Protein AF-0000000078790099 (afdb_homodimer)

pLDDT: mean 72.7, std 25.79, range [24.27, 98.69]

Organism: Lacticaseibacillus rhamnosus (strain LMS2-1) (NCBI:txid525361)

Nearest PDB structures (foldseek):
  7z6h-assembly1_E  TM=4.319E-01  e=1.375E+00  Homo sapiens
  7tku-assembly1_E  TM=4.438E-01  e=2.758E+00  Saccharomyces cerevisiae
  6kns-assembly1_A  TM=4.243E-01  e=3.906E+00  Bacillus subtilis
  7z6h-assembly1_E  TM=4.317E-01  e=1.453E+00  Homo sapiens
  7tku-assembly1_E  TM=4.436E-01  e=2.732E+00  Saccharomyces cerevisiae

Secondary structure (DSSP, 8-state):
-------------GGGGPPPHHHHHHHHHHHHHHHHHHHHHHHHHHHH-S--GGGGGGHHHHHHHHHHHHHTT-TTEEEEEEEETTTEEEEEEEEEETTEEEEEEEEEEEEEE-----------TTSHHHHHHGGGHHHHHTTTT-----SEEEEEE--S---SSSTHHHHHHHHHS--S-SEEEEEEEEE-TTT--EEEEEEEEEETTTTEEEEEEE-GGGGGG-S----HHHHGGGTT----GGGGSTTTEEEEEE---GGGGSTTS--/-------------GGGGPPPHHHHHHHHHHHHHHHHHHHHHHHHHHHH-S--GGGGGGHHHHHHHHHHHHHTT-TTEEEEEEEETTTEEEEEEEEEETTEEEEEEEEEEEEEE-----------TTSHHHHHHGGGHHHHHTTSS-----SEEEEEE--S---SSSTHHHHHHHHHS--S-SEEEEEEEEE-TTT--EEEEEEEEEETTTTEEEEEEE-GGGGGG-S----HHHHGGGTT----SGGGSTTTEEEEE----GGGGSSSS--

Foldseek 3Di:
DPPPPDPPPPPPPLLVPDDDPVLLLLLLLLQLQLQLVLLVVLVVCVVVDPDDLVSVVCSQVSSQVSSQVRCVVPPQKHKDWDDFADPDIFIWIWGDDPQAIETEGEWEKDKDQPPVPVPPLPQQCLGPVLLLLLLCVVVVVVVNQDDDQARIWIWTLFPDQRPGDDVSVVSVVQRVDNHSHNFYWYWYWYADLQQRHTQFTFIWHAHNVQLATGTSDTSRVSNVVHPRDDDSVSCVSCNPPDPPPCSCDSRRTSTRGYRRDPPPPPPPVPD/DPPPPPPPPPPPPLLVPDDDPVLLLLLLLLQLQLQLVLLVVLVVCVVVDPDDLVSVVCSQVSSQVSSQVRCVVPPQKHKDWDDFADPDIFIWIWGDDPQAIETEGEWEKDWDQPPPPVPPLPQQCQGPVLLLLLLCVVVVVVVSQDDDQASIWIWTQFDDQRPDDDVSVVSVVQRVPNHSHNFYWYWYWYADLQQRHTQFTFIWRAHNVQLATGTSDTSRVSNVVHPRDDDSVSCVSCNPPDPPPCSCDSRRTSTSGYRRDPPPPPPPVPD

Radius of gyration: 26.98 Å; Cα contacts (8 Å, |Δi|>4): 969; chains: 2; bounding box: 70×116×79 Å

Structure (mmCIF, N/CA/C/O backbone):
data_AF-0000000078790099-model_v1
#
loop_
_entity.id
_entity.type
_entity.pdbx_description
1 polymer 'Uncharacterized protein'
#
loop_
_atom_site.group_PDB
_atom_site.id
_atom_site.type_symbol
_atom_site.label_atom_id
_atom_site.label_alt_id
_atom_site.label_comp_id
_atom_site.label_asym_id
_atom_site.label_entity_id
_atom_site.label_seq_id
_atom_site.pdbx_PDB_ins_code
_atom_site.Cartn_x
_atom_site.Cartn_y
_atom_site.Cartn_z
_atom_site.occupancy
_atom_site.B_iso_or_equiv
_atom_site.auth_seq_id
_atom_site.auth_comp_id
_atom_site.auth_asym_id
_atom_site.auth_atom_id
_atom_site.pdbx_PDB_model_num
ATOM 1 N N . MET A 1 1 ? -0.018 47.25 54.438 1 28.95 1 MET A N 1
ATOM 2 C CA . MET A 1 1 ? -0.844 46.156 53.875 1 28.95 1 MET A CA 1
ATOM 3 C C . MET A 1 1 ? -0.744 46.125 52.375 1 28.95 1 MET A C 1
ATOM 5 O O . MET A 1 1 ? -1.209 47.062 51.688 1 28.95 1 MET A O 1
ATOM 9 N N . ILE A 1 2 ? 0.319 45.562 51.844 1 32.44 2 ILE A N 1
ATOM 10 C CA . ILE A 1 2 ? 0.834 45.625 50.469 1 32.44 2 ILE A CA 1
ATOM 11 C C . ILE A 1 2 ? -0.104 44.844 49.531 1 32.44 2 ILE A C 1
ATOM 13 O O . ILE A 1 2 ? -0.324 43.625 49.719 1 32.44 2 ILE A O 1
ATOM 17 N N . LYS A 1 3 ? -1.179 45.531 49.062 1 34.31 3 LYS A N 1
ATOM 18 C CA . LYS A 1 3 ? -2.184 45.031 48.125 1 34.31 3 LYS A CA 1
ATOM 19 C C . LYS A 1 3 ? -1.53 44.281 46.969 1 34.31 3 LYS A C 1
ATOM 21 O O . LYS A 1 3 ? -0.801 44.875 46.188 1 34.31 3 LYS A O 1
ATOM 26 N N . LEU A 1 4 ? -1.183 43.031 47.188 1 30.73 4 LEU A N 1
ATOM 27 C CA . LEU A 1 4 ? -0.675 42.156 46.156 1 30.73 4 LEU A CA 1
ATOM 28 C C . LEU A 1 4 ? -1.586 42.188 44.938 1 30.73 4 LEU A C 1
ATOM 30 O O . LEU A 1 4 ? -2.791 41.969 45.031 1 30.73 4 LEU A O 1
ATOM 34 N N . SER A 1 5 ? -1.294 43 43.969 1 26.09 5 SER A N 1
ATOM 35 C CA . SER A 1 5 ? -1.959 43.156 42.656 1 26.09 5 SER A CA 1
ATOM 36 C C . SER A 1 5 ? -2.318 41.812 42.062 1 26.09 5 SER A C 1
ATOM 38 O O . SER A 1 5 ? -1.569 40.844 42.188 1 26.09 5 SER A O 1
ATOM 40 N N . LYS A 1 6 ? -3.594 41.531 41.812 1 33.62 6 LYS A N 1
ATOM 41 C CA . LYS A 1 6 ? -4.223 40.375 41.125 1 33.62 6 LYS A CA 1
ATOM 42 C C . LYS A 1 6 ? -3.422 39.969 39.906 1 33.62 6 LYS A C 1
ATOM 44 O O . LYS A 1 6 ? -3.145 40.781 39.031 1 33.62 6 LYS A O 1
ATOM 49 N N . ASN A 1 7 ? -2.422 39.125 40 1 30.03 7 ASN A N 1
ATOM 50 C CA . ASN A 1 7 ? -1.711 38.375 38.969 1 30.03 7 ASN A CA 1
ATOM 51 C C . ASN A 1 7 ? -2.621 38.062 37.781 1 30.03 7 ASN A C 1
ATOM 53 O O . ASN A 1 7 ? -3.582 37.312 37.906 1 30.03 7 ASN A O 1
ATOM 57 N N . HIS A 1 8 ? -2.918 39 36.844 1 31.89 8 HIS A N 1
ATOM 58 C CA . HIS A 1 8 ? -3.543 38.75 35.531 1 31.89 8 HIS A CA 1
ATOM 59 C C . HIS A 1 8 ? -3.066 37.438 34.938 1 31.89 8 HIS A C 1
ATOM 61 O O . HIS A 1 8 ? -1.885 37.281 34.625 1 31.89 8 HIS A O 1
ATOM 67 N N . ARG A 1 9 ? -3.457 36.312 35.344 1 35.56 9 ARG A N 1
ATOM 68 C CA . ARG A 1 9 ? -3.393 35.062 34.594 1 35.56 9 ARG A CA 1
ATOM 69 C C . ARG A 1 9 ? -3.627 35.312 33.125 1 35.56 9 ARG A C 1
ATOM 71 O O . ARG A 1 9 ? -4.727 35.688 32.688 1 35.56 9 ARG A O 1
ATOM 78 N N . GLY A 1 10 ? -2.777 36.062 32.375 1 34.06 10 GLY A N 1
ATOM 79 C CA . GLY A 1 10 ? -2.803 36.25 30.953 1 34.06 10 GLY A CA 1
ATOM 80 C C . GLY A 1 10 ? -3.301 35.031 30.188 1 34.06 10 GLY A C 1
ATOM 81 O O . GLY A 1 10 ? -2.738 33.938 30.297 1 34.06 10 GLY A O 1
ATOM 82 N N . GLY A 1 11 ? -4.582 34.75 30.031 1 36.12 11 GLY A N 1
ATOM 83 C CA . GLY A 1 11 ? -5.195 33.875 29.062 1 36.12 11 GLY A CA 1
ATOM 84 C C . GLY A 1 11 ? -4.41 33.75 27.766 1 36.12 11 GLY A C 1
ATOM 85 O O . GLY A 1 11 ? -4.312 34.719 27 1 36.12 11 GLY A O 1
ATOM 86 N N . VAL A 1 12 ? -3.211 33.281 27.594 1 40.97 12 VAL A N 1
ATOM 87 C CA . VAL A 1 12 ? -2.547 32.969 26.328 1 40.97 12 VAL A CA 1
ATOM 88 C C . VAL A 1 12 ? -3.588 32.656 25.266 1 40.97 12 VAL A C 1
ATOM 90 O O . VAL A 1 12 ? -4.387 31.719 25.422 1 40.97 12 VAL A O 1
ATOM 93 N N . CYS A 1 13 ? -4.27 33.562 24.562 1 45.06 13 CYS A N 1
ATOM 94 C CA . CYS A 1 13 ? -5.297 33.562 23.531 1 45.06 13 CYS A CA 1
ATOM 95 C C . CYS A 1 13 ? -5.062 32.469 22.516 1 45.06 13 CYS A C 1
ATOM 97 O O . CYS A 1 13 ? -3.977 32.375 21.938 1 45.06 13 CYS A O 1
ATOM 99 N N . MET A 1 14 ? -5.781 31.328 22.578 1 50.09 14 MET A N 1
ATOM 100 C CA . MET A 1 14 ? -5.926 30.234 21.625 1 50.09 14 MET A CA 1
ATOM 101 C C . MET A 1 14 ? -5.785 30.719 20.203 1 50.09 14 MET A C 1
ATOM 103 O O . MET A 1 14 ? -5.32 29.984 19.328 1 50.09 14 MET A O 1
ATOM 107 N N . HIS A 1 15 ? -6.125 32 19.875 1 58.03 15 HIS A N 1
ATOM 108 C CA . HIS A 1 15 ? -6.027 32.562 18.547 1 58.03 15 HIS A CA 1
ATOM 109 C C . HIS A 1 15 ? -4.582 32.594 18.062 1 58.03 15 HIS A C 1
ATOM 111 O O . HIS A 1 15 ? -4.324 32.625 16.859 1 58.03 15 HIS A O 1
ATOM 117 N N . HIS A 1 16 ? -3.621 32.281 18.969 1 78.88 16 HIS A N 1
ATOM 118 C CA . HIS A 1 16 ? -2.205 32.375 18.641 1 78.88 16 HIS A CA 1
ATOM 119 C C . HIS A 1 16 ? -1.682 31.078 18.031 1 78.88 16 HIS A C 1
ATOM 121 O O . HIS A 1 16 ? -0.579 31.047 17.484 1 78.88 16 HIS A O 1
ATOM 127 N N . LEU A 1 17 ? -2.551 30.078 17.859 1 90.5 17 LEU A N 1
ATOM 128 C CA . LEU A 1 17 ? -2.064 28.781 17.359 1 90.5 17 LEU A CA 1
ATOM 129 C C . LEU A 1 17 ? -2.592 28.516 15.961 1 90.5 17 LEU A C 1
ATOM 131 O O . LEU A 1 17 ? -2.135 27.578 15.297 1 90.5 17 LEU A O 1
ATOM 135 N N . GLU A 1 18 ? -3.506 29.406 15.547 1 93.88 18 GLU A N 1
ATOM 136 C CA . GLU A 1 18 ? -4.043 29.219 14.211 1 93.88 18 GLU A CA 1
ATOM 137 C C . GLU A 1 18 ? -3.021 29.609 13.141 1 93.88 18 GLU A C 1
ATOM 139 O O . GLU A 1 18 ? -2.061 30.328 13.43 1 93.88 18 GLU A O 1
ATOM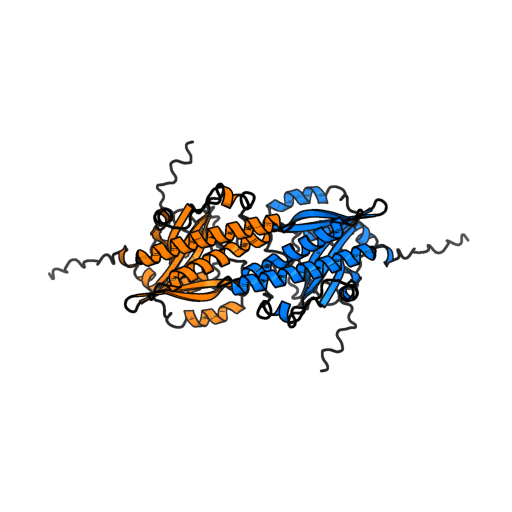 144 N N . ILE A 1 19 ? -3.215 29.031 11.977 1 94.19 19 ILE A N 1
ATOM 145 C CA . ILE A 1 19 ? -2.363 29.422 10.859 1 94.19 19 ILE A CA 1
ATOM 146 C C . ILE A 1 19 ? -3.07 30.484 10.016 1 94.19 19 ILE A C 1
ATOM 148 O O . ILE A 1 19 ? -4.293 30.625 10.086 1 94.19 19 ILE A O 1
ATOM 152 N N . PRO A 1 20 ? -2.283 31.266 9.266 1 92.81 20 PRO A N 1
ATOM 153 C CA . PRO A 1 20 ? -2.893 32.312 8.43 1 92.81 20 PRO A CA 1
ATOM 154 C C . PRO A 1 20 ? -3.891 31.734 7.422 1 92.81 20 PRO A C 1
ATOM 156 O O . PRO A 1 20 ? -3.699 30.625 6.914 1 92.81 20 PRO A O 1
ATOM 159 N N . ALA A 1 21 ? -4.887 32.562 7.117 1 93.44 21 ALA A N 1
ATOM 160 C CA . ALA A 1 21 ? -5.984 32.156 6.25 1 93.44 21 ALA A CA 1
ATOM 161 C C . ALA A 1 21 ? -5.469 31.734 4.875 1 93.44 21 ALA A C 1
ATOM 163 O O . ALA A 1 21 ? -5.992 30.797 4.273 1 93.44 21 ALA A O 1
ATOM 164 N N . SER A 1 22 ? -4.492 32.438 4.387 1 93.12 22 SER A N 1
ATOM 165 C CA . SER A 1 22 ? -3.949 32.125 3.07 1 93.12 22 SER A CA 1
ATOM 166 C C . SER A 1 22 ? -3.318 30.734 3.045 1 93.12 22 SER A C 1
ATOM 168 O O . SER A 1 22 ? -3.531 29.969 2.104 1 93.12 22 SER A O 1
ATOM 170 N N . ILE A 1 23 ? -2.617 30.391 4.074 1 94.62 23 ILE A N 1
ATOM 171 C CA . ILE A 1 23 ? -1.969 29.094 4.176 1 94.62 23 ILE A CA 1
ATOM 172 C C . ILE A 1 23 ? -3.023 28 4.375 1 94.62 23 ILE A C 1
ATOM 174 O O . ILE A 1 23 ? -2.969 26.953 3.734 1 94.62 23 ILE A O 1
ATOM 178 N N . ALA A 1 24 ? -3.971 28.312 5.223 1 96.88 24 ALA A N 1
ATOM 179 C CA . ALA A 1 24 ? -5.059 27.375 5.477 1 96.88 24 ALA A CA 1
ATOM 180 C C . ALA A 1 24 ? -5.789 27.016 4.184 1 96.88 24 ALA A C 1
ATOM 182 O O . ALA A 1 24 ? -6.047 25.844 3.914 1 96.88 24 ALA A O 1
ATOM 183 N N . GLN A 1 25 ? -6.047 28.031 3.389 1 97.5 25 GLN A N 1
ATOM 184 C CA . GLN A 1 25 ? -6.758 27.797 2.139 1 97.5 25 GLN A CA 1
ATOM 185 C C . GLN A 1 25 ? -5.914 26.969 1.175 1 97.5 25 GLN A C 1
ATOM 187 O O . GLN A 1 25 ? -6.434 26.094 0.475 1 97.5 25 GLN A O 1
ATOM 192 N N . GLN A 1 26 ? -4.648 27.219 1.119 1 97.44 26 GLN A N 1
ATOM 193 C CA . GLN A 1 26 ? -3.773 26.453 0.236 1 97.44 26 GLN A CA 1
ATOM 194 C C . GLN A 1 26 ? -3.699 24.984 0.664 1 97.44 26 GLN A C 1
ATOM 196 O O . GLN A 1 26 ? -3.67 24.094 -0.179 1 97.44 26 GLN A O 1
ATOM 201 N N . LEU A 1 27 ? -3.631 24.719 1.963 1 98 27 LEU A N 1
ATOM 202 C CA . LEU A 1 27 ? -3.65 23.344 2.477 1 98 27 LEU A CA 1
ATOM 203 C C . LEU A 1 27 ? -4.93 22.625 2.061 1 98 27 LEU A C 1
ATOM 205 O O . LEU A 1 27 ? -4.883 21.5 1.583 1 98 27 LEU A O 1
ATOM 209 N N . VAL A 1 28 ? -6.043 23.344 2.188 1 98.56 28 VAL A N 1
ATOM 210 C CA . VAL A 1 28 ? -7.332 22.75 1.838 1 98.56 28 VAL A CA 1
ATOM 211 C C . VAL A 1 28 ? -7.41 22.531 0.329 1 98.56 28 VAL A C 1
ATOM 213 O O . VAL A 1 28 ? -7.844 21.469 -0.128 1 98.56 28 VAL A O 1
ATOM 216 N N . ASP A 1 29 ? -6.961 23.531 -0.459 1 98.56 29 ASP A N 1
ATOM 217 C CA . ASP A 1 29 ? -6.941 23.391 -1.911 1 98.56 29 ASP A CA 1
ATOM 218 C C . ASP A 1 29 ? -6.102 22.188 -2.326 1 98.56 29 ASP A C 1
ATOM 220 O O . ASP A 1 29 ? -6.527 21.391 -3.168 1 98.56 29 ASP A O 1
ATOM 224 N N . GLY A 1 30 ? -4.934 22.062 -1.719 1 98.56 30 GLY A N 1
ATOM 225 C CA . GLY A 1 30 ? -4.07 20.938 -2.033 1 98.56 30 GLY A CA 1
ATOM 226 C C . GLY A 1 30 ? -4.676 19.594 -1.654 1 98.56 30 GLY A C 1
ATOM 227 O O . GLY A 1 30 ? -4.566 18.625 -2.406 1 98.56 30 GLY A O 1
ATOM 228 N N . LEU A 1 31 ? -5.262 19.531 -0.525 1 98.5 31 LEU A N 1
ATOM 229 C CA . LEU A 1 31 ? -5.926 18.312 -0.073 1 98.5 31 LEU A CA 1
ATOM 230 C C . LEU A 1 31 ? -7.043 17.906 -1.031 1 98.5 31 LEU A C 1
ATOM 232 O O . LEU A 1 31 ? -7.098 16.766 -1.49 1 98.5 31 LEU A O 1
ATOM 236 N N . MET A 1 32 ? -7.859 18.891 -1.417 1 98.62 32 MET A N 1
ATOM 237 C CA . MET A 1 32 ? -8.977 18.641 -2.324 1 98.62 32 MET A CA 1
ATOM 238 C C . MET A 1 32 ? -8.469 18.25 -3.713 1 98.62 32 MET A C 1
ATOM 240 O O . MET A 1 32 ? -8.945 17.297 -4.312 1 98.62 32 MET A O 1
ATOM 244 N N . GLY A 1 33 ? -7.531 18.984 -4.207 1 98.69 33 GLY A N 1
ATOM 245 C CA . GLY A 1 33 ? -6.969 18.688 -5.512 1 98.69 33 GLY A CA 1
ATOM 246 C C . GLY A 1 33 ? -6.254 17.359 -5.566 1 98.69 33 GLY A C 1
ATOM 247 O O . GLY A 1 33 ? -6.379 16.609 -6.547 1 98.69 33 GLY A O 1
ATOM 248 N N . GLY A 1 34 ? -5.461 17.078 -4.512 1 98.69 34 GLY A N 1
ATOM 249 C CA . GLY A 1 34 ? -4.789 15.789 -4.434 1 98.69 34 GLY A CA 1
ATOM 250 C C . GLY A 1 34 ? -5.75 14.617 -4.367 1 98.69 34 GLY A C 1
ATOM 251 O O . GLY A 1 34 ? -5.527 13.586 -5.008 1 98.69 34 GLY A O 1
ATOM 252 N N . TYR A 1 35 ? -6.793 14.805 -3.609 1 97.81 35 TYR A N 1
ATOM 253 C CA . TYR A 1 35 ? -7.816 13.766 -3.543 1 97.81 35 TYR A CA 1
ATOM 254 C C . TYR A 1 35 ? -8.484 13.562 -4.898 1 97.81 35 TYR A C 1
ATOM 256 O O . TYR A 1 35 ? -8.742 12.43 -5.312 1 97.81 35 TYR A O 1
ATOM 264 N N . LYS A 1 36 ? -8.75 14.602 -5.578 1 98.5 36 LYS A N 1
ATOM 265 C CA . LYS A 1 36 ? -9.328 14.531 -6.918 1 98.5 36 LYS A CA 1
ATOM 266 C C . LYS A 1 36 ? -8.406 13.781 -7.875 1 98.5 36 LYS A C 1
ATOM 268 O O . LYS A 1 36 ? -8.859 12.922 -8.633 1 98.5 36 LYS A O 1
ATOM 273 N N . ASP A 1 37 ? -7.145 14.07 -7.832 1 98.44 37 ASP A N 1
ATOM 274 C CA . ASP A 1 37 ? -6.164 13.367 -8.656 1 98.44 37 ASP A CA 1
ATOM 275 C C . ASP A 1 37 ? -6.125 11.883 -8.312 1 98.44 37 ASP A C 1
ATOM 277 O O . ASP A 1 37 ? -6.02 11.039 -9.203 1 98.44 37 ASP A O 1
ATOM 281 N N . TYR A 1 38 ? -6.164 11.609 -7.016 1 97.44 38 TYR A N 1
ATOM 282 C CA . TYR A 1 38 ? -6.211 10.234 -6.531 1 97.44 38 TYR A CA 1
ATOM 283 C C . TYR A 1 38 ? -7.41 9.492 -7.109 1 97.44 38 TYR A C 1
ATOM 285 O O . TYR A 1 38 ? -7.273 8.375 -7.605 1 97.44 38 TYR A O 1
ATOM 293 N N . LEU A 1 39 ? -8.523 10.148 -7.109 1 97.88 39 LEU A N 1
ATOM 294 C CA . LEU A 1 39 ? -9.742 9.539 -7.641 1 97.88 39 LEU A CA 1
ATOM 295 C C . LEU A 1 39 ? -9.602 9.266 -9.133 1 97.88 39 LEU A C 1
ATOM 297 O O . LEU A 1 39 ? -10.023 8.211 -9.617 1 97.88 39 LEU A O 1
ATOM 301 N N . ALA A 1 40 ? -9.039 10.148 -9.812 1 98.12 40 ALA A N 1
ATOM 302 C CA . ALA A 1 40 ? -8.812 9.961 -11.25 1 98.12 40 ALA A CA 1
ATOM 303 C C . ALA A 1 40 ? -7.883 8.773 -11.508 1 98.12 40 ALA A C 1
ATOM 305 O O . ALA A 1 40 ? -8.109 7.992 -12.43 1 98.12 40 ALA A O 1
ATOM 306 N N . GLU A 1 41 ? -6.836 8.664 -10.695 1 98 41 GLU A N 1
ATOM 307 C CA . GLU A 1 41 ? -5.918 7.535 -10.797 1 98 41 GLU A CA 1
ATOM 308 C C . GLU A 1 41 ? -6.645 6.215 -10.555 1 98 41 GLU A C 1
ATOM 310 O O . GLU A 1 41 ? -6.461 5.254 -11.305 1 98 41 GLU A O 1
ATOM 315 N N . ARG A 1 42 ? -7.438 6.191 -9.516 1 96.69 42 ARG A N 1
ATOM 316 C CA . ARG A 1 42 ? -8.195 4.984 -9.188 1 96.69 42 ARG A CA 1
ATOM 317 C C . ARG A 1 42 ? -9.094 4.574 -10.344 1 96.69 42 ARG A C 1
ATOM 319 O O . ARG A 1 42 ? -9.172 3.393 -10.688 1 96.69 42 ARG A O 1
ATOM 326 N N . LYS A 1 43 ? -9.758 5.504 -10.945 1 97 43 LYS A N 1
ATOM 327 C CA . LYS A 1 43 ? -10.633 5.238 -12.086 1 97 43 LYS A CA 1
ATOM 328 C C . LYS A 1 43 ? -9.852 4.66 -13.258 1 97 43 LYS A C 1
ATOM 330 O O . LYS A 1 43 ? -10.25 3.648 -13.836 1 97 43 LYS A O 1
ATOM 335 N N . GLN A 1 44 ? -8.781 5.277 -13.57 1 97.69 44 GLN A N 1
ATOM 336 C CA . GLN A 1 44 ? -7.945 4.832 -14.68 1 97.69 44 GLN A CA 1
ATOM 337 C C . GLN A 1 44 ? -7.441 3.41 -14.445 1 97.69 44 GLN A C 1
ATOM 339 O O . GLN A 1 44 ? -7.453 2.586 -15.367 1 97.69 44 GLN A O 1
ATOM 344 N N . LYS A 1 45 ? -6.992 3.105 -13.258 1 97 45 LYS A N 1
ATOM 345 C CA . LYS A 1 45 ? -6.418 1.795 -12.977 1 97 45 LYS A CA 1
ATOM 346 C C . LYS A 1 45 ? -7.5 0.721 -12.914 1 97 45 LYS A C 1
ATOM 348 O O . LYS A 1 45 ? -7.266 -0.425 -13.305 1 97 45 LYS A O 1
ATOM 353 N N . GLN A 1 46 ? -8.664 1.063 -12.477 1 94.19 46 GLN A N 1
ATOM 354 C CA . GLN A 1 46 ? -9.781 0.13 -12.508 1 94.19 46 GLN A CA 1
ATOM 355 C C . GLN A 1 46 ? -10.125 -0.267 -13.945 1 94.19 46 GLN A C 1
ATOM 357 O O . GLN A 1 46 ? -10.531 -1.401 -14.195 1 94.19 46 GLN A O 1
ATOM 362 N N . GLN A 1 47 ? -9.914 0.632 -14.844 1 95.5 47 GLN A N 1
ATOM 363 C CA . GLN A 1 47 ? -10.227 0.389 -16.25 1 95.5 47 GLN A CA 1
ATOM 364 C C . GLN A 1 47 ? -9.117 -0.402 -16.938 1 95.5 47 GLN A C 1
ATOM 366 O O . GLN A 1 47 ? -9.375 -1.213 -17.828 1 95.5 47 GLN A O 1
ATOM 371 N N . SER A 1 48 ? -7.91 -0.245 -16.469 1 96.62 48 SER A N 1
ATOM 372 C CA . SER A 1 48 ? -6.781 -0.772 -17.219 1 96.62 48 SER A CA 1
ATOM 373 C C . SER A 1 48 ? -6.27 -2.074 -16.609 1 96.62 48 SER A C 1
ATOM 375 O O . SER A 1 48 ? -5.574 -2.846 -17.281 1 96.62 48 SER A O 1
ATOM 377 N N . LEU A 1 49 ? -6.57 -2.338 -15.344 1 97.25 49 LEU A N 1
ATOM 378 C CA . LEU A 1 49 ? -6.062 -3.521 -14.656 1 97.25 49 LEU A CA 1
ATOM 379 C C . LEU A 1 49 ? -7.207 -4.426 -14.219 1 97.25 49 LEU A C 1
ATOM 381 O O . LEU A 1 49 ? -8.305 -3.945 -13.93 1 97.25 49 LEU A O 1
ATOM 385 N N . THR A 1 50 ? -6.91 -5.723 -14.148 1 95.69 50 THR A N 1
ATOM 386 C CA . THR A 1 50 ? -7.902 -6.676 -13.664 1 95.69 50 THR A CA 1
ATOM 387 C C . THR A 1 50 ? -8.164 -6.477 -12.172 1 95.69 50 THR A C 1
ATOM 389 O O . THR A 1 50 ? -9.297 -6.613 -11.711 1 95.69 50 THR A O 1
ATOM 392 N N . ILE A 1 51 ? -7.16 -6.172 -11.391 1 92.94 51 ILE A N 1
ATOM 393 C CA . ILE A 1 51 ? -7.258 -5.77 -9.992 1 92.94 51 ILE A CA 1
ATOM 394 C C . ILE A 1 51 ? -6.449 -4.496 -9.758 1 92.94 51 ILE A C 1
ATOM 396 O O . ILE A 1 51 ? -5.402 -4.301 -10.375 1 92.94 51 ILE A O 1
ATOM 400 N N . SER A 1 52 ? -6.961 -3.66 -8.953 1 92.81 52 SER A N 1
ATOM 401 C CA . SER A 1 52 ? -6.289 -2.383 -8.727 1 92.81 52 SER A CA 1
ATOM 402 C C . SER A 1 52 ? -6.41 -1.942 -7.273 1 92.81 52 SER A C 1
ATOM 404 O O . SER A 1 52 ? -6.234 -0.763 -6.957 1 92.81 52 SER A O 1
ATOM 406 N N . GLY A 1 53 ? -6.707 -2.844 -6.324 1 87.25 53 GLY A N 1
ATOM 407 C CA . GLY A 1 53 ? -6.965 -2.523 -4.93 1 87.25 53 GLY A CA 1
ATOM 408 C C . GLY A 1 53 ? -5.785 -1.866 -4.242 1 87.25 53 GLY A C 1
ATOM 409 O O . GLY A 1 53 ? -5.961 -1.045 -3.338 1 87.25 53 GLY A O 1
ATOM 410 N N . ALA A 1 54 ? -4.543 -2.182 -4.645 1 85.19 54 ALA A N 1
ATOM 411 C CA . ALA A 1 54 ? -3.338 -1.657 -4.008 1 85.19 54 ALA A CA 1
ATOM 412 C C . ALA A 1 54 ? -3.238 -0.146 -4.188 1 85.19 54 ALA A C 1
ATOM 414 O O . ALA A 1 54 ? -2.543 0.531 -3.428 1 85.19 54 ALA A O 1
ATOM 415 N N . PHE A 1 55 ? -3.912 0.385 -5.195 1 91.06 55 PHE A N 1
ATOM 416 C CA . PHE A 1 55 ? -3.809 1.812 -5.48 1 91.06 55 PHE A CA 1
ATOM 417 C C . PHE A 1 55 ? -4.551 2.629 -4.43 1 91.06 55 PHE A C 1
ATOM 419 O O . PHE A 1 55 ? -4.379 3.848 -4.348 1 91.06 55 PHE A O 1
ATOM 426 N N . ALA A 1 56 ? -5.336 2.014 -3.568 1 86.75 56 ALA A N 1
ATOM 427 C CA . ALA A 1 56 ? -5.965 2.699 -2.443 1 86.75 56 ALA A CA 1
ATOM 428 C C . ALA A 1 56 ? -4.918 3.305 -1.515 1 86.75 56 ALA A C 1
ATOM 430 O O . ALA A 1 56 ? -5.16 4.336 -0.882 1 86.75 56 ALA A O 1
ATOM 431 N N . TRP A 1 57 ? -3.707 2.77 -1.598 1 81.75 57 TRP A N 1
ATOM 432 C CA . TRP A 1 57 ? -2.656 3.176 -0.669 1 81.75 57 TRP A CA 1
ATOM 433 C C . TRP A 1 57 ? -1.877 4.367 -1.219 1 81.75 57 TRP A C 1
ATOM 435 O O . TRP A 1 57 ? -0.994 4.902 -0.544 1 81.75 57 TRP A O 1
ATOM 445 N N . THR A 1 58 ? -2.184 4.816 -2.373 1 90.38 58 THR A N 1
ATOM 446 C CA . THR A 1 58 ? -1.411 5.879 -3.006 1 90.38 58 THR A CA 1
ATOM 447 C C . THR A 1 58 ? -2.016 7.246 -2.695 1 90.38 58 THR A C 1
ATOM 449 O O . THR A 1 58 ? -1.475 8.273 -3.102 1 90.38 58 THR A O 1
ATOM 452 N N . ARG A 1 59 ? -3.1 7.305 -1.923 1 92.25 59 ARG A N 1
ATOM 453 C CA . ARG A 1 59 ? -3.885 8.508 -1.688 1 92.25 59 ARG A CA 1
ATOM 454 C C . ARG A 1 59 ? -3.016 9.633 -1.123 1 92.25 59 ARG A C 1
ATOM 456 O O . ARG A 1 59 ? -3.016 10.75 -1.643 1 92.25 59 ARG A O 1
ATOM 463 N N . SER A 1 60 ? -2.275 9.32 -0.135 1 90.81 60 SER A N 1
ATOM 464 C CA . SER A 1 60 ? -1.497 10.352 0.549 1 90.81 60 SER A CA 1
ATOM 465 C C . SER A 1 60 ? -0.415 10.922 -0.361 1 90.81 60 SER A C 1
ATOM 467 O O . SER A 1 60 ? -0.058 12.094 -0.248 1 90.81 60 SER A O 1
ATOM 469 N N . ASN A 1 61 ? 0.129 10.102 -1.276 1 93.81 61 ASN A N 1
ATOM 470 C CA . ASN A 1 61 ? 1.125 10.602 -2.217 1 93.81 61 ASN A CA 1
ATOM 471 C C . ASN A 1 61 ? 0.55 11.695 -3.111 1 93.81 61 ASN A C 1
ATOM 473 O O . ASN A 1 61 ? 1.211 12.703 -3.369 1 93.81 61 ASN A O 1
ATOM 477 N N . PHE A 1 62 ? -0.704 11.516 -3.529 1 97.69 62 PHE A N 1
ATOM 478 C CA . PHE A 1 62 ? -1.358 12.523 -4.355 1 97.69 62 PHE A CA 1
ATOM 479 C C . PHE A 1 62 ? -1.648 13.781 -3.545 1 97.69 62 PHE A C 1
ATOM 481 O O . PHE A 1 62 ? -1.357 14.891 -3.99 1 97.69 62 PHE A O 1
ATOM 488 N N . ILE A 1 63 ? -2.176 13.539 -2.381 1 97 63 ILE A N 1
ATOM 489 C CA . ILE A 1 63 ? -2.588 14.664 -1.542 1 97 63 ILE A CA 1
ATOM 490 C C . ILE A 1 63 ? -1.363 15.477 -1.132 1 97 63 ILE A C 1
ATOM 492 O O . ILE A 1 63 ? -1.307 16.688 -1.367 1 97 63 ILE A O 1
ATOM 496 N N . ASP A 1 64 ? -0.349 14.828 -0.596 1 97 64 ASP A N 1
ATOM 497 C CA . ASP A 1 64 ? 0.854 15.523 -0.153 1 97 64 ASP A CA 1
ATOM 498 C C . ASP A 1 64 ? 1.528 16.25 -1.315 1 97 64 ASP A C 1
ATOM 500 O O . ASP A 1 64 ? 1.973 17.391 -1.169 1 97 64 ASP A O 1
ATOM 504 N N . SER A 1 65 ? 1.595 15.625 -2.453 1 98.12 65 SER A N 1
ATOM 505 C CA . SER A 1 65 ? 2.262 16.21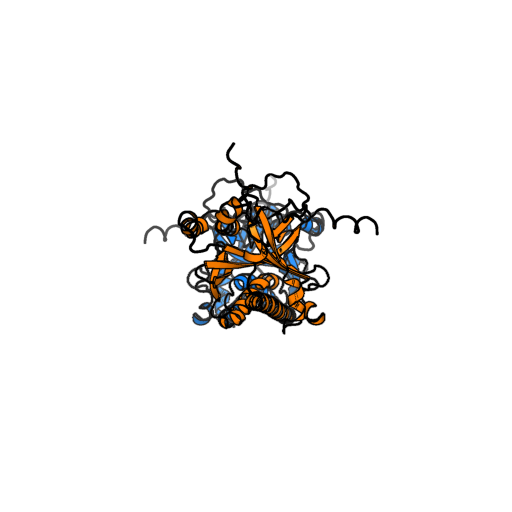9 -3.609 1 98.12 65 SER A CA 1
ATOM 506 C C . SER A 1 65 ? 1.51 17.453 -4.109 1 98.12 65 SER A C 1
ATOM 508 O O . SER A 1 65 ? 2.125 18.453 -4.488 1 98.12 65 SER A O 1
ATOM 510 N N . LYS A 1 66 ? 0.178 17.359 -4.117 1 98.56 66 LYS A N 1
ATOM 511 C CA . LYS A 1 66 ? -0.609 18.5 -4.586 1 98.56 66 LYS A CA 1
ATOM 512 C C . LYS A 1 66 ? -0.475 19.688 -3.639 1 98.56 66 LYS A C 1
ATOM 514 O O . LYS A 1 66 ? -0.366 20.828 -4.082 1 98.56 66 LYS A O 1
ATOM 519 N N . ILE A 1 67 ? -0.501 19.406 -2.322 1 98.5 67 ILE A N 1
ATOM 520 C CA . ILE A 1 67 ? -0.281 20.484 -1.35 1 98.5 67 ILE A CA 1
ATOM 521 C C . ILE A 1 67 ? 1.092 21.109 -1.576 1 98.5 67 ILE A C 1
ATOM 523 O O . ILE A 1 67 ? 1.221 22.328 -1.619 1 98.5 67 ILE A O 1
ATOM 527 N N . SER A 1 68 ? 2.062 20.25 -1.72 1 98.06 68 SER A N 1
ATOM 528 C CA . SER A 1 68 ? 3.416 20.75 -1.956 1 98.06 68 SER A CA 1
ATOM 529 C C . SER A 1 68 ? 3.467 21.656 -3.178 1 98.06 68 SER A C 1
ATOM 531 O O . SER A 1 68 ? 4.094 22.719 -3.143 1 98.06 68 SER A O 1
ATOM 533 N N . GLU A 1 69 ? 2.871 21.297 -4.223 1 97.38 69 GLU A N 1
ATOM 534 C CA . GLU A 1 69 ? 2.816 22.078 -5.457 1 97.38 69 GLU A CA 1
ATOM 535 C C . GLU A 1 69 ? 2.188 23.438 -5.215 1 97.38 69 GLU A C 1
ATOM 537 O O . GLU A 1 69 ? 2.734 24.469 -5.633 1 97.38 69 GLU A O 1
ATOM 542 N N . LEU A 1 70 ? 1.112 23.484 -4.504 1 97.06 70 LEU A N 1
ATOM 543 C CA . LEU A 1 70 ? 0.351 24.719 -4.359 1 97.06 70 LEU A CA 1
ATOM 544 C C . LEU A 1 70 ? 1.013 25.656 -3.35 1 97.06 70 LEU A C 1
ATOM 546 O O . LEU A 1 70 ? 1.037 26.875 -3.545 1 97.06 70 LEU A O 1
ATOM 550 N N . VAL A 1 71 ? 1.555 25.062 -2.305 1 95.5 71 VAL A N 1
ATOM 551 C CA . VAL A 1 71 ? 2.129 25.906 -1.268 1 95.5 71 VAL A CA 1
ATOM 552 C C . VAL A 1 71 ? 3.48 26.453 -1.731 1 95.5 71 VAL A C 1
ATOM 554 O O . VAL A 1 71 ? 4.023 27.375 -1.13 1 95.5 71 VAL A O 1
ATOM 557 N N . SER A 1 72 ? 4.035 25.859 -2.764 1 91.81 72 SER A N 1
ATOM 558 C CA . SER A 1 72 ? 5.336 26.297 -3.268 1 91.81 72 SER A CA 1
ATOM 559 C C . SER A 1 72 ? 5.301 27.75 -3.713 1 91.81 72 SER A C 1
ATOM 561 O O . SER A 1 72 ? 6.348 28.391 -3.82 1 91.81 72 SER A O 1
ATOM 563 N N . LYS A 1 73 ? 4.152 28.25 -3.854 1 88.88 73 LYS A N 1
ATOM 564 C CA . LYS A 1 73 ? 3.994 29.641 -4.285 1 88.88 73 LYS A CA 1
ATOM 565 C C . LYS A 1 73 ? 4.023 30.594 -3.096 1 88.88 73 LYS A C 1
ATOM 567 O O . LYS A 1 73 ? 4.117 31.812 -3.271 1 88.88 73 LYS A O 1
ATOM 572 N N . GLU A 1 74 ? 3.891 30.078 -1.925 1 90.38 74 GLU A N 1
ATOM 573 C CA . GLU A 1 74 ? 3.914 30.859 -0.692 1 90.38 74 GLU A CA 1
ATOM 574 C C . GLU A 1 74 ? 5.32 30.906 -0.103 1 90.38 74 GLU A C 1
ATOM 576 O O . GLU A 1 74 ? 5.867 29.891 0.316 1 90.38 74 GLU A O 1
ATOM 581 N N . PRO A 1 75 ? 5.934 32.031 0.041 1 91.06 75 PRO A N 1
ATOM 582 C CA . PRO A 1 75 ? 7.316 32.125 0.514 1 91.06 75 PRO A CA 1
ATOM 583 C C . PRO A 1 75 ? 7.48 31.656 1.957 1 91.06 75 PRO A C 1
ATOM 585 O O . PRO A 1 75 ? 8.57 31.25 2.354 1 91.06 75 PRO A O 1
ATOM 588 N N . SER A 1 76 ? 6.441 31.734 2.654 1 93.44 76 SER A N 1
ATOM 589 C CA . SER A 1 76 ? 6.551 31.438 4.078 1 93.44 76 SER A CA 1
ATOM 590 C C . SER A 1 76 ? 6.445 29.938 4.344 1 93.44 76 SER A C 1
ATOM 592 O O . SER A 1 76 ? 6.547 29.484 5.488 1 93.44 76 SER A O 1
ATOM 594 N N . ILE A 1 77 ? 6.195 29.141 3.273 1 95.12 77 ILE A N 1
ATOM 595 C CA . ILE A 1 77 ? 6.031 27.703 3.494 1 95.12 77 ILE A CA 1
ATOM 596 C C . ILE A 1 77 ? 6.914 26.922 2.516 1 95.12 77 ILE A C 1
ATOM 598 O O . ILE A 1 77 ? 7.012 27.281 1.341 1 95.12 77 ILE A O 1
ATOM 602 N N . SER A 1 78 ? 7.641 26.016 3.066 1 94.94 78 SER A N 1
ATOM 603 C CA . SER A 1 78 ? 8.422 25.078 2.268 1 94.94 78 SER A CA 1
ATOM 604 C C . SER A 1 78 ? 8.016 23.641 2.561 1 94.94 78 SER A C 1
ATOM 606 O O . SER A 1 78 ? 7.285 23.375 3.518 1 94.94 78 SER A O 1
ATOM 608 N N . SER A 1 79 ? 8.352 22.766 1.613 1 95.38 79 SER A N 1
ATOM 609 C CA . SER A 1 79 ? 8.016 21.344 1.788 1 95.38 79 SER A CA 1
ATOM 610 C C . SER A 1 79 ? 9.234 20.453 1.576 1 95.38 79 SER A C 1
ATOM 612 O O . SER A 1 79 ? 10.102 20.766 0.754 1 95.38 79 SER A O 1
ATOM 614 N N . GLN A 1 80 ? 9.32 19.391 2.352 1 93.19 80 GLN A N 1
ATOM 615 C CA . GLN A 1 80 ? 10.383 18.406 2.193 1 93.19 80 GLN A CA 1
ATOM 616 C C . GLN A 1 80 ? 9.867 17 2.475 1 93.19 80 GLN A C 1
ATOM 618 O O . GLN A 1 80 ? 9.078 16.797 3.402 1 93.19 80 GLN A O 1
ATOM 623 N N . PRO A 1 81 ? 10.305 16.062 1.631 1 91.25 81 PRO A N 1
ATOM 624 C CA . PRO A 1 81 ? 9.922 14.68 1.899 1 91.25 81 PRO A CA 1
ATOM 625 C C . PRO A 1 81 ? 10.625 14.102 3.127 1 91.25 81 PRO A C 1
ATOM 627 O O . PRO A 1 81 ? 11.742 14.508 3.451 1 91.25 81 PRO A O 1
ATOM 630 N N . ASP A 1 82 ? 9.891 13.266 3.82 1 85.75 82 ASP A N 1
ATOM 631 C CA . ASP A 1 82 ? 10.445 12.477 4.922 1 85.75 82 ASP A CA 1
ATOM 632 C C . ASP A 1 82 ? 9.844 11.078 4.957 1 85.75 82 ASP A C 1
ATOM 634 O O . ASP A 1 82 ? 8.93 10.766 4.184 1 85.75 82 ASP A O 1
ATOM 638 N N . LYS A 1 83 ? 10.453 10.211 5.777 1 75.62 83 LYS A N 1
ATOM 639 C CA . LYS A 1 83 ? 10 8.828 5.855 1 75.62 83 LYS A CA 1
ATOM 640 C C . LYS A 1 83 ? 9.531 8.484 7.266 1 75.62 83 LYS A C 1
ATOM 642 O O . LYS A 1 83 ? 10.141 8.914 8.25 1 75.62 83 LYS A O 1
ATOM 647 N N . ALA A 1 84 ? 8.375 7.914 7.211 1 65.5 84 ALA A N 1
ATOM 648 C CA . ALA A 1 84 ? 7.906 7.281 8.445 1 65.5 84 ALA A CA 1
ATOM 649 C C . ALA A 1 84 ? 8.297 5.805 8.484 1 65.5 84 ALA A C 1
ATOM 651 O O . ALA A 1 84 ? 7.777 5.004 7.703 1 65.5 84 ALA A O 1
ATOM 652 N N . GLY A 1 85 ? 9.164 5.5 9.289 1 57.12 85 GLY A N 1
ATOM 653 C CA . GLY A 1 85 ? 9.719 4.156 9.211 1 57.12 85 GLY A CA 1
ATOM 654 C C . GLY A 1 85 ? 10.5 3.91 7.938 1 57.12 85 GLY A C 1
ATOM 655 O O . GLY A 1 85 ? 11.195 4.805 7.449 1 57.12 85 GLY A O 1
ATOM 656 N N . TYR A 1 86 ? 10.414 2.727 7.465 1 50.91 86 TYR A N 1
ATOM 657 C CA . TYR A 1 86 ? 11.227 2.352 6.316 1 50.91 86 TYR A CA 1
ATOM 658 C C . TYR A 1 86 ? 10.477 2.584 5.012 1 50.91 86 TYR A C 1
ATOM 660 O O . TYR A 1 86 ? 11.086 2.861 3.977 1 50.91 86 TYR A O 1
ATOM 668 N N . ALA A 1 87 ? 9.188 2.664 5.16 1 57.31 87 ALA A N 1
ATOM 669 C CA . ALA A 1 87 ? 8.586 2.447 3.848 1 57.31 87 ALA A CA 1
ATO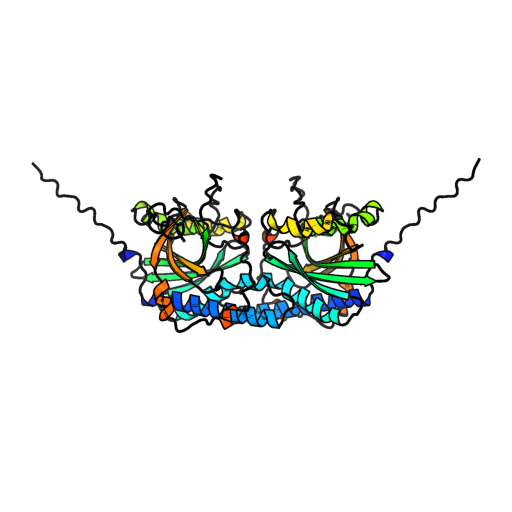M 670 C C . ALA A 1 87 ? 7.605 3.562 3.5 1 57.31 87 ALA A C 1
ATOM 672 O O . ALA A 1 87 ? 7.355 3.836 2.324 1 57.31 87 ALA A O 1
ATOM 673 N N . TRP A 1 88 ? 7.195 4.309 4.492 1 66.81 88 TRP A N 1
ATOM 674 C CA . TRP A 1 88 ? 6.129 5.238 4.125 1 66.81 88 TRP A CA 1
ATOM 675 C C . TRP A 1 88 ? 6.668 6.66 4.004 1 66.81 88 TRP A C 1
ATOM 677 O O . TRP A 1 88 ? 7.195 7.215 4.969 1 66.81 88 TRP A O 1
ATOM 687 N N . GLU A 1 89 ? 6.492 7.148 2.852 1 78.94 89 GLU A N 1
ATOM 688 C CA . GLU A 1 89 ? 6.922 8.516 2.584 1 78.94 89 GLU A CA 1
ATOM 689 C C . GLU A 1 89 ? 5.781 9.508 2.809 1 78.94 89 GLU A C 1
ATOM 691 O O . GLU A 1 89 ? 4.629 9.219 2.477 1 78.94 89 GLU A O 1
ATOM 696 N N . TYR A 1 90 ? 6.172 10.586 3.451 1 84.81 90 TYR A N 1
ATOM 697 C CA . TYR A 1 90 ? 5.254 11.703 3.607 1 84.81 90 TYR A CA 1
ATOM 698 C C . TYR A 1 90 ? 5.984 13.039 3.459 1 84.81 90 TYR A C 1
ATOM 700 O O . TYR A 1 90 ? 7.211 13.07 3.33 1 84.81 90 TYR A O 1
ATOM 708 N N . ILE A 1 91 ? 5.141 14.07 3.334 1 94.12 91 ILE A N 1
ATOM 709 C CA . ILE A 1 91 ? 5.754 15.383 3.174 1 94.12 91 ILE A CA 1
ATOM 710 C C . ILE A 1 91 ? 5.574 16.188 4.453 1 94.12 91 ILE A C 1
ATOM 712 O O . ILE A 1 91 ? 4.496 16.188 5.055 1 94.12 91 ILE A O 1
ATOM 716 N N . GLN A 1 92 ? 6.621 16.781 4.883 1 93.94 92 GLN A N 1
ATOM 717 C CA . GLN A 1 92 ? 6.598 17.797 5.93 1 93.94 92 GLN A CA 1
ATOM 718 C C . GLN A 1 92 ? 6.48 19.203 5.332 1 93.94 92 GLN A C 1
ATOM 720 O O . GLN A 1 92 ? 7.242 19.562 4.43 1 93.94 92 GLN A O 1
ATOM 725 N N . PHE A 1 93 ? 5.562 19.953 5.832 1 96.69 93 PHE A N 1
ATOM 726 C CA . PHE A 1 93 ? 5.418 21.359 5.457 1 96.69 93 PHE A CA 1
ATOM 727 C C . PHE A 1 93 ? 5.91 22.266 6.574 1 96.69 93 PHE A C 1
ATOM 729 O O . PHE A 1 93 ? 5.449 22.172 7.715 1 96.69 93 PHE A O 1
ATOM 736 N N . ILE A 1 94 ? 6.816 23.125 6.203 1 95.81 94 ILE A N 1
ATOM 737 C CA . ILE A 1 94 ? 7.449 23.984 7.191 1 95.81 94 ILE A CA 1
ATOM 738 C C . ILE A 1 94 ? 6.992 25.422 6.98 1 95.81 94 ILE A C 1
ATOM 740 O O . ILE A 1 94 ? 7.242 26.016 5.93 1 95.81 94 ILE A O 1
ATOM 744 N N . HIS A 1 95 ? 6.297 25.906 7.922 1 95.25 95 HIS A N 1
ATOM 745 C CA . HIS A 1 95 ? 5.828 27.297 7.902 1 95.25 95 HIS A CA 1
ATOM 746 C C . HIS A 1 95 ? 6.703 28.188 8.781 1 95.25 95 HIS A C 1
ATOM 748 O O . HIS A 1 95 ? 6.875 27.906 9.969 1 95.25 95 HIS A O 1
ATOM 754 N N . GLU A 1 96 ? 7.188 29.203 8.18 1 92.69 96 GLU A N 1
ATOM 755 C CA . GLU A 1 96 ? 8.023 30.156 8.906 1 92.69 96 GLU A CA 1
ATOM 756 C C . GLU A 1 96 ? 7.328 31.5 9.047 1 92.69 96 GLU A C 1
ATOM 758 O O . GLU A 1 96 ? 6.945 32.125 8.055 1 92.69 96 GLU A O 1
ATOM 763 N N . GLN A 1 97 ? 7.105 31.844 10.375 1 85.31 97 GLN A N 1
ATOM 764 C CA . GLN A 1 97 ? 6.516 33.156 10.695 1 85.31 97 GLN A CA 1
ATOM 765 C C . GLN A 1 97 ? 7.238 33.812 11.867 1 85.31 97 GLN A C 1
ATOM 767 O O . GLN A 1 97 ? 7.262 33.281 12.977 1 85.31 97 GLN A O 1
ATOM 772 N N . SER A 1 98 ? 7.648 35.062 11.727 1 81.38 98 SER A N 1
ATOM 773 C CA . SER A 1 98 ? 8.25 35.906 12.758 1 81.38 98 SER A CA 1
ATOM 774 C C . SER A 1 98 ? 9.234 35.094 13.609 1 81.38 98 SER A C 1
ATOM 776 O O . SER A 1 98 ? 9.164 35.125 14.836 1 81.38 98 SER A O 1
ATOM 778 N N . ASN A 1 99 ? 10.023 34.312 13.086 1 80.88 99 ASN A N 1
ATOM 779 C CA . ASN A 1 99 ? 11.117 33.594 13.727 1 80.88 99 ASN A CA 1
ATOM 780 C C . ASN A 1 99 ? 10.633 32.281 14.367 1 80.88 99 ASN A C 1
ATOM 782 O O . ASN A 1 99 ? 11.336 31.703 15.188 1 80.88 99 ASN A O 1
ATOM 786 N N . HIS A 1 100 ? 9.406 32 14.125 1 87.69 100 HIS A N 1
ATOM 787 C CA . HIS A 1 100 ? 8.891 30.703 14.555 1 87.69 100 HIS A CA 1
ATOM 788 C C . HIS A 1 100 ? 8.727 29.75 13.367 1 87.69 100 HIS A C 1
ATOM 790 O O . HIS A 1 100 ? 8.32 30.172 12.289 1 87.69 100 HIS A O 1
ATOM 796 N N . ARG A 1 101 ? 9.148 28.547 13.656 1 93.31 101 ARG A N 1
ATOM 797 C CA . ARG A 1 101 ? 9.008 27.5 12.648 1 93.31 101 ARG A CA 1
ATOM 798 C C . ARG A 1 101 ? 8.016 26.438 13.102 1 93.31 101 ARG A C 1
ATOM 800 O O . ARG A 1 101 ? 8.148 25.891 14.203 1 93.31 101 ARG A O 1
ATOM 807 N N . SER A 1 102 ? 7.082 26.25 12.25 1 95.44 102 SER A N 1
ATOM 808 C CA . SER A 1 102 ? 6.082 25.219 12.523 1 95.44 102 SER A CA 1
ATOM 809 C C . SER A 1 102 ? 6.176 24.078 11.523 1 95.44 102 SER A C 1
ATOM 811 O O . SER A 1 102 ? 6.406 24.297 10.336 1 95.44 102 SER A O 1
ATOM 813 N N . LEU A 1 103 ? 6.055 22.859 12.062 1 96.12 103 LEU A N 1
ATOM 814 C CA . LEU A 1 103 ? 5.98 21.656 11.242 1 96.12 103 LEU A CA 1
ATOM 815 C C . LEU A 1 103 ? 4.531 21.203 11.055 1 96.12 103 LEU A C 1
ATOM 817 O O . LEU A 1 103 ? 3.773 21.125 12.023 1 96.12 103 LEU A O 1
ATOM 821 N N . ILE A 1 104 ? 4.168 20.953 9.797 1 95.94 104 ILE A N 1
ATOM 822 C CA . ILE A 1 104 ? 2.811 20.531 9.469 1 95.94 104 ILE A CA 1
ATOM 823 C C . ILE A 1 104 ? 2.857 19.25 8.648 1 95.94 104 ILE A C 1
ATOM 825 O O . ILE A 1 104 ? 3.646 19.125 7.707 1 95.94 104 ILE A O 1
ATOM 829 N N . ILE A 1 105 ? 2.107 18.266 9.031 1 93.62 105 ILE A N 1
ATOM 830 C CA . ILE A 1 105 ? 1.894 17.094 8.188 1 93.62 105 ILE A CA 1
ATOM 831 C C . ILE A 1 105 ? 0.398 16.875 7.965 1 93.62 105 ILE A C 1
ATOM 833 O O . ILE A 1 105 ? -0.43 17.516 8.617 1 93.62 105 ILE A O 1
ATOM 837 N N . VAL A 1 106 ? 0.08 16.047 6.969 1 93 106 VAL A N 1
ATOM 838 C CA . VAL A 1 106 ? -1.312 15.773 6.621 1 93 106 VAL A CA 1
ATOM 839 C C . VAL A 1 106 ? -1.615 14.289 6.801 1 93 106 VAL A C 1
ATOM 841 O O . VAL A 1 106 ? -0.854 13.438 6.344 1 93 106 VAL A O 1
ATOM 844 N N . LYS A 1 107 ? -2.691 13.992 7.543 1 87.44 107 LYS A N 1
ATOM 845 C CA . LYS A 1 107 ? -3.045 12.594 7.801 1 87.44 107 LYS A CA 1
ATOM 846 C C . LYS A 1 107 ? -4.555 12.391 7.73 1 87.44 107 LYS A C 1
ATOM 848 O O . LYS A 1 107 ? -5.324 13.242 8.172 1 87.44 107 LYS A O 1
ATOM 853 N N . ASN A 1 108 ? -4.855 11.234 7.211 1 83.62 108 ASN A N 1
ATOM 854 C CA . ASN A 1 108 ? -6.258 10.828 7.273 1 83.62 108 ASN A CA 1
ATOM 855 C C . ASN A 1 108 ? -6.656 10.406 8.688 1 83.62 108 ASN A C 1
ATOM 857 O O . ASN A 1 108 ? -5.887 9.734 9.375 1 83.62 108 ASN A O 1
ATOM 861 N N . ALA A 1 109 ? -7.801 10.867 9.086 1 75.25 109 ALA A N 1
ATOM 862 C CA . ALA A 1 109 ? -8.305 10.555 10.422 1 75.25 109 ALA A CA 1
ATOM 863 C C . ALA A 1 109 ? -9.641 9.805 10.336 1 75.25 109 ALA A C 1
ATOM 865 O O . ALA A 1 109 ? -10.484 10.125 9.5 1 75.25 109 ALA A O 1
ATOM 866 N N . ARG A 1 110 ? -9.625 8.641 11.047 1 64.5 110 ARG A N 1
ATOM 867 C CA . ARG A 1 110 ? -10.891 7.945 11.211 1 64.5 110 ARG A CA 1
ATOM 868 C C . ARG A 1 110 ? -11.352 7.988 12.664 1 64.5 110 ARG A C 1
ATOM 870 O O . ARG A 1 110 ? -10.547 7.855 13.586 1 64.5 110 ARG A O 1
ATOM 877 N N . GLN A 1 111 ? -12.508 8.43 12.812 1 50.41 111 GLN A N 1
ATOM 878 C CA . GLN A 1 111 ? -13.078 8.453 14.156 1 50.41 111 GLN A CA 1
ATOM 879 C C . GLN A 1 111 ? -13.477 7.055 14.617 1 50.41 111 GLN A C 1
ATOM 881 O O . GLN A 1 111 ? -14.164 6.332 13.891 1 50.41 111 GLN A O 1
ATOM 886 N N . LEU A 1 112 ? -12.523 6.477 15.477 1 46.88 112 LEU A N 1
ATOM 887 C CA . LEU A 1 112 ? -12.977 5.23 16.078 1 46.88 112 LEU A CA 1
ATOM 888 C C . LEU A 1 112 ? -13.797 5.5 17.328 1 46.88 112 LEU A C 1
ATOM 890 O O . LEU A 1 112 ? -13.508 6.438 18.078 1 46.88 112 LEU A O 1
ATOM 894 N N . LYS A 1 113 ? -15.016 5.18 17.297 1 39.47 113 LYS A N 1
ATOM 895 C CA . LYS A 1 113 ? -15.727 5.203 18.578 1 39.47 113 LYS A CA 1
ATOM 896 C C . LYS A 1 113 ? -15.023 4.34 19.609 1 39.47 113 LYS A C 1
ATOM 898 O O . LYS A 1 113 ? -14.562 3.236 19.297 1 39.47 113 LYS A O 1
ATOM 903 N N . ARG A 1 114 ? -14.398 4.871 20.609 1 38.91 114 ARG A N 1
ATOM 904 C CA . ARG A 1 114 ? -13.664 4.25 21.703 1 38.91 114 ARG A CA 1
ATOM 905 C C . ARG A 1 114 ? -14.336 2.955 22.141 1 38.91 114 ARG A C 1
ATOM 907 O O . ARG A 1 114 ? -15.438 2.98 22.703 1 38.91 114 ARG A O 1
ATOM 914 N N . ARG A 1 115 ? -14.539 1.929 21.469 1 36.06 115 ARG A N 1
ATOM 915 C CA . ARG A 1 115 ? -14.695 0.931 22.516 1 36.06 115 ARG A CA 1
ATOM 916 C C . ARG A 1 115 ? -13.383 0.729 23.266 1 36.06 115 ARG A C 1
ATOM 918 O O . ARG A 1 115 ? -12.391 0.264 22.703 1 36.06 115 ARG A O 1
ATOM 925 N N . PHE A 1 116 ? -13.031 1.765 24.234 1 32.88 116 PHE A N 1
ATOM 926 C CA . PHE A 1 116 ? -11.906 1.631 25.156 1 32.88 116 PHE A CA 1
ATOM 927 C C . PHE A 1 116 ? -11.844 0.221 25.734 1 32.88 116 PHE A C 1
ATOM 929 O O . PHE A 1 116 ? -12.625 -0.128 26.625 1 32.88 116 PHE A O 1
ATOM 936 N N . ASN A 1 117 ? -11.781 -0.72 25 1 34.22 117 ASN A N 1
ATOM 937 C CA . ASN A 1 117 ? -11.328 -1.773 25.906 1 34.22 117 ASN A CA 1
ATOM 938 C C . ASN A 1 117 ? -9.969 -1.441 26.516 1 34.22 117 ASN A C 1
ATOM 940 O O . ASN A 1 117 ? -9.109 -0.872 25.844 1 34.22 117 ASN A O 1
ATOM 944 N N . ASN A 1 118 ? -9.883 -1.109 27.844 1 35.06 118 ASN A N 1
ATOM 945 C CA . ASN A 1 118 ? -8.781 -1.014 28.797 1 35.06 118 ASN A CA 1
ATOM 946 C C . ASN A 1 118 ? -7.504 -1.622 28.234 1 35.06 118 ASN A C 1
ATOM 948 O O . ASN A 1 118 ? -6.711 -2.205 28.984 1 35.06 118 ASN A O 1
ATOM 952 N N . THR A 1 119 ? -7.535 -2.078 27.078 1 38.31 119 THR A N 1
ATOM 953 C CA . THR A 1 119 ? -6.254 -2.709 26.781 1 38.31 119 THR A CA 1
ATOM 954 C C . THR A 1 119 ? -5.145 -1.666 26.703 1 38.31 119 THR A C 1
ATOM 956 O O . THR A 1 119 ? -5.289 -0.653 26.016 1 38.31 119 THR A O 1
ATOM 959 N N . ASN A 1 120 ? -4.32 -1.514 27.703 1 38.66 120 ASN A N 1
ATOM 960 C CA . ASN A 1 120 ? -3.035 -0.832 27.797 1 38.66 120 ASN A CA 1
ATOM 961 C C . ASN A 1 120 ? -2.318 -0.801 26.453 1 38.66 120 ASN A C 1
ATOM 963 O O . ASN A 1 120 ? -1.595 -1.737 26.109 1 38.66 120 ASN A O 1
ATOM 967 N N . THR A 1 121 ? -2.971 -0.37 25.516 1 44.94 121 THR A N 1
ATOM 968 C CA . THR A 1 121 ? -2.215 -0.274 24.281 1 44.94 121 THR A CA 1
ATOM 969 C C . THR A 1 121 ? -0.874 0.416 24.516 1 44.94 121 THR A C 1
ATOM 971 O O . THR A 1 121 ? -0.828 1.55 25 1 44.94 121 THR A O 1
ATOM 974 N N . THR A 1 122 ? 0.126 -0.346 24.781 1 50.09 122 THR A N 1
ATOM 975 C CA . THR A 1 122 ? 1.501 0.113 24.938 1 50.09 122 THR A CA 1
ATOM 976 C C . THR A 1 122 ? 1.876 1.097 23.828 1 50.09 122 THR A C 1
ATOM 978 O O . THR A 1 122 ? 1.751 0.785 22.641 1 50.09 122 THR A O 1
ATOM 981 N N . VAL A 1 123 ? 1.848 2.373 24.219 1 55.75 123 VAL A N 1
ATOM 982 C CA . VAL A 1 123 ? 2.309 3.445 23.344 1 55.75 123 VAL A CA 1
ATOM 983 C C . VAL A 1 123 ? 3.689 3.104 22.797 1 55.75 123 VAL A C 1
ATOM 985 O O . VAL A 1 123 ? 4.605 2.783 23.547 1 55.75 123 VAL A O 1
ATOM 988 N N . ASP A 1 124 ? 3.707 3.018 21.547 1 61.22 124 ASP A N 1
ATOM 989 C CA . ASP A 1 124 ? 5.016 2.863 20.922 1 61.22 124 ASP A CA 1
ATOM 990 C C . ASP A 1 124 ? 5.75 4.199 20.844 1 61.22 124 ASP A C 1
ATOM 992 O O . ASP A 1 124 ? 5.477 5.012 19.969 1 61.22 124 ASP A O 1
ATOM 996 N N . LYS A 1 125 ? 6.625 4.363 21.703 1 67.31 125 LYS A N 1
ATOM 997 C CA . LYS A 1 125 ? 7.367 5.621 21.781 1 67.31 125 LYS A CA 1
ATOM 998 C C . LYS A 1 125 ? 8.312 5.781 20.594 1 67.31 125 LYS A C 1
ATOM 1000 O O . LYS A 1 125 ? 8.836 6.871 20.359 1 67.31 125 LYS A O 1
ATOM 1005 N N . ASN A 1 126 ? 8.43 4.742 19.812 1 65.5 126 ASN A N 1
ATOM 1006 C CA . ASN A 1 126 ? 9.305 4.812 18.641 1 65.5 126 ASN A CA 1
ATOM 1007 C C . ASN A 1 126 ? 8.539 5.246 17.391 1 65.5 126 ASN A C 1
ATOM 1009 O O . ASN A 1 126 ? 9.141 5.508 16.359 1 65.5 126 ASN A O 1
ATOM 1013 N N . ASN A 1 127 ? 7.316 5.414 17.578 1 70.75 127 ASN A N 1
ATOM 1014 C CA . ASN A 1 127 ? 6.504 5.918 16.469 1 70.75 127 ASN A CA 1
ATOM 1015 C C . ASN A 1 127 ? 6.836 7.371 16.141 1 70.75 127 ASN A C 1
ATOM 1017 O O . ASN A 1 127 ? 6.949 8.203 17.047 1 70.75 127 ASN A O 1
ATOM 1021 N N . TYR A 1 128 ? 6.941 7.648 14.82 1 74.31 128 TYR A N 1
ATOM 1022 C CA . TYR A 1 128 ? 7.395 8.977 14.414 1 74.31 128 TYR A CA 1
ATOM 1023 C C . TYR A 1 128 ? 6.402 10.047 14.844 1 74.31 128 TYR A C 1
ATOM 1025 O O . TYR A 1 128 ? 6.793 11.172 15.164 1 74.31 128 TYR A O 1
ATOM 1033 N N . LEU A 1 129 ? 5.133 9.703 14.891 1 79.75 129 LEU A N 1
ATOM 1034 C CA . LEU A 1 129 ? 4.129 10.68 15.297 1 79.75 129 LEU A CA 1
ATOM 1035 C C . LEU A 1 129 ? 4.246 11.008 16.781 1 79.75 129 LEU A C 1
ATOM 1037 O O . LEU A 1 129 ? 4.02 12.148 17.188 1 79.75 129 LEU A O 1
ATOM 1041 N N . TYR A 1 130 ? 4.566 9.969 17.516 1 78.44 130 TYR A N 1
ATOM 1042 C CA . TYR A 1 130 ? 4.812 10.211 18.922 1 78.44 130 TYR A CA 1
ATOM 1043 C C . TYR A 1 130 ? 6.012 11.125 19.125 1 78.44 130 TYR A C 1
ATOM 1045 O O . TYR A 1 130 ? 5.953 12.078 19.906 1 78.44 130 TYR A O 1
ATOM 1053 N N . GLN A 1 131 ? 6.988 10.852 18.391 1 80.12 131 GLN A N 1
ATOM 1054 C CA . GLN A 1 131 ? 8.219 11.625 18.516 1 80.12 131 GLN A CA 1
ATOM 1055 C C . GLN A 1 131 ? 8.016 13.07 18.078 1 80.12 131 GLN A C 1
ATOM 1057 O O . GLN A 1 131 ? 8.43 14 18.781 1 80.12 131 GLN A O 1
ATOM 1062 N N . LEU A 1 132 ? 7.324 13.242 17 1 85.62 132 LEU A N 1
ATOM 1063 C CA . LEU A 1 132 ? 7.07 14.586 16.5 1 85.62 132 LEU A CA 1
ATOM 1064 C C . LEU A 1 132 ? 6.168 15.359 17.469 1 85.62 132 LEU A C 1
ATOM 1066 O O . LEU A 1 132 ? 6.301 16.578 17.594 1 85.62 132 LEU A O 1
ATOM 1070 N N . ALA A 1 133 ? 5.328 14.648 18.109 1 87.19 133 ALA A N 1
ATOM 1071 C CA . ALA A 1 133 ? 4.426 15.297 19.062 1 87.19 133 ALA A CA 1
ATOM 1072 C C . ALA A 1 133 ? 5.207 15.969 20.188 1 87.19 133 ALA A C 1
ATOM 1074 O O . ALA A 1 133 ? 4.707 16.891 20.828 1 87.19 133 ALA A O 1
ATOM 1075 N N . GLY A 1 134 ? 6.398 15.508 20.391 1 89 134 GLY A N 1
ATOM 1076 C CA . GLY A 1 134 ? 7.25 16.094 21.422 1 89 134 GLY A CA 1
ATOM 1077 C C . GLY A 1 134 ? 7.57 17.562 21.156 1 89 134 GLY A C 1
ATOM 1078 O O . GLY A 1 134 ? 7.863 18.312 22.078 1 89 134 GLY A O 1
ATOM 1079 N N . ILE A 1 135 ? 7.484 18.016 19.969 1 91.94 135 ILE A N 1
ATOM 1080 C CA . ILE A 1 135 ? 7.715 19.406 19.594 1 91.94 135 ILE A CA 1
ATOM 1081 C C . ILE A 1 135 ? 6.738 20.312 20.344 1 91.94 135 ILE A C 1
ATOM 1083 O O . ILE A 1 135 ? 7.078 21.453 20.688 1 91.94 135 ILE A O 1
ATOM 1087 N N . ASN A 1 136 ? 5.598 19.812 20.75 1 92.31 136 ASN A N 1
ATOM 1088 C CA . ASN A 1 136 ? 4.543 20.609 21.344 1 92.31 136 ASN A CA 1
ATOM 1089 C C . ASN A 1 136 ? 4.621 20.578 22.875 1 92.31 136 ASN A C 1
ATOM 1091 O O . ASN A 1 136 ? 3.742 21.109 23.562 1 92.31 136 ASN A O 1
ATOM 1095 N N . ASN A 1 137 ? 5.621 20 23.406 1 91.44 137 ASN A N 1
ATOM 1096 C CA . ASN A 1 137 ? 5.637 19.75 24.844 1 91.44 137 ASN A CA 1
ATOM 1097 C C . ASN A 1 137 ? 5.648 21.062 25.625 1 91.44 137 ASN A C 1
ATOM 1099 O O . ASN A 1 137 ? 5.043 21.141 26.703 1 91.44 137 ASN A O 1
ATOM 1103 N N . GLU A 1 138 ? 6.352 22.094 25.141 1 90.19 138 GLU A N 1
ATOM 1104 C CA . GLU A 1 138 ? 6.34 23.391 25.812 1 90.19 138 GLU A CA 1
ATOM 1105 C C . GLU A 1 138 ? 4.938 24 25.828 1 90.19 138 GLU A C 1
ATOM 1107 O O . GLU A 1 138 ? 4.523 24.594 26.828 1 90.19 138 GLU A O 1
ATOM 1112 N N . LEU A 1 139 ? 4.242 23.812 24.781 1 91.06 139 LEU A N 1
ATOM 1113 C CA . LEU A 1 139 ? 2.867 24.281 24.719 1 91.06 139 LEU A CA 1
ATOM 1114 C C . LEU A 1 139 ? 1.968 23.5 25.672 1 91.06 139 LEU A C 1
ATOM 1116 O O . LEU A 1 139 ? 1.108 24.094 26.328 1 91.06 139 LEU A O 1
ATOM 1120 N N . SER A 1 140 ? 2.195 22.219 25.719 1 87.75 140 SER A N 1
ATOM 1121 C CA . SER A 1 140 ? 1.438 21.359 26.641 1 87.75 140 SER A CA 1
ATOM 1122 C C . SER A 1 140 ? 1.7 21.75 28.094 1 87.75 140 SER A C 1
ATOM 1124 O O . SER A 1 140 ? 0.769 21.828 28.891 1 87.75 140 SER A O 1
ATOM 1126 N N . ALA A 1 141 ? 2.918 21.969 28.375 1 88.38 141 ALA A N 1
ATOM 1127 C CA . ALA A 1 141 ? 3.311 22.359 29.719 1 88.38 141 ALA A CA 1
ATOM 1128 C C . ALA A 1 141 ? 2.676 23.688 30.125 1 88.38 141 ALA A C 1
ATOM 1130 O O . ALA A 1 141 ? 2.361 23.891 31.297 1 88.38 141 ALA A O 1
ATOM 1131 N N . ALA A 1 142 ? 2.502 24.5 29.109 1 89.25 142 ALA A N 1
ATOM 1132 C CA . ALA A 1 142 ? 1.886 25.797 29.359 1 89.25 142 ALA A CA 1
ATOM 1133 C C . ALA A 1 142 ? 0.366 25.688 29.438 1 89.25 142 ALA A C 1
ATOM 1135 O O . ALA A 1 142 ? -0.331 26.688 29.625 1 89.25 142 ALA A O 1
ATOM 1136 N N . GLY A 1 143 ? -0.2 24.438 29.234 1 86.62 143 GLY A N 1
ATOM 1137 C CA . GLY A 1 143 ? -1.627 24.188 29.359 1 86.62 143 GLY A CA 1
ATOM 1138 C C . GLY A 1 143 ? -2.41 24.547 28.109 1 86.62 143 GLY A C 1
ATOM 1139 O O . GLY A 1 143 ? -3.643 24.594 28.141 1 86.62 143 GLY A O 1
ATOM 1140 N N . LEU A 1 144 ? -1.691 24.781 27.062 1 86.5 144 LEU A N 1
ATOM 1141 C CA . LEU A 1 144 ? -2.354 25.266 25.859 1 86.5 144 LEU A CA 1
ATOM 1142 C C . LEU A 1 144 ? -2.951 24.109 25.062 1 86.5 144 LEU A C 1
ATOM 1144 O O . LEU A 1 144 ? -3.791 24.328 24.188 1 86.5 144 LEU A O 1
ATOM 1148 N N . LEU A 1 145 ? -2.486 22.859 25.359 1 84.75 145 LEU A N 1
ATOM 1149 C CA . LEU A 1 145 ? -2.965 21.719 24.578 1 84.75 145 LEU A CA 1
ATOM 1150 C C . LEU A 1 145 ? -3.852 20.812 25.422 1 84.75 145 LEU A C 1
ATOM 1152 O O . LEU A 1 145 ? -4.133 19.688 25.031 1 84.75 145 LEU A O 1
ATOM 1156 N N . SER A 1 146 ? -4.129 21.281 26.547 1 70.31 146 SER A N 1
ATOM 1157 C CA . SER A 1 146 ? -5.02 20.484 27.391 1 70.31 146 SER A CA 1
ATOM 1158 C C . SER A 1 146 ? -6.422 20.406 26.797 1 70.31 146 SER A C 1
ATOM 1160 O O . SER A 1 146 ? -6.93 21.391 26.25 1 70.31 146 SER A O 1
ATOM 1162 N N . SER A 1 147 ? -6.66 19.188 26.234 1 59.31 147 SER A N 1
ATOM 1163 C CA . SER A 1 147 ? -7.98 19.031 25.625 1 59.31 147 SER A CA 1
ATOM 1164 C C . SER A 1 147 ? -8.953 18.359 26.594 1 59.31 147 SER A C 1
ATOM 1166 O O . SER A 1 147 ? -8.539 17.594 27.453 1 59.31 147 SER A O 1
ATOM 1168 N N . ARG A 1 148 ? -10.055 19.016 26.688 1 49.56 148 ARG A N 1
ATOM 1169 C CA . ARG A 1 148 ? -11.125 18.328 27.406 1 49.56 148 ARG A CA 1
ATOM 1170 C C . ARG A 1 148 ? -11.391 16.953 26.812 1 49.56 148 ARG A C 1
ATOM 1172 O O . ARG A 1 148 ? -11.305 16.766 25.609 1 49.56 148 ARG A O 1
ATOM 1179 N N . GLN A 1 149 ? -11.156 15.828 27.562 1 46 149 GLN A N 1
ATOM 1180 C CA . GLN A 1 149 ? -11.336 14.43 27.219 1 46 149 GLN A CA 1
ATOM 1181 C C . GLN A 1 149 ? -12.555 14.234 26.328 1 46 149 GLN A C 1
ATOM 1183 O O . GLN A 1 149 ? -13.664 14.648 26.672 1 46 149 GLN A O 1
ATOM 1188 N N . THR A 1 150 ? -12.398 14.531 25.078 1 44.62 150 THR A N 1
ATOM 1189 C CA . THR A 1 150 ? -13.562 14.156 24.281 1 44.62 150 THR A CA 1
ATOM 1190 C C . THR A 1 150 ? -13.648 12.641 24.125 1 44.62 150 THR A C 1
ATOM 1192 O O . THR A 1 150 ? -12.641 11.938 24.25 1 44.62 150 THR A O 1
ATOM 1195 N N . ASN A 1 151 ? -14.828 12.023 24.328 1 43.31 151 ASN A N 1
ATOM 1196 C CA . ASN A 1 151 ? -15.18 10.609 24.266 1 43.31 151 ASN A CA 1
ATOM 1197 C C . ASN A 1 151 ? -14.82 9.984 22.922 1 43.31 151 ASN A C 1
ATOM 1199 O O . ASN A 1 151 ? -15.336 8.93 22.562 1 43.31 151 ASN A O 1
ATOM 1203 N N . GLY A 1 152 ? -13.992 10.688 22.109 1 46.75 152 GLY A N 1
ATOM 1204 C CA . GLY A 1 152 ? -13.742 9.945 20.875 1 46.75 152 GLY A CA 1
ATOM 1205 C C . GLY A 1 152 ? -12.266 9.789 20.562 1 46.75 152 GLY A C 1
ATOM 1206 O O . GLY A 1 152 ? -11.438 10.586 21.016 1 46.75 152 GLY A O 1
ATOM 1207 N N . VAL A 1 153 ? -11.977 8.531 20.25 1 47.09 153 VAL A N 1
ATOM 1208 C CA . VAL A 1 153 ? -10.609 8.211 19.859 1 47.09 153 VAL A CA 1
ATOM 1209 C C . VAL A 1 153 ? -10.445 8.359 18.359 1 47.09 153 VAL A C 1
ATOM 1211 O O . VAL A 1 153 ? -11.305 7.934 17.578 1 47.09 153 VAL A O 1
ATOM 1214 N N . ILE A 1 154 ? -9.609 9.398 17.953 1 47.97 154 ILE A N 1
ATOM 1215 C CA . ILE A 1 154 ? -9.258 9.516 16.531 1 47.97 154 ILE A CA 1
ATOM 1216 C C . ILE A 1 154 ? -8.07 8.609 16.219 1 47.97 154 ILE A C 1
ATOM 1218 O O . ILE A 1 154 ? -7.105 8.555 16.984 1 47.97 154 ILE A O 1
ATOM 1222 N N . GLN A 1 155 ? -8.312 7.781 15.195 1 57.66 155 GLN A N 1
ATOM 1223 C CA . GLN A 1 155 ? -7.223 6.949 14.703 1 57.66 155 GLN A CA 1
ATOM 1224 C C . GLN A 1 155 ? -6.641 7.516 13.414 1 57.66 155 GLN A C 1
ATOM 1226 O O . GLN A 1 155 ? -7.379 7.816 12.469 1 57.66 155 GLN A O 1
ATOM 1231 N N . LEU A 1 156 ? -5.375 7.918 13.656 1 54.75 156 LEU A N 1
ATOM 1232 C CA . LEU A 1 156 ? -4.672 8.359 12.461 1 54.75 156 LEU A CA 1
ATOM 1233 C C . LEU A 1 156 ? -4.168 7.168 11.656 1 54.75 156 LEU A C 1
ATOM 1235 O O . LEU A 1 156 ? -3.77 6.152 12.227 1 54.75 156 LEU A O 1
ATOM 1239 N N . GLU A 1 157 ? -4.562 7.188 10.477 1 49.16 157 GLU A N 1
ATOM 1240 C CA . GLU A 1 157 ? -4.07 6.113 9.617 1 49.16 157 GLU A CA 1
ATOM 1241 C C . GLU A 1 157 ? -2.545 6.055 9.633 1 49.16 157 GLU A C 1
ATOM 1243 O O . GLU A 1 157 ? -1.877 7.078 9.461 1 49.16 157 GLU A O 1
ATOM 1248 N N . LEU A 1 158 ? -2.029 5.09 10.508 1 43.81 158 LEU A N 1
ATOM 1249 C CA . LEU A 1 158 ? -0.594 4.871 10.383 1 43.81 158 LEU A CA 1
ATOM 1250 C C . LEU A 1 158 ? -0.293 3.912 9.234 1 43.81 158 LEU A C 1
ATOM 1252 O O . LEU A 1 158 ? -1.096 3.023 8.93 1 43.81 158 LEU A O 1
ATOM 1256 N N . ALA A 1 159 ? 0.49 4.426 8.406 1 41.53 159 ALA A N 1
ATOM 1257 C CA . ALA A 1 159 ? 0.951 3.451 7.418 1 41.53 159 ALA A CA 1
ATOM 1258 C C . ALA A 1 159 ? 1.311 2.125 8.078 1 41.53 159 ALA A C 1
ATOM 1260 O O . ALA A 1 159 ? 1.391 2.041 9.305 1 41.53 159 ALA A O 1
ATOM 1261 N N . LEU A 1 160 ? 1.678 1.157 7.289 1 39.44 160 LEU A N 1
ATOM 1262 C CA . LEU A 1 160 ? 2.018 -0.22 7.625 1 39.44 160 LEU A CA 1
ATOM 1263 C C . LEU A 1 160 ? 2.93 -0.27 8.844 1 39.44 160 LEU A C 1
ATOM 1265 O O . LEU A 1 160 ? 3.74 0.635 9.062 1 39.44 160 LEU A O 1
ATOM 1269 N N . PRO A 1 161 ? 2.494 -0.975 9.891 1 34.25 161 PRO A N 1
ATOM 1270 C CA . PRO A 1 161 ? 3.236 -1.07 11.148 1 34.25 161 PRO A CA 1
ATOM 1271 C C . PRO A 1 161 ? 4.75 -1.012 10.945 1 34.25 161 PRO A C 1
ATOM 1273 O O . PRO A 1 161 ? 5.273 -1.604 10 1 34.25 161 PRO A O 1
ATOM 1276 N N . ASP A 1 162 ? 5.395 0.188 11.352 1 35.09 162 ASP A N 1
ATOM 1277 C CA . ASP A 1 162 ? 6.836 0.381 11.492 1 35.09 162 ASP A CA 1
ATOM 1278 C C . ASP A 1 162 ? 7.5 -0.863 12.078 1 35.09 162 ASP A C 1
ATOM 1280 O O . ASP A 1 162 ? 7.078 -1.366 13.125 1 35.09 162 ASP A O 1
ATOM 1284 N N . THR A 1 163 ? 7.941 -1.729 11.328 1 34.16 163 THR A N 1
ATOM 1285 C CA . THR A 1 163 ? 8.961 -2.533 12 1 34.16 163 THR A CA 1
ATOM 1286 C C . THR A 1 163 ? 9.883 -1.65 12.828 1 34.16 163 THR A C 1
ATOM 1288 O O . THR A 1 163 ? 10.25 -0.551 12.406 1 34.16 163 THR A O 1
ATOM 1291 N N . ASN A 1 164 ? 9.938 -1.881 14.141 1 34.09 164 ASN A N 1
ATOM 1292 C CA . ASN A 1 164 ? 10.469 -1.105 15.25 1 34.09 164 ASN A CA 1
ATOM 1293 C C . ASN A 1 164 ? 11.719 -0.326 14.852 1 34.09 164 ASN A C 1
ATOM 1295 O O . ASN A 1 164 ? 11.867 0.844 15.211 1 34.09 164 ASN A O 1
ATOM 1299 N N . ASN A 1 165 ? 12.797 -1.046 14.594 1 32.78 165 ASN A N 1
ATOM 1300 C CA . ASN A 1 165 ? 14.039 -0.687 15.258 1 32.78 165 ASN A CA 1
ATOM 1301 C C . ASN A 1 165 ? 14.773 0.429 14.516 1 32.78 165 ASN A C 1
ATOM 1303 O O . ASN A 1 165 ? 15.602 1.131 15.102 1 32.78 165 ASN A O 1
ATOM 1307 N N . ALA A 1 166 ? 14.773 0.45 13.18 1 32.94 166 ALA A N 1
ATOM 1308 C CA . ALA A 1 166 ? 15.898 1.235 12.672 1 32.94 166 ALA A CA 1
ATOM 1309 C C . ALA A 1 166 ? 15.547 2.719 12.617 1 32.94 166 ALA A C 1
ATOM 1311 O O . ALA A 1 166 ? 16.422 3.562 12.414 1 32.94 166 ALA A O 1
ATOM 1312 N N . VAL A 1 167 ? 14.383 3.027 12.422 1 34.53 167 VAL A N 1
ATOM 1313 C CA . VAL A 1 167 ? 14.109 4.445 12.203 1 34.53 167 VAL A CA 1
ATOM 1314 C C . VAL A 1 167 ? 14.352 5.227 13.492 1 34.53 167 VAL A C 1
ATOM 1316 O O . VAL A 1 167 ? 14.297 6.457 13.5 1 34.53 167 VAL A O 1
ATOM 1319 N N . VAL A 1 168 ? 14.398 4.539 14.516 1 34.09 168 VAL A N 1
ATOM 1320 C CA . VAL A 1 168 ? 14.609 5.238 15.773 1 34.09 168 VAL A CA 1
ATOM 1321 C C . VAL A 1 168 ? 15.859 6.117 15.672 1 34.09 168 VAL A C 1
ATOM 1323 O O . VAL A 1 168 ? 15.969 7.133 16.359 1 34.09 168 VAL A O 1
ATOM 1326 N N . SER A 1 169 ? 16.672 5.648 14.828 1 35.09 169 SER A N 1
ATOM 1327 C CA . SER A 1 169 ? 17.953 6.332 15.008 1 35.09 169 SER A CA 1
ATOM 1328 C C . SER A 1 169 ? 17.875 7.785 14.547 1 35.09 169 SER A C 1
ATOM 1330 O O . SER A 1 169 ? 18.5 8.664 15.141 1 35.09 169 SER A O 1
ATOM 1332 N N . LEU A 1 170 ? 17.234 7.984 13.422 1 35 170 LEU A N 1
ATOM 1333 C CA . LEU A 1 170 ? 17.359 9.367 12.977 1 35 170 LEU A CA 1
ATOM 1334 C C . LEU A 1 170 ? 16.5 10.297 13.828 1 35 170 LEU A C 1
ATOM 1336 O O . LEU A 1 170 ? 16.875 11.445 14.062 1 35 170 LEU A O 1
ATOM 1340 N N . MET A 1 171 ? 15.414 9.812 14.25 1 36.81 171 MET A N 1
ATOM 1341 C CA . MET A 1 171 ? 14.562 10.68 15.047 1 36.81 171 MET A CA 1
ATOM 1342 C C . MET A 1 171 ? 15.156 10.906 16.438 1 36.81 171 MET A C 1
ATOM 1344 O O . MET A 1 171 ? 14.906 11.93 17.062 1 36.81 171 MET A O 1
ATOM 1348 N N . ASN A 1 172 ? 15.695 9.898 16.938 1 38.25 172 ASN A N 1
ATOM 1349 C CA . ASN A 1 172 ? 16.359 10.125 18.203 1 38.25 172 ASN A CA 1
ATOM 1350 C C . ASN A 1 172 ? 17.312 11.32 18.141 1 38.25 172 ASN A C 1
ATOM 1352 O O . ASN A 1 172 ? 17.609 11.945 19.156 1 38.25 172 ASN A O 1
ATOM 1356 N N . GLN A 1 173 ? 17.891 11.445 17.078 1 38.09 173 GLN A N 1
ATOM 1357 C CA . GLN A 1 173 ? 18.781 12.602 17.094 1 38.09 173 GLN A CA 1
ATOM 1358 C C . GLN A 1 173 ? 18 13.898 17.266 1 38.09 173 GLN A C 1
ATOM 1360 O O . GLN A 1 173 ? 18.531 14.883 17.781 1 38.09 173 GLN A O 1
ATOM 1365 N N . THR A 1 174 ? 16.797 13.906 16.797 1 36.81 174 THR A N 1
ATOM 1366 C CA . THR A 1 174 ? 16.094 15.188 16.875 1 36.81 174 THR A CA 1
ATOM 1367 C C . THR A 1 174 ? 15.438 15.359 18.234 1 36.81 174 THR A C 1
ATOM 1369 O O . THR A 1 174 ? 15.141 16.484 18.656 1 36.81 174 THR A O 1
ATOM 1372 N N . ALA A 1 175 ? 15.023 14.273 18.891 1 38.22 175 ALA A N 1
ATOM 1373 C CA . ALA A 1 175 ? 14.328 14.5 20.156 1 38.22 175 ALA A CA 1
ATOM 1374 C C . ALA A 1 175 ? 15.273 15.094 21.203 1 38.22 175 ALA A C 1
ATOM 1376 O O . ALA A 1 175 ? 14.836 15.805 22.109 1 38.22 175 ALA A O 1
ATOM 1377 N N . GLN A 1 176 ? 16.391 14.453 21.484 1 40.69 176 GLN A N 1
ATOM 1378 C CA . GLN A 1 176 ? 17.172 15.039 22.562 1 40.69 176 GLN A CA 1
ATOM 1379 C C . GLN A 1 176 ? 17.609 16.469 22.219 1 40.69 176 GLN A C 1
ATOM 1381 O O . GLN A 1 176 ? 18.062 17.203 23.094 1 40.69 176 GLN A O 1
ATOM 1386 N N . LYS A 1 177 ? 17.938 16.672 20.984 1 46.59 177 LYS A N 1
ATOM 1387 C CA . LYS A 1 177 ? 18.359 18.031 20.656 1 46.59 177 LYS A CA 1
ATOM 1388 C C . LYS A 1 177 ? 17.156 18.938 20.391 1 46.59 177 LYS A C 1
ATOM 1390 O O . LYS A 1 177 ? 16.109 18.469 19.953 1 46.59 177 LYS A O 1
ATOM 1395 N N . SER A 1 178 ? 17.125 20.234 20.969 1 60.88 178 SER A N 1
ATOM 1396 C CA . SER A 1 178 ? 16.141 21.297 20.828 1 60.88 178 SER A CA 1
ATOM 1397 C C . SER A 1 178 ? 15.57 21.359 19.422 1 60.88 178 SER A C 1
ATOM 1399 O O . SER A 1 178 ? 16.312 21.5 18.453 1 60.88 178 SER A O 1
ATOM 1401 N N . SER A 1 179 ? 14.422 20.766 19.109 1 77.81 179 SER A N 1
ATOM 1402 C CA . SER A 1 179 ? 13.742 20.844 17.812 1 77.81 179 SER A CA 1
ATOM 1403 C C . SER A 1 179 ? 13.773 22.266 17.25 1 77.81 179 SER A C 1
ATOM 1405 O O . SER A 1 179 ? 13.602 23.234 18 1 77.81 179 SER A O 1
ATOM 1407 N N . PRO A 1 180 ? 14.219 22.328 16.016 1 87.94 180 PRO A N 1
ATOM 1408 C CA . PRO A 1 180 ? 14.172 23.656 15.391 1 87.94 180 PRO A CA 1
ATOM 1409 C C . PRO A 1 180 ? 12.75 24.172 15.227 1 87.94 180 PRO A C 1
ATOM 1411 O O . PRO A 1 180 ? 12.555 25.312 14.805 1 87.94 180 PRO A O 1
ATOM 1414 N N . PHE A 1 181 ? 11.852 23.359 15.617 1 93.44 181 PHE A N 1
ATOM 1415 C CA . PHE A 1 181 ? 10.445 23.75 15.484 1 93.44 181 PHE A CA 1
ATOM 1416 C C . PHE A 1 181 ? 9.844 24.062 16.844 1 93.44 181 PHE A C 1
ATOM 1418 O O . PHE A 1 181 ? 10.188 23.438 17.844 1 93.44 181 PHE A O 1
ATOM 1425 N N . SER A 1 182 ? 8.938 25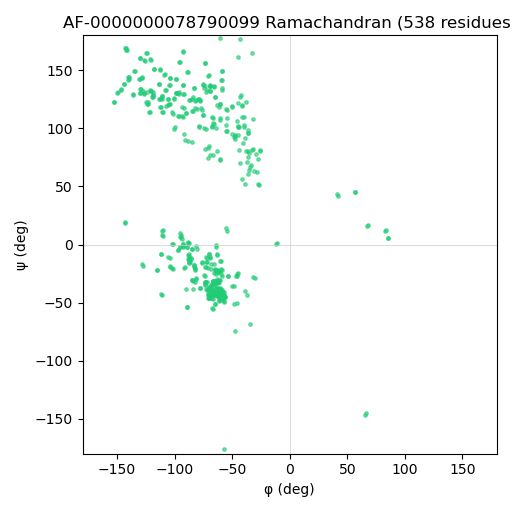.016 16.797 1 92.19 182 SER A N 1
ATOM 1426 C CA . SER A 1 182 ? 8.266 25.406 18.047 1 92.19 182 SER A CA 1
ATOM 1427 C C . SER A 1 182 ? 6.848 24.844 18.094 1 92.19 182 SER A C 1
ATOM 1429 O O . SER A 1 182 ? 6.234 24.797 19.156 1 92.19 182 SER A O 1
ATOM 1431 N N . LYS A 1 183 ? 6.336 24.453 16.906 1 94.25 183 LYS A N 1
ATOM 1432 C CA . LYS A 1 183 ? 4.984 23.922 16.828 1 94.25 183 LYS A CA 1
ATOM 1433 C C . LYS A 1 183 ? 4.918 22.75 15.836 1 94.25 183 LYS A C 1
ATOM 1435 O O . LYS A 1 183 ? 5.566 22.781 14.789 1 94.25 183 LYS A O 1
ATOM 1440 N N . PHE A 1 184 ? 4.145 21.75 16.172 1 94.12 184 PHE A N 1
ATOM 1441 C CA . PHE A 1 184 ? 3.836 20.641 15.281 1 94.12 184 PHE A CA 1
ATOM 1442 C C . PHE A 1 184 ? 2.33 20.5 15.102 1 94.12 184 PHE A C 1
ATOM 1444 O O . PHE A 1 184 ? 1.596 20.328 16.078 1 94.12 184 PHE A O 1
ATOM 1451 N N . TYR A 1 185 ? 1.96 20.625 13.82 1 94.06 185 TYR A N 1
ATOM 1452 C CA . TYR A 1 185 ? 0.553 20.484 13.461 1 94.06 185 TYR A CA 1
ATOM 1453 C C . TYR A 1 185 ? 0.318 19.234 12.633 1 94.06 185 TYR A C 1
ATOM 1455 O O . TYR A 1 185 ? 1.206 18.781 11.898 1 94.06 185 TYR A O 1
ATOM 1463 N N . ILE A 1 186 ? -0.87 18.688 12.758 1 91.56 186 ILE A N 1
ATOM 1464 C CA . ILE A 1 186 ? -1.401 17.688 11.836 1 91.56 186 ILE A CA 1
ATOM 1465 C C . ILE A 1 186 ? -2.709 18.188 11.227 1 91.56 186 ILE A C 1
ATOM 1467 O O . ILE A 1 186 ? -3.67 18.469 11.953 1 91.56 186 ILE A O 1
ATOM 1471 N N . VAL A 1 187 ? -2.621 18.406 9.961 1 95.12 187 VAL A N 1
ATOM 1472 C CA . VAL A 1 187 ? -3.893 18.578 9.266 1 95.12 187 VAL A CA 1
ATOM 1473 C C . VAL A 1 187 ? -4.57 17.219 9.086 1 95.12 187 VAL A C 1
ATOM 1475 O O . VAL A 1 187 ? -4.082 16.375 8.344 1 95.12 187 VAL A O 1
ATOM 1478 N N . THR A 1 188 ? -5.66 17.047 9.781 1 90.69 188 THR A N 1
ATOM 1479 C CA . THR A 1 188 ? -6.41 15.797 9.672 1 90.69 188 THR A CA 1
ATOM 1480 C C . THR A 1 188 ? -7.594 15.969 8.719 1 90.69 188 THR A C 1
ATOM 1482 O O . THR A 1 188 ? -8.203 17.031 8.656 1 90.69 188 THR A O 1
ATOM 1485 N N . TYR A 1 189 ? -7.828 14.953 7.996 1 91.69 189 TYR A N 1
ATOM 1486 C CA . TYR A 1 189 ? -9.031 14.961 7.172 1 91.69 189 TYR A CA 1
ATOM 1487 C C . TYR A 1 189 ? -9.773 13.633 7.27 1 91.69 189 TYR A C 1
ATOM 1489 O O . TYR A 1 189 ? -9.164 12.594 7.535 1 91.69 189 TYR A O 1
ATOM 1497 N N . ALA A 1 190 ? -11.086 13.695 7.129 1 87.56 190 ALA A N 1
ATOM 1498 C CA . ALA A 1 190 ? -11.938 12.516 7.188 1 87.56 190 ALA A CA 1
ATOM 1499 C C . ALA A 1 190 ? -12.727 12.344 5.891 1 87.56 190 ALA A C 1
ATOM 1501 O O . ALA A 1 190 ? -13.273 13.312 5.355 1 87.56 190 ALA A O 1
ATOM 1502 N N . VAL A 1 191 ? -12.688 11.133 5.422 1 88.69 191 VAL A N 1
ATOM 1503 C CA . VAL A 1 191 ? -13.5 10.758 4.27 1 88.69 191 VAL A CA 1
ATOM 1504 C C . VAL A 1 191 ? -14.766 10.055 4.738 1 88.69 191 VAL A C 1
ATOM 1506 O O . VAL A 1 191 ? -14.711 9.164 5.59 1 88.69 191 VAL A O 1
ATOM 1509 N N . ASP A 1 192 ? -15.828 10.531 4.207 1 88.25 192 ASP A N 1
ATOM 1510 C CA . ASP A 1 192 ? -17.094 9.875 4.523 1 88.25 192 ASP A CA 1
ATOM 1511 C C . ASP A 1 192 ? -17.125 8.453 3.969 1 88.25 192 ASP A C 1
ATOM 1513 O O . ASP A 1 192 ? -16.797 8.227 2.805 1 88.25 192 ASP A O 1
ATOM 1517 N N . ASN A 1 193 ? -17.594 7.52 4.727 1 81.56 193 ASN A N 1
ATOM 1518 C CA . ASN A 1 193 ? -17.547 6.113 4.34 1 81.56 193 ASN A CA 1
ATOM 1519 C C . ASN A 1 193 ? -18.547 5.805 3.225 1 81.56 193 ASN A C 1
ATOM 1521 O O . ASN A 1 193 ? -18.297 4.93 2.393 1 81.56 193 ASN A O 1
ATOM 1525 N N . ASP A 1 194 ? -19.641 6.469 3.197 1 85.94 194 ASP A N 1
ATOM 1526 C CA . ASP A 1 194 ? -20.703 6.18 2.23 1 85.94 194 ASP A CA 1
ATOM 1527 C C . ASP A 1 194 ? -20.5 6.98 0.945 1 85.94 194 ASP A C 1
ATOM 1529 O O . ASP A 1 194 ? -20.391 6.406 -0.139 1 85.94 194 ASP A O 1
ATOM 1533 N N . SER A 1 195 ? -20.375 8.203 1.118 1 91.19 195 SER A N 1
ATOM 1534 C CA . SER A 1 195 ? -20.281 9.055 -0.062 1 91.19 195 SER A CA 1
ATOM 1535 C C . SER A 1 195 ? -18.859 9.078 -0.618 1 91.19 195 SER A C 1
ATOM 1537 O O . SER A 1 195 ? -18.641 9.508 -1.749 1 91.19 195 SER A O 1
ATOM 1539 N N . LYS A 1 196 ? -17.875 8.75 0.183 1 92.56 196 LYS A N 1
ATOM 1540 C CA . LYS A 1 196 ? -16.453 8.766 -0.152 1 92.56 196 LYS A CA 1
ATOM 1541 C C . LYS A 1 196 ? -15.953 10.188 -0.377 1 92.56 196 LYS A C 1
ATOM 1543 O O . LYS A 1 196 ? -14.867 10.391 -0.923 1 92.56 196 LYS A O 1
ATOM 1548 N N . MET A 1 197 ? -16.734 11.219 0.077 1 94.88 197 MET A N 1
ATOM 1549 C CA . MET A 1 197 ? -16.344 12.625 0.01 1 94.88 197 MET A CA 1
ATOM 1550 C C . MET A 1 197 ? -15.562 13.031 1.259 1 94.88 197 MET A C 1
ATOM 1552 O O . MET A 1 197 ? -15.766 12.461 2.334 1 94.88 197 MET A O 1
ATOM 1556 N N . ILE A 1 198 ? -14.664 13.953 1.019 1 94.31 198 ILE A N 1
ATOM 1557 C CA . ILE A 1 198 ? -14.055 14.562 2.193 1 94.31 198 ILE A CA 1
ATOM 1558 C C . ILE A 1 198 ? -15.109 15.328 2.988 1 94.31 198 ILE A C 1
ATOM 1560 O O . ILE A 1 198 ? -15.781 16.219 2.451 1 94.31 198 ILE A O 1
ATOM 1564 N N . LYS A 1 199 ? -15.195 15.023 4.285 1 92.69 199 LYS A N 1
ATOM 1565 C CA . LYS A 1 199 ? -16.297 15.617 5.043 1 92.69 199 LYS A CA 1
ATOM 1566 C C . LYS A 1 199 ? -15.766 16.562 6.121 1 92.69 199 LYS A C 1
ATOM 1568 O O . LYS A 1 199 ? -16.516 17.375 6.66 1 92.69 199 LYS A O 1
ATOM 1573 N N . HIS A 1 200 ? -14.531 16.359 6.5 1 92.38 200 HIS A N 1
ATOM 1574 C CA . HIS A 1 200 ? -13.984 17.141 7.598 1 92.38 200 HIS A CA 1
ATOM 1575 C C . HIS A 1 200 ? -12.477 17.344 7.43 1 92.38 200 HIS A C 1
ATOM 1577 O O . HIS A 1 200 ? -11.758 16.422 7.074 1 92.38 200 HIS A O 1
ATOM 1583 N N . ILE A 1 201 ? -12.055 18.594 7.555 1 95.38 201 ILE A N 1
ATOM 1584 C CA . ILE A 1 201 ? -10.641 18.953 7.605 1 95.38 201 ILE A CA 1
ATOM 1585 C C . ILE A 1 201 ? -10.375 19.844 8.82 1 95.38 201 ILE A C 1
ATOM 1587 O O . ILE A 1 201 ? -11.109 20.797 9.078 1 95.38 201 ILE A O 1
ATOM 1591 N N . GLU A 1 202 ? -9.281 19.516 9.578 1 93.38 202 GLU A N 1
ATOM 1592 C CA . GLU A 1 202 ? -9 20.25 10.812 1 93.38 202 GLU A CA 1
ATOM 1593 C C . GLU A 1 202 ? -7.5 20.375 11.055 1 93.38 202 GLU A C 1
ATOM 1595 O O . GLU A 1 202 ? -6.758 19.406 10.859 1 93.38 202 GLU A O 1
ATOM 1600 N N . LEU A 1 203 ? -7.129 21.578 11.383 1 95.06 203 LEU A N 1
ATOM 1601 C CA . LEU A 1 203 ? -5.793 21.75 11.938 1 95.06 203 LEU A CA 1
ATOM 1602 C C . LEU A 1 203 ? -5.75 21.328 13.406 1 95.06 203 LEU A C 1
ATOM 1604 O O . LEU A 1 203 ? -6.527 21.828 14.219 1 95.06 203 LEU A O 1
ATOM 1608 N N . THR A 1 204 ? -4.812 20.375 13.68 1 89.38 204 THR A N 1
ATOM 1609 C CA . THR A 1 204 ? -4.734 19.859 15.047 1 89.38 204 THR A CA 1
ATOM 1610 C C . THR A 1 204 ? -3.295 19.891 15.547 1 89.38 204 THR A C 1
ATOM 1612 O O . THR A 1 204 ? -2.357 20.031 14.766 1 89.38 204 THR A O 1
ATOM 1615 N N . MET A 1 205 ? -3.199 19.828 16.859 1 89.62 205 MET A N 1
ATOM 1616 C CA . MET A 1 205 ? -1.904 19.672 17.516 1 89.62 205 MET A CA 1
ATOM 1617 C C . MET A 1 205 ? -1.9 18.453 18.438 1 89.62 205 MET A C 1
ATOM 1619 O O . MET A 1 205 ? -2.777 18.312 19.297 1 89.62 205 MET A O 1
ATOM 1623 N N . PRO A 1 206 ? -0.941 17.547 18.156 1 86.75 206 PRO A N 1
ATOM 1624 C CA . PRO A 1 206 ? -0.871 16.375 19.031 1 86.75 206 PRO A CA 1
ATOM 1625 C C . PRO A 1 206 ? -0.244 16.703 20.391 1 86.75 206 PRO A C 1
ATOM 1627 O O . PRO A 1 206 ? 0.692 17.5 20.469 1 86.75 206 PRO A O 1
ATOM 1630 N N . ASN A 1 207 ? -0.826 16.172 21.406 1 83.06 207 ASN A N 1
ATOM 1631 C CA . ASN A 1 207 ? -0.264 16.141 22.75 1 83.06 207 ASN A CA 1
ATOM 1632 C C . ASN A 1 207 ? 0.43 14.812 23.031 1 83.06 207 ASN A C 1
ATOM 1634 O O . ASN A 1 207 ? -0.226 13.773 23.141 1 83.06 207 ASN A O 1
ATOM 1638 N N . GLN A 1 208 ? 1.688 14.859 23.125 1 81.12 208 GLN A N 1
ATOM 1639 C CA . GLN A 1 208 ? 2.482 13.648 23.25 1 81.12 208 GLN A CA 1
ATOM 1640 C C . GLN A 1 208 ? 2.127 12.891 24.531 1 81.12 208 GLN A C 1
ATOM 1642 O O . GLN A 1 208 ? 1.987 11.664 24.516 1 81.12 208 GLN A O 1
ATOM 1647 N N . THR A 1 209 ? 1.993 13.602 25.609 1 76.12 209 THR A N 1
ATOM 1648 C CA . THR A 1 209 ? 1.792 13.016 26.938 1 76.12 209 THR A CA 1
ATOM 1649 C C . THR A 1 209 ? 0.399 12.406 27.047 1 76.12 209 THR A C 1
ATOM 1651 O O . THR A 1 209 ? 0.249 11.273 27.5 1 76.12 209 THR A O 1
ATOM 1654 N N . GLU A 1 210 ? -0.508 13.148 26.609 1 72.06 210 GLU A N 1
ATOM 1655 C CA . GLU A 1 210 ? -1.895 12.719 26.75 1 72.06 210 GLU A CA 1
ATOM 1656 C C . GLU A 1 210 ? -2.334 11.852 25.578 1 72.06 210 GLU A C 1
ATOM 1658 O O . GLU A 1 210 ? -3.396 11.234 25.625 1 72.06 210 GLU A O 1
ATOM 1663 N N . MET A 1 211 ? -1.561 11.812 24.531 1 75.56 211 MET A N 1
ATOM 1664 C CA . MET A 1 211 ? -1.884 11.055 23.328 1 75.56 211 MET A CA 1
ATOM 1665 C C . MET A 1 211 ? -3.229 11.484 22.75 1 75.56 211 MET A C 1
ATOM 1667 O O . MET A 1 211 ? -4.07 10.648 22.438 1 75.56 211 MET A O 1
ATOM 1671 N N . THR A 1 212 ? -3.373 12.812 22.703 1 74.69 212 THR A N 1
ATOM 1672 C CA . THR A 1 212 ? -4.586 13.406 22.156 1 74.69 212 THR A CA 1
ATOM 1673 C C . THR A 1 212 ? -4.246 14.406 21.062 1 74.69 212 THR A C 1
ATOM 1675 O O . THR A 1 212 ? -3.104 14.859 20.953 1 74.69 212 THR A O 1
ATOM 1678 N N . LEU A 1 213 ? -5.234 14.641 20.234 1 82.81 213 LEU A N 1
ATOM 1679 C CA . LEU A 1 213 ? -5.152 15.703 19.25 1 82.81 213 LEU A CA 1
ATOM 1680 C C . LEU A 1 213 ? -6.023 16.891 19.641 1 82.81 213 LEU A C 1
ATOM 1682 O O . LEU A 1 213 ? -7.238 16.75 19.781 1 82.81 213 LEU A O 1
ATOM 1686 N N . LYS A 1 214 ? -5.414 18.016 19.812 1 84 214 LYS A N 1
ATOM 1687 C CA . LYS A 1 214 ? -6.16 19.234 20.109 1 84 214 LYS A CA 1
ATOM 1688 C C . LYS A 1 214 ? -6.602 19.922 18.812 1 84 214 LYS A C 1
ATOM 1690 O O . LYS A 1 214 ? -5.77 20.266 17.969 1 84 214 LYS A O 1
ATOM 1695 N N . PRO A 1 215 ? -7.91 20.141 18.703 1 87.62 215 PRO A N 1
ATOM 1696 C CA . PRO A 1 215 ? -8.352 20.953 17.562 1 87.62 215 PRO A CA 1
ATOM 1697 C C . PRO A 1 215 ? -7.941 22.406 17.688 1 87.62 215 PRO A C 1
ATOM 1699 O O . PRO A 1 215 ? -8.125 23.016 18.75 1 87.62 215 PRO A O 1
ATOM 1702 N N . ILE A 1 216 ? -7.387 22.938 16.641 1 91.62 216 ILE A N 1
ATOM 1703 C CA . ILE A 1 216 ? -6.91 24.312 16.656 1 91.62 216 ILE A CA 1
ATOM 1704 C C . ILE A 1 216 ? -7.777 25.172 15.727 1 91.62 216 ILE A C 1
ATOM 1706 O O . ILE A 1 216 ? -8.164 26.281 16.078 1 91.62 216 ILE A O 1
ATOM 1710 N N . GLN A 1 217 ? -8.102 24.672 14.57 1 93.62 217 GLN A N 1
ATOM 1711 C CA . GLN A 1 217 ? -8.797 25.438 13.539 1 93.62 217 GLN A CA 1
ATOM 1712 C C . GLN A 1 217 ? -9.609 24.531 12.633 1 93.62 217 GLN A C 1
ATOM 1714 O O . GLN A 1 217 ? -9.078 23.578 12.055 1 93.62 217 GLN A O 1
ATOM 1719 N N . ASP A 1 218 ? -10.891 24.766 12.547 1 95.44 218 ASP A N 1
ATOM 1720 C CA . ASP A 1 218 ? -11.742 24.047 11.602 1 95.44 218 ASP A CA 1
ATOM 1721 C C . ASP A 1 218 ? -11.547 24.562 10.18 1 95.44 218 ASP A C 1
ATOM 1723 O O . ASP A 1 218 ? -11.875 25.719 9.891 1 95.44 218 ASP A O 1
ATOM 1727 N N . LEU A 1 219 ? -11.055 23.703 9.328 1 97.94 219 LEU A N 1
ATOM 1728 C CA . LEU A 1 219 ? -10.766 24.109 7.957 1 97.94 219 LEU A CA 1
ATOM 1729 C C . LEU A 1 219 ? -11.859 23.641 7 1 97.94 219 LEU A C 1
ATOM 1731 O O . LEU A 1 219 ? -11.82 23.953 5.809 1 97.94 219 LEU A O 1
ATOM 1735 N N . THR A 1 220 ? -12.891 22.984 7.441 1 97.44 220 THR A N 1
ATOM 1736 C CA . THR A 1 220 ? -13.93 22.359 6.633 1 97.44 220 THR A CA 1
ATOM 1737 C C . THR A 1 220 ? -14.648 23.406 5.777 1 97.44 220 THR A C 1
ATOM 1739 O O . THR A 1 220 ? -14.883 23.172 4.59 1 97.44 220 THR A O 1
ATOM 1742 N N . PRO A 1 221 ? -14.938 24.594 6.324 1 97.88 221 PRO A N 1
ATOM 1743 C CA . PRO A 1 221 ? -15.664 25.578 5.52 1 97.88 221 PRO A CA 1
ATOM 1744 C C . PRO A 1 221 ? -14.867 26.047 4.309 1 97.88 221 PRO A C 1
ATOM 1746 O O . PRO A 1 221 ? -15.438 26.562 3.35 1 97.88 221 PRO A O 1
ATOM 1749 N N . LEU A 1 222 ? -13.594 25.906 4.352 1 98.25 222 LEU A N 1
ATOM 1750 C CA . LEU A 1 222 ? -12.742 26.391 3.273 1 98.25 222 LEU A CA 1
ATOM 1751 C C . LEU A 1 222 ? -12.891 25.531 2.029 1 98.25 222 LEU A C 1
ATOM 1753 O O . LEU A 1 222 ? -12.469 25.922 0.938 1 98.25 222 LEU A O 1
ATOM 1757 N N . ILE A 1 223 ? -13.5 24.297 2.15 1 98.19 223 ILE A N 1
ATOM 1758 C CA . ILE A 1 223 ? -13.711 23.391 1.031 1 98.19 223 ILE A CA 1
ATOM 1759 C C . ILE A 1 223 ? -14.531 24.078 -0.051 1 98.19 223 ILE A C 1
ATOM 1761 O O . ILE A 1 223 ? -14.25 23.953 -1.242 1 98.19 223 ILE A O 1
ATOM 1765 N N . LYS A 1 224 ? -15.523 24.828 0.319 1 96.75 224 LYS A N 1
ATOM 1766 C CA . LYS A 1 224 ? -16.438 25.469 -0.62 1 96.75 224 LYS A CA 1
ATOM 1767 C C . LYS A 1 224 ? -15.719 26.484 -1.496 1 96.75 224 LYS A C 1
ATOM 1769 O O . LYS A 1 224 ? -16.188 26.812 -2.586 1 96.75 224 LYS A O 1
ATOM 1774 N N . HIS A 1 225 ? -14.594 27 -1.078 1 97.31 225 HIS A N 1
ATOM 1775 C CA . HIS A 1 225 ? -13.859 28.016 -1.81 1 97.31 225 HIS A CA 1
ATOM 1776 C C . HIS A 1 225 ? -12.742 27.406 -2.646 1 97.31 225 HIS A C 1
ATOM 1778 O O . HIS A 1 225 ? -12.055 28.109 -3.387 1 97.31 225 HIS A O 1
ATOM 1784 N N . SER A 1 226 ? -12.562 26.109 -2.49 1 97.75 226 SER A N 1
ATOM 1785 C CA . SER A 1 226 ? -11.516 25.438 -3.254 1 97.75 226 SER A CA 1
ATOM 1786 C C . SER A 1 226 ? -11.859 25.375 -4.738 1 97.75 226 SER A C 1
ATOM 1788 O O . SER A 1 226 ? -13.008 25.125 -5.102 1 97.75 226 SER A O 1
ATOM 1790 N N . PRO A 1 227 ? -10.898 25.656 -5.629 1 97.94 227 PRO A N 1
ATOM 1791 C CA . PRO A 1 227 ? -11.156 25.484 -7.062 1 97.94 227 PRO A CA 1
ATOM 1792 C C . PRO A 1 227 ? -11.297 24.016 -7.461 1 97.94 227 PRO A C 1
ATOM 1794 O O . PRO A 1 227 ? -11.711 23.719 -8.586 1 97.94 227 PRO A O 1
ATOM 1797 N N . PHE A 1 228 ? -10.977 23.125 -6.605 1 98.19 228 PHE A N 1
ATOM 1798 C CA . PHE A 1 228 ? -11.07 21.688 -6.863 1 98.19 228 PHE A CA 1
ATOM 1799 C C . PHE A 1 228 ? -12.328 21.109 -6.223 1 98.19 228 PHE A C 1
ATOM 1801 O O . PHE A 1 228 ? -12.367 20.891 -5.008 1 98.19 228 PHE A O 1
ATOM 1808 N N . GLN A 1 229 ? -13.281 20.953 -7.039 1 96.69 229 GLN A N 1
ATOM 1809 C CA . GLN A 1 229 ? -14.523 20.328 -6.598 1 96.69 229 GLN A CA 1
ATOM 1810 C C . GLN A 1 229 ? -14.617 18.891 -7.086 1 96.69 229 GLN A C 1
ATOM 1812 O O . GLN A 1 229 ? -14.148 18.562 -8.18 1 96.69 229 GLN A O 1
ATOM 1817 N N . ILE A 1 230 ? -15.164 18.047 -6.277 1 96.94 230 ILE A N 1
ATOM 1818 C CA . ILE A 1 230 ? -15.289 16.625 -6.586 1 96.94 230 ILE A CA 1
ATOM 1819 C C . ILE A 1 230 ? -16.75 16.266 -6.805 1 96.94 230 ILE A C 1
ATOM 1821 O O . ILE A 1 230 ? -17.609 16.594 -5.98 1 96.94 230 ILE A O 1
ATOM 1825 N N . SER A 1 231 ? -17.016 15.648 -7.879 1 95.62 231 SER A N 1
ATOM 1826 C CA . SER A 1 231 ? -18.375 15.219 -8.195 1 95.62 231 SER A CA 1
ATOM 1827 C C . SER A 1 231 ? -18.625 13.797 -7.715 1 95.62 231 SER A C 1
ATOM 1829 O O . SER A 1 231 ? -17.672 13.062 -7.414 1 95.62 231 SER A O 1
ATOM 1831 N N . LEU A 1 232 ? -19.859 13.438 -7.703 1 93 232 LEU A N 1
ATOM 1832 C CA . LEU A 1 232 ? -20.234 12.086 -7.301 1 93 232 LEU A CA 1
ATOM 1833 C C . LEU A 1 232 ? -19.703 11.055 -8.289 1 93 232 LEU A C 1
ATOM 1835 O O . LEU A 1 232 ? -19.359 9.938 -7.902 1 93 232 LEU A O 1
ATOM 1839 N N . GLU A 1 233 ? -19.641 11.383 -9.508 1 94.81 233 GLU A N 1
ATOM 1840 C CA . GLU A 1 233 ? -19.125 10.484 -10.539 1 94.81 233 GLU A CA 1
ATOM 1841 C C . GLU A 1 233 ? -17.641 10.172 -10.32 1 94.81 233 GLU A C 1
ATOM 1843 O O . GLU A 1 233 ? -17.203 9.047 -10.57 1 94.81 233 GLU A O 1
ATOM 1848 N N . GLU A 1 234 ? -16.984 11.109 -9.828 1 96.31 234 GLU A N 1
ATOM 1849 C CA . GLU A 1 234 ? -15.547 10.961 -9.648 1 96.31 234 GLU A CA 1
ATOM 1850 C C . GLU A 1 234 ? -15.227 10.016 -8.492 1 96.31 234 GLU A C 1
ATOM 1852 O O . GLU A 1 234 ? -14.133 9.461 -8.422 1 96.31 234 GLU A O 1
ATOM 1857 N N . VAL A 1 235 ? -16.188 9.789 -7.605 1 95.69 235 VAL A N 1
ATOM 1858 C CA . VAL A 1 235 ? -15.922 8.922 -6.461 1 95.69 235 VAL A CA 1
ATOM 1859 C C . VAL A 1 235 ? -16.391 7.5 -6.77 1 95.69 235 VAL A C 1
ATOM 1861 O O . VAL A 1 235 ? -16.125 6.57 -6 1 95.69 235 VAL A O 1
ATOM 1864 N N . GLU A 1 236 ? -16.953 7.191 -7.832 1 92.31 236 GLU A N 1
ATOM 1865 C CA . GLU A 1 236 ? -17.531 5.906 -8.195 1 92.31 236 GLU A CA 1
ATOM 1866 C C . GLU A 1 236 ? -16.5 4.789 -8.156 1 92.31 236 GLU A C 1
ATOM 1868 O O . GLU A 1 236 ? -16.766 3.701 -7.645 1 92.31 236 GLU A O 1
ATOM 1873 N N . PRO A 1 237 ? -15.375 5.086 -8.617 1 90 237 PRO A N 1
ATOM 1874 C CA . PRO A 1 237 ? -14.398 3.998 -8.664 1 90 237 PRO A CA 1
ATOM 1875 C C . PRO A 1 237 ? -14.062 3.447 -7.281 1 90 237 PRO A C 1
ATOM 1877 O O . PRO A 1 237 ? -13.609 2.305 -7.16 1 90 237 PRO A O 1
ATOM 1880 N N . ILE A 1 238 ? -14.258 4.27 -6.246 1 90.25 238 ILE A N 1
ATOM 1881 C CA . ILE A 1 238 ? -13.836 3.797 -4.934 1 90.25 238 ILE A CA 1
ATOM 1882 C C . ILE A 1 238 ? -15.062 3.523 -4.066 1 90.25 238 ILE A C 1
ATOM 1884 O O . ILE A 1 238 ? -14.945 3.342 -2.852 1 90.25 238 ILE A O 1
ATOM 1888 N N . GLN A 1 239 ? -16.188 3.5 -4.613 1 87.81 239 GLN A N 1
ATOM 1889 C CA . GLN A 1 239 ? -17.422 3.297 -3.861 1 87.81 239 GLN A CA 1
ATOM 1890 C C . GLN A 1 239 ? -17.453 1.92 -3.201 1 87.81 239 GLN A C 1
ATOM 1892 O O . GLN A 1 239 ? -18 1.757 -2.109 1 87.81 239 GLN A O 1
ATOM 1897 N N . SER A 1 240 ? -16.844 0.997 -3.842 1 76.44 240 SER A N 1
ATOM 1898 C CA . SER A 1 240 ? -16.859 -0.372 -3.338 1 76.44 240 SER A CA 1
ATOM 1899 C C . SER A 1 240 ? -15.711 -0.621 -2.367 1 76.44 240 SER A C 1
ATOM 1901 O O . SER A 1 240 ? -15.633 -1.682 -1.744 1 76.44 240 SER A O 1
ATOM 1903 N N . ASP A 1 241 ? -14.828 0.408 -2.34 1 75.81 241 ASP A N 1
ATOM 1904 C CA . ASP A 1 241 ? -13.695 0.226 -1.438 1 75.81 241 ASP A CA 1
ATOM 1905 C C . ASP A 1 241 ? -14.164 0.067 0.006 1 75.81 241 ASP A C 1
ATOM 1907 O O . ASP A 1 241 ? -15.102 0.742 0.439 1 75.81 241 ASP A O 1
ATOM 1911 N N . GLN A 1 242 ? -13.797 -1.088 0.59 1 57.47 242 GLN A N 1
ATOM 1912 C CA . GLN A 1 242 ? -14.023 -1.216 2.025 1 57.47 242 GLN A CA 1
ATOM 1913 C C . GLN A 1 242 ? -12.797 -0.773 2.82 1 57.47 242 GLN A C 1
ATOM 1915 O O . GLN A 1 242 ? -11.664 -1.081 2.447 1 57.47 242 GLN A O 1
ATOM 1920 N N . VAL A 1 243 ? -12.812 0.361 3.195 1 49.22 243 VAL A N 1
ATOM 1921 C CA . VAL A 1 243 ? -11.711 0.821 4.027 1 49.22 243 VAL A CA 1
ATOM 1922 C C . VAL A 1 243 ? -11.453 -0.183 5.148 1 49.22 243 VAL A C 1
ATOM 1924 O O . VAL A 1 243 ? -12.336 -0.458 5.957 1 49.22 243 VAL A O 1
ATOM 1927 N N . PRO A 1 244 ? -10.539 -1.102 4.961 1 41.66 244 PRO A N 1
ATOM 1928 C CA . PRO A 1 244 ? -10.391 -2.037 6.078 1 41.66 244 PRO A CA 1
ATOM 1929 C C . PRO A 1 244 ? -10.344 -1.334 7.43 1 41.66 244 PRO A C 1
ATOM 1931 O O . PRO A 1 244 ? -9.578 -0.38 7.609 1 41.66 244 PRO A O 1
ATOM 1934 N N . ASP A 1 245 ? -11.383 -1.451 8.141 1 40.09 245 ASP A N 1
ATOM 1935 C CA . ASP A 1 245 ? -11.289 -1.045 9.539 1 40.09 245 ASP A CA 1
ATOM 1936 C C . ASP A 1 245 ? -9.945 -1.449 10.133 1 40.09 245 ASP A C 1
ATOM 1938 O O . ASP A 1 245 ? -9.422 -0.764 11.016 1 40.09 245 ASP A O 1
ATOM 1942 N N . ALA A 1 246 ? -9.602 -2.539 9.766 1 36.69 246 ALA A N 1
ATOM 1943 C CA . ALA A 1 246 ? -8.469 -3.295 10.305 1 36.69 246 ALA A CA 1
ATOM 1944 C C . ALA A 1 246 ? -7.148 -2.619 9.953 1 36.69 246 ALA A C 1
ATOM 1946 O O . ALA A 1 246 ? -6.113 -2.912 10.562 1 36.69 246 ALA A O 1
ATOM 1947 N N . ALA A 1 247 ? -7.098 -2.027 8.836 1 36.72 247 ALA A N 1
ATOM 1948 C CA . ALA A 1 247 ? -5.891 -1.234 8.617 1 36.72 247 ALA A CA 1
ATOM 1949 C C . ALA A 1 247 ? -5.566 -0.382 9.844 1 36.72 247 ALA A C 1
ATOM 1951 O O . ALA A 1 247 ? -4.461 0.149 9.961 1 36.72 247 ALA A O 1
ATOM 1952 N N . TYR A 1 248 ? -6.516 -0.097 10.57 1 35.53 248 TYR A N 1
ATOM 1953 C CA . TYR A 1 248 ? -6.477 0.679 11.805 1 35.53 248 TYR A CA 1
ATOM 1954 C C . TYR A 1 248 ? -6.336 -0.232 13.016 1 35.53 248 TYR A C 1
ATOM 1956 O O . TYR A 1 248 ? -6.582 0.19 14.148 1 35.53 248 TYR A O 1
ATOM 1964 N N . GLU A 1 249 ? -6.195 -1.387 12.742 1 34.41 249 GLU A N 1
ATOM 1965 C CA . GLU A 1 249 ? -6.043 -2.238 13.914 1 34.41 249 GLU A CA 1
ATOM 1966 C C . GLU A 1 249 ? -4.812 -1.843 14.734 1 34.41 249 GLU A C 1
ATOM 1968 O O . GLU A 1 249 ? -3.957 -1.1 14.25 1 34.41 249 GLU A O 1
ATOM 1973 N N . GLN A 1 250 ? -4.633 -2.523 15.812 1 34.78 250 GLN A N 1
ATOM 1974 C CA . GLN A 1 250 ? -3.816 -2.188 16.969 1 34.78 250 GLN A CA 1
ATOM 1975 C C . GLN A 1 250 ? -2.439 -1.687 16.547 1 34.78 250 GLN A C 1
ATOM 1977 O O . GLN A 1 250 ? -1.925 -0.719 17.109 1 34.78 250 GLN A O 1
ATOM 1982 N N . ASN A 1 251 ? -1.837 -2.453 15.711 1 35.16 251 ASN A N 1
ATOM 1983 C CA . ASN A 1 251 ? -0.419 -2.125 15.609 1 35.16 251 ASN A CA 1
ATOM 1984 C C . ASN A 1 251 ? -0.175 -1.007 14.602 1 35.16 251 ASN A C 1
ATOM 1986 O O . ASN A 1 251 ? 0.951 -0.523 14.469 1 35.16 251 ASN A O 1
ATOM 1990 N N . THR A 1 252 ? -1.195 -0.703 13.859 1 37.41 252 THR A N 1
ATOM 1991 C CA . THR A 1 252 ? -0.928 0.344 12.875 1 37.41 252 THR A CA 1
ATOM 1992 C C . THR A 1 252 ? -1.539 1.67 13.32 1 37.41 252 THR A C 1
ATOM 1994 O O . THR A 1 252 ? -1.403 2.684 12.633 1 37.41 252 THR A O 1
ATOM 1997 N N . LEU A 1 253 ? -2.359 1.595 14.312 1 37.84 253 LEU A N 1
ATOM 1998 C CA . LEU A 1 253 ? -3.098 2.773 14.75 1 37.84 253 LEU A CA 1
ATOM 1999 C C . LEU A 1 253 ? -2.297 3.562 15.781 1 37.84 253 LEU A C 1
ATOM 2001 O O . LEU A 1 253 ? -1.821 2.998 16.766 1 37.84 253 LEU A O 1
ATOM 2005 N N . PHE A 1 254 ? -1.524 4.445 15.344 1 35.44 254 PHE A N 1
ATOM 2006 C CA . PHE A 1 254 ? -1.129 5.348 16.422 1 35.44 254 PHE A CA 1
ATOM 2007 C C . PHE A 1 254 ? -2.309 6.199 16.875 1 35.44 254 PHE A C 1
ATOM 2009 O O . PHE A 1 254 ? -2.824 7.012 16.109 1 35.44 254 PHE A O 1
ATOM 2016 N N . GLY A 1 255 ? -3.221 5.609 17.656 1 40.19 255 GLY A N 1
ATOM 2017 C CA . GLY A 1 255 ? -4.488 6.152 18.109 1 40.19 255 GLY A CA 1
ATOM 2018 C C . GLY A 1 255 ? -4.332 7.414 18.938 1 40.19 255 GLY A C 1
ATOM 2019 O O . GLY A 1 255 ? -3.68 7.406 19.984 1 40.19 255 GLY A O 1
ATOM 2020 N N . TYR A 1 256 ? -3.994 8.586 18.344 1 31.84 256 TYR A N 1
ATOM 2021 C CA . TYR A 1 256 ? -4.289 9.734 19.203 1 31.84 256 TYR A CA 1
ATOM 2022 C C . TYR A 1 256 ? -5.785 9.836 19.469 1 31.84 256 TYR A C 1
ATOM 2024 O O . TYR A 1 256 ? -6.602 9.523 18.594 1 31.84 256 TYR A O 1
ATOM 2032 N N . GLU A 1 257 ? -6.238 9.773 20.734 1 34.12 257 GLU A N 1
ATOM 2033 C CA . GLU A 1 257 ? -7.613 9.953 21.188 1 34.12 257 GLU A CA 1
ATOM 2034 C C . GLU A 1 257 ? -8.078 11.398 20.984 1 34.12 257 GLU A C 1
ATOM 2036 O O . GLU A 1 257 ? -7.324 12.336 21.266 1 34.12 257 GLU A O 1
ATOM 2041 N N . ILE A 1 258 ? -9.023 11.664 20 1 30.56 258 ILE A N 1
ATOM 2042 C CA . ILE A 1 258 ? -9.664 12.977 20.062 1 30.56 258 ILE A CA 1
ATOM 2043 C C . ILE A 1 258 ? -10.781 12.953 21.109 1 30.56 258 ILE A C 1
ATOM 2045 O O . ILE A 1 258 ? -11.641 12.07 21.094 1 30.56 258 ILE A O 1
ATOM 2049 N N . ASN A 1 259 ? -10.727 13.68 22.141 1 27.86 259 ASN A N 1
ATOM 2050 C CA . ASN A 1 259 ? -11.805 13.914 23.094 1 27.86 259 ASN A CA 1
ATOM 2051 C C . ASN A 1 259 ? -12.883 14.828 22.516 1 27.86 259 ASN A C 1
ATOM 2053 O O . ASN A 1 259 ? -12.594 15.969 22.125 1 27.86 259 ASN A O 1
ATOM 2057 N N . ALA A 1 260 ? -13.789 14.195 21.719 1 29.08 260 ALA A N 1
ATOM 2058 C CA . ALA A 1 260 ? -14.914 15.062 21.375 1 29.08 260 ALA A CA 1
ATOM 2059 C C . ALA A 1 260 ? -15.648 15.531 22.625 1 29.08 260 ALA A C 1
ATOM 2061 O O . ALA A 1 260 ? -15.664 14.836 23.641 1 29.08 260 ALA A O 1
ATOM 2062 N N . ASP A 1 261 ? -16.078 16.734 22.625 1 29.56 261 ASP A N 1
ATOM 2063 C CA . ASP A 1 261 ? -16.938 17.266 23.688 1 29.56 261 ASP A CA 1
ATOM 2064 C C . ASP A 1 261 ? -18.219 16.453 23.797 1 29.56 261 ASP A C 1
ATOM 2066 O O . ASP A 1 261 ? -18.781 16 22.797 1 29.56 261 ASP A O 1
ATOM 2070 N N . PRO A 1 262 ? -18.766 15.977 24.984 1 28.12 262 PRO A N 1
ATOM 2071 C CA . PRO A 1 262 ? -20 15.266 25.312 1 28.12 262 PRO A CA 1
ATOM 2072 C C . PRO A 1 262 ? -21.219 15.859 24.625 1 28.12 262 PRO A C 1
ATOM 2074 O O . PRO A 1 262 ? -22.266 15.211 24.547 1 28.12 262 PRO A O 1
ATOM 2077 N N . GLU A 1 263 ? -21.359 16.969 24.234 1 32 263 GLU A N 1
ATOM 2078 C CA . GLU A 1 263 ? -22.656 17.547 23.922 1 32 263 GLU A CA 1
ATOM 2079 C C . GLU A 1 263 ? -23.219 17 22.609 1 32 263 GLU A C 1
ATOM 2081 O O . GLU A 1 263 ? -24.406 17.109 22.344 1 32 263 GLU A O 1
ATOM 2086 N N . THR A 1 264 ? -22.453 16.547 21.641 1 30.92 264 THR A N 1
ATOM 2087 C CA . THR A 1 264 ? -23.141 16.266 20.391 1 30.92 264 THR A CA 1
ATOM 2088 C C . THR A 1 264 ? -23.547 14.797 20.312 1 30.92 264 THR A C 1
ATOM 2090 O O . THR A 1 264 ? -24.078 14.344 19.297 1 30.92 264 THR A O 1
ATOM 2093 N N . GLU A 1 265 ? -23.469 13.953 21.25 1 30.56 265 GLU A N 1
ATOM 2094 C CA . GLU A 1 265 ? -23.938 12.57 21.297 1 30.56 265 GLU A CA 1
ATOM 2095 C C . GLU A 1 265 ? -25.453 12.5 21.359 1 30.56 265 GLU A C 1
ATOM 2097 O O . GLU A 1 265 ? -26.047 11.422 21.281 1 30.56 265 GLU A O 1
ATOM 2102 N N . MET A 1 266 ? -26.219 13.445 21.734 1 31.53 266 MET A N 1
ATOM 2103 C CA . MET A 1 266 ? -27.625 13.25 22.094 1 31.53 266 MET A CA 1
ATOM 2104 C C . MET A 1 266 ? -28.469 12.938 20.859 1 31.53 266 MET A C 1
ATOM 2106 O O . MET A 1 266 ? -29.516 12.305 20.953 1 31.53 266 MET A O 1
ATOM 2110 N N . GLU A 1 267 ? -28.312 13.484 19.734 1 29.88 267 GLU A N 1
ATOM 2111 C CA . GLU A 1 267 ? -29.406 13.367 18.781 1 29.88 267 GLU A CA 1
ATOM 2112 C C . GLU A 1 267 ? -29.312 12.07 17.984 1 29.88 267 GLU A C 1
ATOM 2114 O O . GLU A 1 267 ? -30.25 11.703 17.266 1 29.88 267 GLU A O 1
ATOM 2119 N N . ALA A 1 268 ? -28.266 11.312 17.969 1 32.19 268 ALA A N 1
ATOM 2120 C CA . ALA A 1 268 ? -28.359 10.18 17.062 1 32.19 268 ALA A CA 1
ATOM 2121 C C . ALA A 1 268 ? -29 8.977 17.75 1 32.19 268 ALA A C 1
ATOM 2123 O O . ALA A 1 268 ? -29.172 7.922 17.125 1 32.19 268 ALA A O 1
ATOM 2124 N N . ASP A 1 269 ? -29.172 8.805 19.062 1 26.78 269 ASP A N 1
ATOM 2125 C CA . ASP A 1 269 ? -29.891 7.66 19.625 1 26.78 269 ASP A CA 1
ATOM 2126 C C . ASP A 1 269 ? -31.375 7.734 19.281 1 26.78 269 ASP A C 1
ATOM 2128 O O . ASP A 1 269 ? -32.125 6.797 19.578 1 26.78 269 ASP A O 1
ATOM 2132 N N . ALA A 1 270 ? -32.125 8.938 19.188 1 30.12 270 ALA A N 1
ATOM 2133 C CA . ALA A 1 270 ? -33.594 8.945 19.234 1 30.12 270 ALA A CA 1
ATOM 2134 C C . ALA A 1 270 ? -34.188 8.633 17.875 1 30.12 270 ALA A C 1
ATOM 2136 O O . ALA A 1 270 ? -35.375 8.438 17.75 1 30.12 270 ALA A O 1
ATOM 2137 N N . GLU A 1 271 ? -33.406 8.781 16.562 1 24.27 271 GLU A N 1
ATOM 2138 C CA . GLU A 1 271 ? -34.219 8.359 15.422 1 24.27 271 GLU A CA 1
ATOM 2139 C C . GLU A 1 271 ? -33.812 6.969 14.945 1 24.27 271 GLU A C 1
ATOM 2141 O O . GLU A 1 271 ? -32.625 6.629 14.953 1 24.27 271 GLU A O 1
ATOM 2146 N N . MET B 1 1 ? 5.625 -70.812 1.252 1 27.14 1 MET B N 1
ATOM 2147 C CA . MET B 1 1 ? 6.496 -69.688 1.348 1 27.14 1 MET B CA 1
ATOM 2148 C C . MET B 1 1 ? 6.191 -68.688 0.237 1 27.14 1 MET B C 1
ATOM 2150 O O . MET B 1 1 ? 6.512 -68.938 -0.928 1 27.14 1 MET B O 1
ATOM 2154 N N . ILE B 1 2 ? 5.09 -68 0.32 1 29.61 2 ILE B N 1
ATOM 2155 C CA . ILE B 1 2 ? 4.477 -67.125 -0.697 1 29.61 2 ILE B CA 1
ATOM 2156 C C . ILE B 1 2 ? 5.383 -65.938 -0.989 1 29.61 2 ILE B C 1
ATOM 2158 O O . ILE B 1 2 ? 5.816 -65.25 -0.069 1 29.61 2 ILE B O 1
ATOM 2162 N N . LYS B 1 3 ? 6.125 -66.062 -2.117 1 31.22 3 LYS B N 1
ATOM 2163 C CA . LYS B 1 3 ? 6.949 -65.062 -2.742 1 31.22 3 LYS B CA 1
ATOM 2164 C C . LYS B 1 3 ? 6.227 -63.688 -2.762 1 31.22 3 LYS B C 1
ATOM 2166 O O . LYS B 1 3 ? 5.203 -63.531 -3.428 1 31.22 3 LYS B O 1
ATOM 2171 N N . LEU B 1 4 ? 6.109 -63.125 -1.619 1 29.31 4 LEU B N 1
ATOM 2172 C CA . LEU B 1 4 ? 5.59 -61.75 -1.611 1 29.31 4 LEU B CA 1
ATOM 2173 C C . LEU B 1 4 ? 6.305 -60.906 -2.65 1 29.31 4 LEU B C 1
ATOM 2175 O O . LEU B 1 4 ? 7.535 -60.844 -2.662 1 29.31 4 LEU B O 1
ATOM 2179 N N . SER B 1 5 ? 5.75 -60.875 -3.832 1 25.81 5 SER B N 1
ATOM 2180 C CA . SER B 1 5 ? 6.191 -60 -4.926 1 25.81 5 SER B CA 1
ATOM 2181 C C . SER B 1 5 ? 6.613 -58.625 -4.414 1 25.81 5 SER B C 1
ATOM 2183 O O . SER B 1 5 ? 6.047 -58.125 -3.445 1 25.81 5 SER B O 1
ATOM 2185 N N . LYS B 1 6 ? 7.875 -58.219 -4.699 1 33 6 LYS B N 1
ATOM 2186 C CA . LYS B 1 6 ? 8.477 -56.906 -4.48 1 33 6 LYS B CA 1
ATOM 2187 C C . LYS B 1 6 ? 7.477 -55.781 -4.754 1 33 6 LYS B C 1
ATOM 2189 O O . LYS B 1 6 ? 6.906 -55.719 -5.844 1 33 6 LYS B O 1
ATOM 2194 N N . ASN B 1 7 ? 6.59 -55.469 -3.801 1 29.97 7 ASN B N 1
ATOM 2195 C CA . ASN B 1 7 ? 5.785 -54.25 -3.773 1 29.97 7 ASN B CA 1
ATOM 2196 C C . ASN B 1 7 ? 6.484 -53.125 -4.5 1 29.97 7 ASN B C 1
ATOM 2198 O O . ASN B 1 7 ? 7.504 -52.594 -4.035 1 29.97 7 ASN B O 1
ATOM 2202 N N . HIS B 1 8 ? 6.535 -53.156 -5.832 1 31.84 8 HIS B N 1
ATOM 2203 C CA . HIS B 1 8 ? 6.934 -51.969 -6.598 1 31.84 8 HIS B CA 1
ATOM 2204 C C . HIS B 1 8 ? 6.395 -50.688 -5.969 1 31.84 8 HIS B C 1
ATOM 2206 O O . HIS B 1 8 ? 5.18 -50.469 -5.945 1 31.84 8 HIS B O 1
ATOM 2212 N N . ARG B 1 9 ? 6.84 -50.25 -4.906 1 36.41 9 ARG B N 1
ATOM 2213 C CA . ARG B 1 9 ? 6.656 -48.875 -4.504 1 36.41 9 ARG B CA 1
ATOM 2214 C C . ARG B 1 9 ? 6.668 -47.938 -5.715 1 36.41 9 ARG B C 1
ATOM 2216 O O . ARG B 1 9 ? 7.695 -47.812 -6.387 1 36.41 9 ARG B O 1
ATOM 2223 N N . GLY B 1 10 ? 5.691 -47.969 -6.602 1 34.22 10 GLY B N 1
ATOM 2224 C CA . GLY B 1 10 ? 5.453 -47.031 -7.684 1 34.22 10 GLY B CA 1
ATOM 2225 C C . GLY B 1 10 ? 5.898 -45.625 -7.352 1 34.22 10 GLY B C 1
ATOM 2226 O O . GLY B 1 10 ? 5.414 -45.031 -6.391 1 34.22 10 GLY B O 1
ATOM 2227 N N . GLY B 1 11 ? 7.145 -45.25 -7.473 1 36.12 11 GLY B N 1
ATOM 2228 C CA . GLY B 1 11 ? 7.633 -43.875 -7.516 1 36.12 11 GLY B CA 1
ATOM 2229 C C . GLY B 1 11 ? 6.645 -42.906 -8.133 1 36.12 11 GLY B C 1
ATOM 2230 O O . GLY B 1 11 ? 6.363 -42.969 -9.328 1 36.12 11 GLY B O 1
ATOM 2231 N N . VAL B 1 12 ? 5.453 -42.594 -7.688 1 40.97 12 VAL B N 1
ATOM 2232 C CA . VAL B 1 12 ? 4.625 -41.5 -8.156 1 40.97 12 VAL B CA 1
ATOM 2233 C C . VAL B 1 12 ? 5.508 -40.406 -8.75 1 40.97 12 VAL B C 1
ATOM 2235 O O . VAL B 1 12 ? 6.371 -39.844 -8.062 1 40.97 12 VAL B O 1
ATOM 2238 N N . CYS B 1 13 ? 6.012 -40.438 -9.984 1 45.19 13 CYS B N 1
ATOM 2239 C CA . CYS B 1 13 ? 6.887 -39.594 -10.805 1 45.19 13 CYS B CA 1
ATOM 2240 C C . CYS B 1 13 ? 6.574 -38.125 -10.602 1 45.19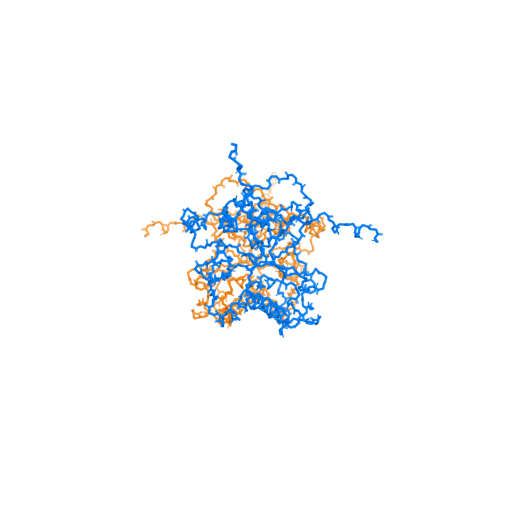 13 CYS B C 1
ATOM 2242 O O . CYS B 1 13 ? 5.426 -37.688 -10.734 1 45.19 13 CYS B O 1
ATOM 2244 N N . MET B 1 14 ? 7.363 -37.375 -9.836 1 50.34 14 MET B N 1
ATOM 2245 C CA . MET B 1 14 ? 7.441 -35.938 -9.633 1 50.34 14 MET B CA 1
ATOM 2246 C C . MET B 1 14 ? 7.055 -35.188 -10.906 1 50.34 14 MET B C 1
ATOM 2248 O O . MET B 1 14 ? 6.512 -34.062 -10.844 1 50.34 14 MET B O 1
ATOM 2252 N N . HIS B 1 15 ? 7.25 -35.75 -12.133 1 57.88 15 HIS B N 1
ATOM 2253 C CA . HIS B 1 15 ? 6.926 -35.125 -13.406 1 57.88 15 HIS B CA 1
ATOM 2254 C C . HIS B 1 15 ? 5.426 -34.875 -13.539 1 57.88 15 HIS B C 1
ATOM 2256 O O . HIS B 1 15 ? 4.996 -34 -14.289 1 57.88 15 HIS B O 1
ATOM 2262 N N . HIS B 1 16 ? 4.633 -35.438 -12.57 1 78.81 16 HIS B N 1
ATOM 2263 C CA . HIS B 1 16 ? 3.182 -35.344 -12.664 1 78.81 16 HIS B CA 1
ATOM 2264 C C . HIS B 1 16 ? 2.658 -34.062 -12 1 78.81 16 HIS B C 1
ATOM 2266 O O . HIS B 1 16 ? 1.492 -33.719 -12.172 1 78.81 16 HIS B O 1
ATOM 2272 N N . LEU B 1 17 ? 3.549 -33.219 -11.492 1 90.44 17 LEU B N 1
ATOM 2273 C CA . LEU B 1 17 ? 3.078 -32.031 -10.773 1 90.44 17 LEU B CA 1
ATOM 2274 C C . LEU B 1 17 ? 3.414 -30.766 -11.555 1 90.44 17 LEU B C 1
ATOM 2276 O O . LEU B 1 17 ? 2.922 -29.672 -11.219 1 90.44 17 LEU B O 1
ATOM 2280 N N . GLU B 1 18 ? 4.199 -30.984 -12.625 1 93.81 18 GLU B N 1
ATOM 2281 C CA . GLU B 1 18 ? 4.555 -29.812 -13.43 1 93.81 18 GLU B CA 1
ATOM 2282 C C . GLU B 1 18 ? 3.371 -29.328 -14.258 1 93.81 18 GLU B C 1
ATOM 2284 O O . GLU B 1 18 ? 2.42 -30.078 -14.484 1 93.81 18 GLU B O 1
ATOM 2289 N N . ILE B 1 19 ? 3.436 -28.062 -14.594 1 94.12 19 ILE B N 1
ATOM 2290 C CA . ILE B 1 19 ? 2.412 -27.531 -15.492 1 94.12 19 ILE B CA 1
ATOM 2291 C C . ILE B 1 19 ? 2.924 -27.562 -16.922 1 94.12 19 ILE B C 1
ATOM 2293 O O . ILE B 1 19 ? 4.133 -27.625 -17.156 1 94.12 19 ILE B O 1
ATOM 2297 N N . PRO B 1 20 ? 1.981 -27.562 -17.891 1 92.75 20 PRO B N 1
ATOM 2298 C CA . PRO B 1 20 ? 2.398 -27.578 -19.297 1 92.75 20 PRO B CA 1
ATOM 2299 C C . PRO B 1 20 ? 3.281 -26.375 -19.656 1 92.75 20 PRO B C 1
ATOM 2301 O O . PRO B 1 20 ? 3.092 -25.281 -19.125 1 92.75 20 PRO B O 1
ATOM 2304 N N . ALA B 1 21 ? 4.168 -26.641 -20.625 1 93.25 21 ALA B N 1
ATOM 2305 C CA . ALA B 1 21 ? 5.16 -25.656 -21.031 1 93.25 21 ALA B CA 1
ATOM 2306 C C . ALA B 1 21 ? 4.488 -24.375 -21.531 1 93.25 21 ALA B C 1
ATOM 2308 O O . ALA B 1 21 ? 4.98 -23.266 -21.281 1 93.25 21 ALA B O 1
ATOM 2309 N N . SER B 1 22 ? 3.408 -24.531 -22.234 1 93 22 SER B N 1
ATOM 2310 C CA . SER B 1 22 ? 2.707 -23.359 -22.781 1 93 22 SER B CA 1
ATOM 2311 C C . SER B 1 22 ? 2.168 -22.469 -21.656 1 93 22 SER B C 1
ATOM 2313 O O . SER B 1 22 ? 2.293 -21.25 -21.734 1 93 22 SER B O 1
ATOM 2315 N N . ILE B 1 23 ? 1.645 -23.062 -20.641 1 94.56 23 ILE B N 1
ATOM 2316 C CA . ILE B 1 23 ? 1.104 -22.328 -19.5 1 94.56 23 ILE B CA 1
ATOM 2317 C C . ILE B 1 23 ? 2.246 -21.703 -18.719 1 94.56 23 ILE B C 1
ATOM 2319 O O . ILE B 1 23 ? 2.172 -20.531 -18.328 1 94.56 23 ILE B O 1
ATOM 2323 N N . ALA B 1 24 ? 3.281 -22.484 -18.531 1 96.81 24 ALA B N 1
ATOM 2324 C CA . ALA B 1 24 ? 4.453 -21.984 -17.812 1 96.81 24 ALA B CA 1
ATOM 2325 C C . ALA B 1 24 ? 5.012 -20.734 -18.484 1 96.81 24 ALA B C 1
ATOM 2327 O O . ALA B 1 24 ? 5.301 -19.734 -17.812 1 96.81 24 ALA B O 1
ATOM 2328 N N . GLN B 1 25 ? 5.086 -20.781 -19.797 1 97.44 25 GLN B N 1
ATOM 2329 C CA . GLN B 1 25 ? 5.629 -19.641 -20.516 1 97.44 25 GLN B CA 1
ATOM 2330 C C . GLN B 1 25 ? 4.711 -18.422 -20.406 1 97.44 25 GLN B C 1
ATOM 2332 O O . GLN B 1 25 ? 5.184 -17.297 -20.281 1 97.44 25 GLN B O 1
ATOM 2337 N N . GLN B 1 26 ? 3.443 -18.625 -20.453 1 97.44 26 GLN B N 1
ATOM 2338 C CA . GLN B 1 26 ? 2.504 -17.516 -20.328 1 97.44 26 GLN B CA 1
ATOM 2339 C C . GLN B 1 26 ? 2.584 -16.891 -18.938 1 97.44 26 GLN B C 1
ATOM 2341 O O . GLN B 1 26 ? 2.498 -15.664 -18.812 1 97.44 26 GLN B O 1
ATOM 2346 N N . LEU B 1 27 ? 2.719 -17.688 -17.891 1 98 27 LEU B N 1
ATOM 2347 C CA . LEU B 1 27 ? 2.898 -17.172 -16.547 1 98 27 LEU B CA 1
ATOM 2348 C C . LEU B 1 27 ? 4.148 -16.312 -16.453 1 98 27 LEU B C 1
ATOM 2350 O O . LEU B 1 27 ? 4.109 -15.211 -15.898 1 98 27 LEU B O 1
ATOM 2354 N N . VAL B 1 28 ? 5.219 -16.797 -17.047 1 98.56 28 VAL B N 1
ATOM 2355 C CA . VAL B 1 28 ? 6.484 -16.062 -17.031 1 98.56 28 VAL B CA 1
ATOM 2356 C C . VAL B 1 28 ? 6.359 -14.789 -17.844 1 98.56 28 VAL B C 1
ATOM 2358 O O . VAL B 1 28 ? 6.793 -13.719 -17.406 1 98.56 28 VAL B O 1
ATOM 2361 N N . ASP B 1 29 ? 5.742 -14.883 -19.047 1 98.56 29 ASP B N 1
ATOM 2362 C CA . ASP B 1 29 ? 5.527 -13.695 -19.859 1 98.56 29 ASP B CA 1
ATOM 2363 C C . ASP B 1 29 ? 4.719 -12.641 -19.109 1 98.56 29 ASP B C 1
ATOM 2365 O O . ASP B 1 29 ? 5.07 -11.461 -19.109 1 98.56 29 ASP B O 1
ATOM 2369 N N . GLY B 1 30 ? 3.65 -13.102 -18.469 1 98.56 30 GLY B N 1
ATOM 2370 C CA . GLY B 1 30 ? 2.826 -12.18 -17.703 1 98.56 30 GLY B CA 1
ATOM 2371 C C . GLY B 1 30 ? 3.562 -11.539 -16.547 1 98.56 30 GLY B C 1
ATOM 2372 O O . GLY B 1 30 ? 3.41 -10.344 -16.297 1 98.56 30 GLY B O 1
ATOM 2373 N N . LEU B 1 31 ? 4.309 -12.305 -15.844 1 98.5 31 LEU B N 1
ATOM 2374 C CA . LEU B 1 31 ? 5.109 -11.797 -14.727 1 98.5 31 LEU B CA 1
ATOM 2375 C C . LEU B 1 31 ? 6.102 -10.75 -15.211 1 98.5 31 LEU B C 1
ATOM 2377 O O . LEU B 1 31 ? 6.164 -9.648 -14.656 1 98.5 31 LEU B O 1
ATOM 2381 N N . MET B 1 32 ? 6.789 -11.039 -16.297 1 98.62 32 MET B N 1
ATOM 2382 C CA . MET B 1 32 ? 7.781 -10.125 -16.859 1 98.62 32 MET B CA 1
ATOM 2383 C C . MET B 1 32 ? 7.109 -8.867 -17.406 1 98.62 32 MET B C 1
ATOM 2385 O O . MET B 1 32 ? 7.562 -7.75 -17.141 1 98.62 32 MET B O 1
ATOM 2389 N N . GLY B 1 33 ? 6.07 -9.031 -18.125 1 98.69 33 GLY B N 1
ATOM 2390 C CA . GLY B 1 33 ? 5.348 -7.895 -18.672 1 98.69 33 GLY B CA 1
ATOM 2391 C C . GLY B 1 33 ? 4.715 -7.02 -17.609 1 98.69 33 GLY B C 1
ATOM 2392 O O . GLY B 1 33 ? 4.75 -5.789 -17.703 1 98.69 33 GLY B O 1
ATOM 2393 N N . GLY B 1 34 ? 4.102 -7.684 -16.609 1 98.69 34 GLY B N 1
ATOM 2394 C CA . GLY B 1 34 ? 3.529 -6.941 -15.492 1 98.69 34 GLY B CA 1
ATOM 2395 C C . GLY B 1 34 ? 4.562 -6.152 -14.711 1 98.69 34 GLY B C 1
ATOM 2396 O O . GLY B 1 34 ? 4.316 -5.012 -14.32 1 98.69 34 GLY B O 1
ATOM 2397 N N . TYR B 1 35 ? 5.695 -6.77 -14.508 1 97.81 35 TYR B N 1
ATOM 2398 C CA . TYR B 1 35 ? 6.781 -6.07 -13.828 1 97.81 35 TYR B CA 1
ATOM 2399 C C . TYR B 1 35 ? 7.262 -4.883 -14.656 1 97.81 35 TYR B C 1
ATOM 2401 O O . TYR B 1 35 ? 7.531 -3.811 -14.109 1 97.81 35 TYR B O 1
ATOM 2409 N N . LYS B 1 36 ? 7.352 -5.035 -15.906 1 98.44 36 LYS B N 1
ATOM 2410 C CA . LYS B 1 36 ? 7.738 -3.949 -16.797 1 98.44 36 LYS B CA 1
ATOM 2411 C C . LYS B 1 36 ? 6.742 -2.795 -16.734 1 98.44 36 LYS B C 1
ATOM 2413 O O . LYS B 1 36 ? 7.141 -1.631 -16.641 1 98.44 36 LYS B O 1
ATOM 2418 N N . ASP B 1 37 ? 5.488 -3.102 -16.75 1 98.44 37 ASP B N 1
ATOM 2419 C CA . ASP B 1 37 ? 4.445 -2.09 -16.609 1 98.44 37 ASP B CA 1
ATOM 2420 C C . ASP B 1 37 ? 4.547 -1.368 -15.273 1 98.44 37 ASP B C 1
ATOM 2422 O O . ASP B 1 37 ? 4.375 -0.15 -15.203 1 98.44 37 ASP B O 1
ATOM 2426 N N . TYR B 1 38 ? 4.789 -2.156 -14.234 1 97.38 38 TYR B N 1
ATOM 2427 C CA . TYR B 1 38 ? 4.988 -1.609 -12.891 1 97.38 38 TYR B CA 1
ATOM 2428 C C . TYR B 1 38 ? 6.141 -0.61 -12.883 1 97.38 38 TYR B C 1
ATOM 2430 O O . TYR B 1 38 ? 6.008 0.491 -12.336 1 97.38 38 TYR B O 1
ATOM 2438 N N . LEU B 1 39 ? 7.195 -0.973 -13.531 1 97.81 39 LEU B N 1
ATOM 2439 C CA . LEU B 1 39 ? 8.359 -0.097 -13.586 1 97.81 39 LEU B CA 1
ATOM 2440 C C . LEU B 1 39 ? 8.039 1.193 -14.328 1 97.81 39 LEU B C 1
ATOM 2442 O O . LEU B 1 39 ? 8.445 2.277 -13.914 1 97.81 39 LEU B O 1
ATOM 2446 N N . ALA B 1 40 ? 7.324 1.101 -15.344 1 98.12 40 ALA B N 1
ATOM 2447 C CA . ALA B 1 40 ? 6.91 2.283 -16.094 1 98.12 40 ALA B CA 1
ATOM 2448 C C . ALA B 1 40 ? 6.031 3.193 -15.25 1 98.12 40 ALA B C 1
ATOM 2450 O O . ALA B 1 40 ? 6.168 4.418 -15.297 1 98.12 40 ALA B O 1
ATOM 2451 N N . GLU B 1 41 ? 5.125 2.592 -14.492 1 98 41 GLU B N 1
ATOM 2452 C CA . GLU B 1 41 ? 4.277 3.352 -13.578 1 98 41 GLU B CA 1
ATOM 2453 C C . GLU B 1 41 ? 5.109 4.086 -12.531 1 98 41 GLU B C 1
ATOM 2455 O O . GLU B 1 41 ? 4.883 5.266 -12.266 1 98 41 GLU B O 1
ATOM 2460 N N . ARG B 1 42 ? 6.047 3.375 -11.961 1 96.62 42 ARG B N 1
ATOM 2461 C CA . ARG B 1 42 ? 6.914 3.971 -10.953 1 96.62 42 ARG B CA 1
ATOM 2462 C C . ARG B 1 42 ? 7.672 5.168 -11.516 1 96.62 42 ARG B C 1
ATOM 2464 O O . ARG B 1 42 ? 7.773 6.211 -10.867 1 96.62 42 ARG B O 1
ATOM 2471 N N . LYS B 1 43 ? 8.18 5.043 -12.703 1 96.94 43 LYS B N 1
ATOM 2472 C CA . LYS B 1 43 ? 8.898 6.129 -13.359 1 96.94 43 LYS B CA 1
ATOM 2473 C C . LYS B 1 43 ? 7.992 7.34 -13.57 1 96.94 43 LYS B C 1
ATOM 2475 O O . LYS B 1 43 ? 8.375 8.469 -13.25 1 96.94 43 LYS B O 1
ATOM 2480 N N . GLN B 1 44 ? 6.852 7.105 -14.078 1 97.75 44 GLN B N 1
ATOM 2481 C CA . GLN B 1 44 ? 5.902 8.18 -14.344 1 97.75 44 GLN B CA 1
ATOM 2482 C C . GLN B 1 44 ? 5.523 8.914 -13.062 1 97.75 44 GLN B C 1
ATOM 2484 O O . GLN B 1 44 ? 5.461 10.141 -13.031 1 97.75 44 GLN B O 1
ATOM 2489 N N . LYS B 1 45 ? 5.266 8.195 -12 1 96.94 45 LYS B N 1
ATOM 2490 C CA . LYS B 1 45 ? 4.816 8.805 -10.75 1 96.94 45 LYS B CA 1
ATOM 2491 C C . LYS B 1 45 ? 5.965 9.531 -10.055 1 96.94 45 LYS B C 1
ATOM 2493 O O . LYS B 1 45 ? 5.754 10.562 -9.414 1 96.94 45 LYS B O 1
ATOM 2498 N N . GLN B 1 46 ? 7.152 9.047 -10.203 1 94.06 46 GLN B N 1
ATOM 2499 C CA . GLN B 1 46 ? 8.32 9.75 -9.68 1 94.06 46 GLN B CA 1
ATOM 2500 C C . GLN B 1 46 ? 8.484 11.109 -10.352 1 94.06 46 GLN B C 1
ATOM 2502 O O . GLN B 1 46 ? 8.93 12.07 -9.719 1 94.06 46 GLN B O 1
ATOM 2507 N N . GLN B 1 47 ? 8.094 11.18 -11.57 1 95.56 47 GLN B N 1
ATOM 2508 C CA . GLN B 1 47 ? 8.234 12.414 -12.336 1 95.56 47 GLN B CA 1
ATOM 2509 C C . GLN B 1 47 ? 7.09 13.383 -12.023 1 95.56 47 GLN B C 1
ATOM 2511 O O . GLN B 1 47 ? 7.285 14.602 -12.016 1 95.56 47 GLN B O 1
ATOM 2516 N N . SER B 1 48 ? 5.957 12.852 -11.688 1 96.62 48 SER B N 1
ATOM 2517 C CA . SER B 1 48 ? 4.773 13.695 -11.625 1 96.62 48 SER B CA 1
ATOM 2518 C C . SER B 1 48 ? 4.434 14.07 -10.188 1 96.62 48 SER B C 1
ATOM 2520 O O . SER B 1 48 ? 3.713 15.039 -9.938 1 96.62 48 SER B O 1
ATOM 2522 N N . LEU B 1 49 ? 4.926 13.297 -9.211 1 97.19 49 LEU B N 1
ATOM 2523 C CA . LEU B 1 49 ? 4.594 13.531 -7.809 1 97.19 49 LEU B CA 1
ATOM 2524 C C . LEU B 1 49 ? 5.844 13.867 -7.004 1 97.19 49 LEU B C 1
ATOM 2526 O O . LEU B 1 49 ? 6.938 13.391 -7.324 1 97.19 49 LEU B O 1
ATOM 2530 N N . THR B 1 50 ? 5.648 14.656 -5.938 1 95.5 50 THR B N 1
ATOM 2531 C CA . THR B 1 50 ? 6.754 14.977 -5.043 1 95.5 50 THR B CA 1
ATOM 2532 C C . THR B 1 50 ? 7.203 13.742 -4.266 1 95.5 50 THR B C 1
ATOM 2534 O O . THR B 1 50 ? 8.398 13.562 -4.02 1 95.5 50 THR B O 1
ATOM 2537 N N . ILE B 1 51 ? 6.289 12.883 -3.855 1 92.81 51 ILE B N 1
ATOM 2538 C CA . ILE B 1 51 ? 6.555 11.578 -3.262 1 92.81 51 ILE B CA 1
ATOM 2539 C C . ILE B 1 51 ? 5.711 10.508 -3.955 1 92.81 51 ILE B C 1
ATOM 2541 O O . ILE B 1 51 ? 4.57 10.773 -4.352 1 92.81 51 ILE B O 1
ATOM 2545 N N . SER B 1 52 ? 6.281 9.391 -4.125 1 92.62 52 SER B N 1
ATOM 2546 C CA . SER B 1 52 ? 5.57 8.336 -4.848 1 92.62 52 SER B CA 1
ATOM 2547 C C . SER B 1 52 ? 5.867 6.965 -4.258 1 92.62 52 SER B C 1
ATOM 2549 O O . SER B 1 52 ? 5.664 5.945 -4.918 1 92.62 52 SER B O 1
ATOM 2551 N N . GLY B 1 53 ? 6.363 6.863 -3.012 1 86.88 53 GLY B N 1
ATOM 2552 C CA . GLY B 1 53 ? 6.789 5.617 -2.395 1 86.88 53 GLY B CA 1
ATOM 2553 C C . GLY B 1 53 ? 5.676 4.598 -2.271 1 86.88 53 GLY B C 1
ATOM 2554 O O . GLY B 1 53 ? 5.922 3.391 -2.33 1 86.88 53 GLY B O 1
ATOM 2555 N N . ALA B 1 54 ? 4.418 5.031 -2.115 1 84.88 54 ALA B N 1
ATOM 2556 C CA . ALA B 1 54 ? 3.279 4.137 -1.93 1 84.88 54 ALA B CA 1
ATOM 2557 C C . ALA B 1 54 ? 3.059 3.268 -3.166 1 84.88 54 ALA B C 1
ATOM 2559 O O . ALA B 1 54 ? 2.434 2.207 -3.084 1 84.88 54 ALA B O 1
ATOM 2560 N N . PHE B 1 55 ? 3.545 3.721 -4.312 1 90.94 55 PHE B N 1
ATOM 2561 C CA . PHE B 1 55 ? 3.309 2.986 -5.551 1 90.94 55 PHE B CA 1
ATOM 2562 C C . PHE B 1 55 ? 4.137 1.707 -5.586 1 90.94 55 PHE B C 1
ATOM 2564 O O . PHE B 1 55 ? 3.9 0.833 -6.422 1 90.94 55 PHE B O 1
ATOM 2571 N N . ALA B 1 56 ? 5.082 1.522 -4.695 1 86.75 56 ALA B N 1
ATOM 2572 C CA . ALA B 1 56 ? 5.816 0.266 -4.57 1 86.75 56 ALA B CA 1
ATOM 2573 C C . ALA B 1 56 ? 4.871 -0.896 -4.277 1 86.75 56 ALA B C 1
ATOM 2575 O O . ALA B 1 56 ? 5.137 -2.033 -4.676 1 86.75 56 ALA B O 1
ATOM 2576 N N . TRP B 1 57 ? 3.695 -0.562 -3.754 1 81.81 57 TRP B N 1
ATOM 2577 C CA . TRP B 1 57 ? 2.762 -1.594 -3.314 1 81.81 57 TRP B CA 1
ATOM 2578 C C . TRP B 1 57 ? 1.843 -2.016 -4.457 1 81.81 57 TRP B C 1
ATOM 2580 O O . TRP B 1 57 ? 1.035 -2.936 -4.301 1 81.81 57 TRP B O 1
ATOM 2590 N N . THR B 1 58 ? 1.951 -1.426 -5.57 1 90.31 58 THR B N 1
ATOM 2591 C CA . THR B 1 58 ? 1.029 -1.7 -6.664 1 90.31 58 THR B CA 1
ATOM 2592 C C . THR B 1 58 ? 1.579 -2.797 -7.574 1 90.31 58 THR B C 1
ATOM 2594 O O . THR B 1 58 ? 0.919 -3.205 -8.531 1 90.31 58 THR B O 1
ATOM 2597 N N . ARG B 1 59 ? 2.752 -3.332 -7.266 1 92.25 59 ARG B N 1
ATOM 2598 C CA . ARG B 1 59 ? 3.482 -4.25 -8.133 1 92.25 59 ARG B CA 1
ATOM 2599 C C . ARG B 1 59 ? 2.631 -5.469 -8.477 1 92.25 59 ARG B C 1
ATOM 2601 O O . ARG B 1 59 ? 2.49 -5.816 -9.656 1 92.25 59 ARG B O 1
ATOM 2608 N N . SER B 1 60 ? 2.059 -6.059 -7.516 1 90.88 60 SER B N 1
ATOM 2609 C CA . SER B 1 60 ? 1.321 -7.297 -7.738 1 90.88 60 SER B CA 1
ATOM 2610 C C . SER B 1 60 ? 0.09 -7.059 -8.602 1 90.88 60 SER B C 1
ATOM 2612 O O . SER B 1 60 ? -0.324 -7.941 -9.359 1 90.88 60 SER B O 1
ATOM 2614 N N . ASN B 1 61 ? -0.532 -5.875 -8.508 1 94 61 ASN B N 1
ATOM 2615 C CA . ASN B 1 61 ? -1.679 -5.562 -9.352 1 94 61 ASN B CA 1
ATOM 2616 C C . ASN B 1 61 ? -1.303 -5.582 -10.828 1 94 61 ASN B C 1
ATOM 2618 O O . ASN B 1 61 ? -2.053 -6.102 -11.664 1 94 61 ASN B O 1
ATOM 2622 N N . PHE B 1 62 ? -0.108 -5.059 -11.141 1 97.69 62 PHE B N 1
ATOM 2623 C CA . PHE B 1 62 ? 0.358 -5.062 -12.516 1 97.69 62 PHE B CA 1
ATOM 2624 C C . PHE B 1 62 ? 0.678 -6.477 -12.977 1 97.69 62 PHE B C 1
ATOM 2626 O O . PHE B 1 62 ? 0.256 -6.895 -14.062 1 97.69 62 PHE B O 1
ATOM 2633 N N . ILE B 1 63 ? 1.376 -7.156 -12.117 1 97 63 ILE B N 1
ATOM 2634 C CA . ILE B 1 63 ? 1.828 -8.5 -12.477 1 97 63 ILE B CA 1
ATOM 2635 C C . ILE B 1 63 ? 0.624 -9.422 -12.648 1 97 63 ILE B C 1
ATOM 2637 O O . ILE B 1 63 ? 0.457 -10.047 -13.703 1 97 63 ILE B O 1
ATOM 2641 N N . ASP B 1 64 ? -0.256 -9.461 -11.672 1 97.12 64 ASP B N 1
ATOM 2642 C CA . ASP B 1 64 ? -1.427 -10.336 -11.734 1 97.12 64 ASP B CA 1
ATOM 2643 C C . ASP B 1 64 ? -2.301 -9.984 -12.938 1 97.12 64 ASP B C 1
ATOM 2645 O O . ASP B 1 64 ? -2.793 -10.875 -13.633 1 97.12 64 ASP B O 1
ATOM 2649 N N . SER B 1 65 ? -2.488 -8.727 -13.188 1 98.12 65 SER B N 1
ATOM 2650 C CA . SER B 1 65 ? -3.348 -8.289 -14.289 1 98.12 65 SER B CA 1
ATOM 2651 C C . SER B 1 65 ? -2.758 -8.68 -15.641 1 98.12 65 SER B C 1
ATOM 2653 O O . SER B 1 65 ? -3.484 -9.094 -16.547 1 98.12 65 SER B O 1
ATOM 2655 N N . LYS B 1 66 ? -1.441 -8.516 -15.773 1 98.56 66 LYS B N 1
ATOM 2656 C CA . LYS B 1 66 ? -0.806 -8.867 -17.047 1 98.56 66 LYS B CA 1
ATOM 2657 C C . LYS B 1 66 ? -0.88 -10.367 -17.297 1 98.56 66 LYS B C 1
ATOM 2659 O O . LYS B 1 66 ? -1.125 -10.805 -18.422 1 98.56 66 LYS B O 1
ATOM 2664 N N . ILE B 1 67 ? -0.646 -11.18 -16.25 1 98.5 67 ILE B N 1
ATOM 2665 C CA . ILE B 1 67 ? -0.794 -12.625 -16.391 1 98.5 67 ILE B CA 1
ATOM 2666 C C . ILE B 1 67 ? -2.223 -12.953 -16.812 1 98.5 67 ILE B C 1
ATOM 2668 O O . ILE B 1 67 ? -2.438 -13.742 -17.734 1 98.5 67 ILE B O 1
ATOM 2672 N N . SER B 1 68 ? -3.145 -12.352 -16.125 1 98.06 68 SER B N 1
ATOM 2673 C CA . SER B 1 68 ? -4.547 -12.594 -16.453 1 98.06 68 SER B CA 1
ATOM 2674 C C . SER B 1 68 ? -4.832 -12.281 -17.922 1 98.06 68 SER B C 1
ATOM 2676 O O . SER B 1 68 ? -5.516 -13.047 -18.594 1 98.06 68 SER B O 1
ATOM 2678 N N . GLU B 1 69 ? -4.367 -11.211 -18.406 1 97.38 69 GLU B N 1
ATOM 2679 C CA . GLU B 1 69 ? -4.539 -10.805 -19.797 1 97.38 69 GLU B CA 1
ATOM 2680 C C . GLU B 1 69 ? -3.971 -11.844 -20.75 1 97.38 69 GLU B C 1
ATOM 2682 O O . GLU B 1 69 ? -4.633 -12.242 -21.719 1 97.38 69 GLU B O 1
ATOM 2687 N N . LEU B 1 70 ? -2.805 -12.336 -20.484 1 97.06 70 LEU B N 1
ATOM 2688 C CA . LEU B 1 70 ? -2.111 -13.211 -21.422 1 97.06 70 LEU B CA 1
ATOM 2689 C C . LEU B 1 70 ? -2.682 -14.625 -21.375 1 97.06 70 LEU B C 1
ATOM 2691 O O . LEU B 1 70 ? -2.812 -15.281 -22.406 1 97.06 70 LEU B O 1
ATOM 2695 N N . VAL B 1 71 ? -3.033 -15.047 -20.172 1 95.5 71 VAL B N 1
ATOM 2696 C CA . VAL B 1 71 ? -3.508 -16.422 -20.047 1 95.5 71 VAL B CA 1
ATOM 2697 C C . VAL B 1 71 ? -4.941 -16.516 -20.562 1 95.5 71 VAL B C 1
ATOM 2699 O O . VAL B 1 71 ? -5.453 -17.625 -20.781 1 95.5 71 VAL B O 1
ATOM 2702 N N . SER B 1 72 ? -5.598 -15.406 -20.719 1 91.69 72 SER B N 1
ATOM 2703 C CA . SER B 1 72 ? -6.98 -15.398 -21.188 1 91.69 72 SER B CA 1
ATOM 2704 C C . SER B 1 72 ? -7.098 -16.016 -22.562 1 91.69 72 SER B C 1
ATOM 2706 O O . SER B 1 72 ? -8.188 -16.438 -22.969 1 91.69 72 SER B O 1
ATOM 2708 N N . LYS B 1 73 ? -6.023 -16.172 -23.203 1 88.81 73 LYS B N 1
ATOM 2709 C CA . LYS B 1 73 ? -6.008 -16.75 -24.547 1 88.81 73 LYS B CA 1
ATOM 2710 C C . LYS B 1 73 ? -5.93 -18.266 -24.484 1 88.81 73 LYS B C 1
ATOM 2712 O O . LYS B 1 73 ? -6.121 -18.953 -25.5 1 88.81 73 LYS B O 1
ATOM 2717 N N . GLU B 1 74 ? -5.59 -18.797 -23.359 1 90.25 74 GLU B N 1
ATOM 2718 C CA . GLU B 1 74 ? -5.492 -20.234 -23.141 1 90.25 74 GLU B CA 1
ATOM 2719 C C . GLU B 1 74 ? -6.805 -20.812 -22.609 1 90.25 74 GLU B C 1
ATOM 2721 O O . GLU B 1 74 ? -7.223 -20.484 -21.5 1 90.25 74 GLU B O 1
ATOM 2726 N N . PRO B 1 75 ? -7.457 -21.688 -23.281 1 91.06 75 PRO B N 1
ATOM 2727 C CA . PRO B 1 75 ? -8.766 -22.203 -22.859 1 91.06 75 PRO B CA 1
ATOM 2728 C C . PRO B 1 75 ? -8.695 -22.969 -21.547 1 91.06 75 PRO B C 1
ATOM 2730 O O . PRO B 1 75 ? -9.695 -23.062 -20.828 1 91.06 75 PRO B O 1
ATOM 2733 N N . SER B 1 76 ? -7.574 -23.469 -21.297 1 93.5 76 SER B N 1
ATOM 2734 C CA . SER B 1 76 ? -7.465 -24.344 -20.125 1 93.5 76 SER B CA 1
ATOM 2735 C C . SER B 1 76 ? -7.234 -23.547 -18.859 1 93.5 76 SER B C 1
ATOM 2737 O O . SER B 1 76 ? -7.145 -24.125 -17.766 1 93.5 76 SER B O 1
ATOM 2739 N N . ILE B 1 77 ? -7.086 -22.219 -18.984 1 95.19 77 ILE B N 1
ATOM 2740 C CA . ILE B 1 77 ? -6.805 -21.422 -17.781 1 95.19 77 ILE B CA 1
ATOM 2741 C C . ILE B 1 77 ? -7.762 -20.234 -17.719 1 95.19 77 ILE B C 1
ATOM 2743 O O . ILE B 1 77 ? -8.055 -19.609 -18.734 1 95.19 77 ILE B O 1
ATOM 2747 N N . SER B 1 78 ? -8.344 -20.094 -16.578 1 95 78 SER B N 1
ATOM 2748 C CA . SER B 1 78 ? -9.172 -18.922 -16.266 1 95 78 SER B CA 1
ATOM 2749 C C . SER B 1 78 ? -8.641 -18.172 -15.062 1 95 78 SER B C 1
ATOM 2751 O O . SER B 1 78 ? -7.766 -18.656 -14.344 1 95 78 SER B O 1
ATOM 2753 N N . SER B 1 79 ? -9.039 -16.906 -14.977 1 95.5 79 SER B N 1
ATOM 2754 C CA . SER B 1 79 ? -8.594 -16.094 -13.852 1 95.5 79 SER B CA 1
ATOM 2755 C C . SER B 1 79 ? -9.773 -15.422 -13.148 1 95.5 79 SER B C 1
ATOM 2757 O O . SER B 1 79 ? -10.758 -15.062 -13.789 1 95.5 79 SER B O 1
ATOM 2759 N N . GLN B 1 80 ? -9.68 -15.312 -11.828 1 93.5 80 GLN B N 1
ATOM 2760 C CA . GLN B 1 80 ? -10.688 -14.609 -11.039 1 93.5 80 GLN B CA 1
ATOM 2761 C C . GLN B 1 80 ? -10.047 -13.859 -9.875 1 93.5 80 GLN B C 1
ATOM 2763 O O . GLN B 1 80 ? -9.125 -14.367 -9.234 1 93.5 80 GLN B O 1
ATOM 2768 N N . PRO B 1 81 ? -10.539 -12.648 -9.672 1 91.62 81 PRO B N 1
ATOM 2769 C CA . PRO B 1 81 ? -10.039 -11.914 -8.508 1 91.62 81 PRO B CA 1
ATOM 2770 C C . PRO B 1 81 ? -10.516 -12.5 -7.184 1 91.62 81 PRO B C 1
ATOM 2772 O O . PRO B 1 81 ? -11.602 -13.086 -7.121 1 91.62 81 PRO B O 1
ATOM 2775 N N . ASP B 1 82 ? -9.648 -12.414 -6.207 1 86.5 82 ASP B N 1
ATOM 2776 C CA . ASP B 1 82 ? -9.984 -12.758 -4.828 1 86.5 82 ASP B CA 1
ATOM 2777 C C . ASP B 1 82 ? -9.289 -11.82 -3.842 1 86.5 82 ASP B C 1
ATOM 2779 O O . ASP B 1 82 ? -8.492 -10.969 -4.238 1 86.5 82 ASP B O 1
ATOM 2783 N N . LYS B 1 83 ? -9.711 -11.922 -2.576 1 76.12 83 LYS B N 1
ATOM 2784 C CA . LYS B 1 83 ? -9.156 -11.039 -1.552 1 76.12 83 LYS B CA 1
ATOM 2785 C C . LYS B 1 83 ? -8.477 -11.836 -0.445 1 76.12 83 LYS B C 1
ATOM 2787 O O . LYS B 1 83 ? -8.969 -12.898 -0.05 1 76.12 83 LYS B O 1
ATOM 2792 N N . ALA B 1 84 ? -7.305 -11.336 -0.204 1 66.12 84 ALA B N 1
ATOM 2793 C CA . ALA B 1 84 ? -6.633 -11.812 1.002 1 66.12 84 ALA B CA 1
ATOM 2794 C C . ALA B 1 84 ? -6.91 -10.891 2.186 1 66.12 84 ALA B C 1
ATOM 2796 O O . ALA B 1 84 ? -6.461 -9.742 2.205 1 66.12 84 ALA B O 1
ATOM 2797 N N . GLY B 1 85 ? -7.617 -11.352 3.062 1 57.62 85 GLY B N 1
ATOM 2798 C CA . GLY B 1 85 ? -8.086 -10.438 4.094 1 57.62 85 GLY B CA 1
ATOM 2799 C C . GLY B 1 85 ? -9.031 -9.375 3.566 1 57.62 85 GLY B C 1
ATOM 2800 O O . GLY B 1 85 ? -9.828 -9.641 2.666 1 57.62 85 GLY B O 1
ATOM 2801 N N . TYR B 1 86 ? -8.961 -8.25 4.148 1 51.38 86 TYR B N 1
ATOM 2802 C CA . TYR B 1 86 ? -9.906 -7.195 3.801 1 51.38 86 TYR B CA 1
ATOM 2803 C C . TYR B 1 86 ? -9.359 -6.316 2.684 1 51.38 86 TYR B C 1
ATOM 2805 O O . TYR B 1 86 ? -10.117 -5.758 1.894 1 51.38 86 TYR B O 1
ATOM 2813 N N . ALA B 1 87 ? -8.062 -6.41 2.537 1 58.16 87 ALA B N 1
ATOM 2814 C CA . ALA B 1 87 ? -7.637 -5.238 1.775 1 58.16 87 ALA B CA 1
ATOM 2815 C C . ALA B 1 87 ? -6.805 -5.648 0.562 1 58.16 87 ALA B C 1
ATOM 2817 O O . ALA B 1 87 ? -6.758 -4.926 -0.438 1 58.16 87 ALA B O 1
ATOM 2818 N N . TRP B 1 88 ? -6.285 -6.844 0.583 1 67.12 88 TRP B N 1
ATOM 2819 C CA . TRP B 1 88 ? -5.352 -7.102 -0.509 1 67.12 88 TRP B CA 1
ATOM 2820 C C . TRP B 1 88 ? -5.992 -7.984 -1.574 1 67.12 88 TRP B C 1
ATOM 2822 O O . TRP B 1 88 ? -6.398 -9.109 -1.29 1 67.12 88 TRP B O 1
ATOM 2832 N N . GLU B 1 89 ? -6.023 -7.441 -2.709 1 79.75 89 GLU B N 1
ATOM 2833 C CA . GLU B 1 89 ? -6.574 -8.172 -3.848 1 79.75 89 GLU B CA 1
ATOM 2834 C C . GLU B 1 89 ? -5.48 -8.914 -4.605 1 79.75 89 GLU B C 1
ATOM 2836 O O . GLU B 1 89 ? -4.367 -8.406 -4.766 1 79.75 89 GLU B O 1
ATOM 2841 N N . TYR B 1 90 ? -5.852 -10.133 -4.953 1 85.19 90 TYR B N 1
ATOM 2842 C CA . TYR B 1 90 ? -4.992 -10.93 -5.824 1 85.19 90 TYR B CA 1
ATOM 2843 C C . TYR B 1 90 ? -5.824 -11.742 -6.812 1 85.19 90 TYR B C 1
ATOM 2845 O O . TYR B 1 90 ? -7.055 -11.734 -6.746 1 85.19 90 TYR B O 1
ATOM 2853 N N . ILE B 1 91 ? -5.074 -12.266 -7.781 1 94.31 91 ILE B N 1
ATOM 2854 C CA . ILE B 1 91 ? -5.789 -13.047 -8.781 1 94.31 91 ILE B CA 1
ATOM 2855 C C . ILE B 1 91 ? -5.48 -14.531 -8.602 1 94.31 91 ILE B C 1
ATOM 2857 O O . ILE B 1 91 ? -4.332 -14.906 -8.352 1 94.31 91 ILE B O 1
ATOM 2861 N N . GLN B 1 92 ? -6.496 -15.312 -8.617 1 94.19 92 GLN B N 1
ATOM 2862 C CA . GLN B 1 92 ? -6.395 -16.766 -8.711 1 94.19 92 GLN B CA 1
ATOM 2863 C C . GLN B 1 92 ? -6.449 -17.234 -10.164 1 94.19 92 GLN B C 1
ATOM 2865 O O . GLN B 1 92 ? -7.348 -16.828 -10.906 1 94.19 92 GLN B O 1
ATOM 2870 N N . PHE B 1 93 ? -5.512 -18.047 -10.531 1 96.81 93 PHE B N 1
ATOM 2871 C CA . PHE B 1 93 ? -5.512 -18.672 -11.844 1 96.81 93 PHE B CA 1
ATOM 2872 C C . PHE B 1 93 ? -5.898 -20.141 -11.742 1 96.81 93 PHE B C 1
ATOM 2874 O O . PHE B 1 93 ? -5.277 -20.906 -10.992 1 96.81 93 PHE B O 1
ATOM 2881 N N . ILE B 1 94 ? -6.902 -20.484 -12.492 1 95.88 94 ILE B N 1
ATOM 2882 C CA . ILE B 1 94 ? -7.449 -21.828 -12.406 1 95.88 94 ILE B CA 1
ATOM 2883 C C . ILE B 1 94 ? -7.117 -22.609 -13.688 1 95.88 94 ILE B C 1
ATOM 2885 O O . ILE B 1 94 ? -7.551 -22.219 -14.781 1 95.88 94 ILE B O 1
ATOM 2889 N N . HIS B 1 95 ? -6.332 -23.594 -13.539 1 95.31 95 HIS B N 1
ATOM 2890 C CA . HIS B 1 95 ? -5.965 -24.453 -14.656 1 95.31 95 HIS B CA 1
ATOM 2891 C C . HIS B 1 95 ? -6.766 -25.75 -14.633 1 95.31 95 HIS B C 1
ATOM 2893 O O . HIS B 1 95 ? -6.754 -26.484 -13.633 1 95.31 95 HIS B O 1
ATOM 2899 N N . GLU B 1 96 ? -7.387 -26 -15.711 1 92.81 96 GLU B N 1
ATOM 2900 C CA . GLU B 1 96 ? -8.172 -27.219 -15.836 1 92.81 96 GLU B CA 1
ATOM 2901 C C . GLU B 1 96 ? -7.555 -28.172 -16.859 1 92.81 96 GLU B C 1
ATOM 2903 O O . GLU B 1 96 ? -7.363 -27.812 -18.016 1 92.81 96 GLU B O 1
ATOM 2908 N N . GLN B 1 97 ? -7.172 -29.375 -16.297 1 85.44 97 GLN B N 1
ATOM 2909 C CA . GLN B 1 97 ? -6.629 -30.438 -17.141 1 85.44 97 GLN B CA 1
ATOM 2910 C C . GLN B 1 97 ? -7.219 -31.797 -16.781 1 85.44 97 GLN B C 1
ATOM 2912 O O . GLN B 1 97 ? -7.047 -32.281 -15.664 1 85.44 97 GLN B O 1
ATOM 2917 N N . SER B 1 98 ? -7.723 -32.531 -17.734 1 81.38 98 SER B N 1
ATOM 2918 C CA . SER B 1 98 ? -8.211 -33.906 -17.625 1 81.38 98 SER B CA 1
ATOM 2919 C C . SER B 1 98 ? -9.023 -34.094 -16.344 1 81.38 98 SER B C 1
ATOM 2921 O O . SER B 1 98 ? -8.766 -35.031 -15.57 1 81.38 98 SER B O 1
ATOM 2923 N N . ASN B 1 99 ? -9.82 -33.25 -15.969 1 80.88 99 ASN B N 1
ATOM 2924 C CA . ASN B 1 99 ? -10.758 -33.312 -14.859 1 80.88 99 ASN B CA 1
ATOM 2925 C C . ASN B 1 99 ? -10.109 -32.906 -13.539 1 80.88 99 ASN B C 1
ATOM 2927 O O . ASN B 1 99 ? -10.648 -33.188 -12.469 1 80.88 99 ASN B O 1
ATOM 2931 N N . HIS B 1 100 ? -8.906 -32.469 -13.648 1 87.62 100 HIS B N 1
ATOM 2932 C CA . HIS B 1 100 ? -8.258 -31.891 -12.469 1 87.62 100 HIS B CA 1
ATOM 2933 C C . HIS B 1 100 ? -8.203 -30.375 -12.555 1 87.62 100 HIS B C 1
ATOM 2935 O O . HIS B 1 100 ? -7.98 -29.812 -13.625 1 87.62 100 HIS B O 1
ATOM 2941 N N . ARG B 1 101 ? -8.516 -29.812 -11.406 1 93.25 101 ARG B N 1
ATOM 2942 C CA . ARG B 1 101 ? -8.453 -28.359 -11.289 1 93.25 101 ARG B CA 1
ATOM 2943 C C . ARG B 1 101 ? -7.348 -27.938 -10.336 1 93.25 101 ARG B C 1
ATOM 2945 O O . ARG B 1 101 ? -7.281 -28.422 -9.195 1 93.25 101 ARG B O 1
ATOM 2952 N N . SER B 1 102 ? -6.516 -27.109 -10.875 1 95.5 102 SER B N 1
ATOM 2953 C CA . SER B 1 102 ? -5.422 -26.578 -10.07 1 95.5 102 SER B CA 1
ATOM 2954 C C . SER B 1 102 ? -5.582 -25.078 -9.844 1 95.5 102 SER B C 1
ATOM 2956 O O . SER B 1 102 ? -5.992 -24.359 -10.75 1 95.5 102 SER B O 1
ATOM 2958 N N . LEU B 1 103 ? -5.305 -24.672 -8.602 1 96.19 103 LEU B N 1
ATOM 2959 C CA . LEU B 1 103 ? -5.266 -23.25 -8.234 1 96.19 103 LEU B CA 1
ATOM 2960 C C . LEU B 1 103 ? -3.834 -22.734 -8.234 1 96.19 103 LEU B C 1
ATOM 2962 O O . LEU B 1 103 ? -2.943 -23.359 -7.652 1 96.19 103 LEU B O 1
ATOM 2966 N N . ILE B 1 104 ? -3.633 -21.609 -8.914 1 96 104 ILE B N 1
ATOM 2967 C CA . ILE B 1 104 ? -2.311 -21 -9.008 1 96 104 ILE B CA 1
ATOM 2968 C C . ILE B 1 104 ? -2.389 -19.531 -8.562 1 96 104 ILE B C 1
ATOM 2970 O O . ILE B 1 104 ? -3.289 -18.797 -8.977 1 96 104 ILE B O 1
ATOM 2974 N N . ILE B 1 105 ? -1.534 -19.109 -7.68 1 93.81 105 ILE B N 1
ATOM 2975 C CA . ILE B 1 105 ? -1.367 -17.703 -7.375 1 93.81 105 ILE B CA 1
ATOM 2976 C C . ILE B 1 105 ? 0.092 -17.297 -7.578 1 93.81 105 ILE B C 1
ATOM 2978 O O . ILE B 1 105 ? 0.96 -18.156 -7.754 1 93.81 105 ILE B O 1
ATOM 2982 N N . VAL B 1 106 ? 0.324 -15.977 -7.633 1 93.12 106 VAL B N 1
ATOM 2983 C CA . VAL B 1 106 ? 1.668 -15.445 -7.852 1 93.12 106 VAL B CA 1
ATOM 2984 C C . VAL B 1 106 ? 2.086 -14.586 -6.66 1 93.12 106 VAL B C 1
ATOM 2986 O O . VAL B 1 106 ? 1.321 -13.734 -6.203 1 93.12 106 VAL B O 1
ATOM 2989 N N . LYS B 1 107 ? 3.273 -14.875 -6.109 1 87.69 107 LYS B N 1
ATOM 2990 C CA . LYS B 1 107 ? 3.746 -14.133 -4.945 1 87.69 107 LYS B CA 1
ATOM 2991 C C . LYS B 1 107 ? 5.242 -13.844 -5.047 1 87.69 107 LYS B C 1
ATOM 2993 O O . LYS B 1 107 ? 6.012 -14.68 -5.52 1 87.69 107 LYS B O 1
ATOM 2998 N N . ASN B 1 108 ? 5.539 -12.672 -4.551 1 83.75 108 ASN B N 1
ATOM 2999 C CA . ASN B 1 108 ? 6.957 -12.359 -4.41 1 83.75 108 ASN B CA 1
ATOM 3000 C C . ASN B 1 108 ? 7.578 -13.109 -3.236 1 83.75 108 ASN B C 1
ATOM 3002 O O . ASN B 1 108 ? 6.965 -13.242 -2.178 1 83.75 108 ASN B O 1
ATOM 3006 N N . ALA B 1 109 ? 8.727 -13.656 -3.49 1 75.06 109 ALA B N 1
ATOM 3007 C CA . ALA B 1 109 ? 9.438 -14.414 -2.465 1 75.06 109 ALA B CA 1
ATOM 3008 C C . ALA B 1 109 ? 10.789 -13.781 -2.152 1 75.06 109 ALA B C 1
ATOM 3010 O O . ALA B 1 109 ? 11.484 -13.312 -3.057 1 75.06 109 ALA B O 1
ATOM 3011 N N . ARG B 1 110 ? 10.945 -13.555 -0.816 1 64 110 ARG B N 1
ATOM 3012 C CA . ARG B 1 110 ? 12.273 -13.141 -0.37 1 64 110 ARG B CA 1
ATOM 3013 C C . ARG B 1 110 ? 12.938 -14.234 0.458 1 64 110 ARG B C 1
ATOM 3015 O O . ARG B 1 110 ? 12.281 -14.898 1.26 1 64 110 ARG B O 1
ATOM 3022 N N . GLN B 1 111 ? 14.062 -14.57 0.028 1 50.41 111 GLN B N 1
ATOM 3023 C CA . GLN B 1 111 ? 14.82 -15.562 0.788 1 50.41 111 GLN B CA 1
ATOM 3024 C C . GLN B 1 111 ? 15.359 -14.961 2.08 1 50.41 111 GLN B C 1
ATOM 3026 O O . GLN B 1 111 ? 15.969 -13.891 2.066 1 50.41 111 GLN B O 1
ATOM 3031 N N . LEU B 1 112 ? 14.586 -15.273 3.207 1 46.44 112 LEU B N 1
ATOM 3032 C CA . LEU B 1 112 ? 15.195 -14.883 4.477 1 46.44 112 LEU B CA 1
ATOM 3033 C C . LEU B 1 112 ? 16.172 -15.945 4.961 1 46.44 112 LEU B C 1
ATOM 3035 O O . LEU B 1 112 ? 15.93 -17.141 4.797 1 46.44 112 LEU B O 1
ATOM 3039 N N . LYS B 1 113 ? 17.391 -15.648 5.035 1 36.59 113 LYS B N 1
ATOM 3040 C CA . LYS B 1 113 ? 18.25 -16.562 5.762 1 36.59 113 LYS B CA 1
ATOM 3041 C C . LYS B 1 113 ? 17.75 -16.797 7.184 1 36.59 113 LYS B C 1
ATOM 3043 O O . LYS B 1 113 ? 17.359 -15.852 7.871 1 36.59 113 LYS B O 1
ATOM 3048 N N . ARG B 1 114 ? 17.125 -17.906 7.484 1 38.81 114 ARG B N 1
ATOM 3049 C CA . ARG B 1 114 ? 16.609 -18.312 8.789 1 38.81 114 ARG B CA 1
ATOM 3050 C C . ARG B 1 114 ? 17.516 -17.797 9.914 1 38.81 114 ARG B C 1
ATOM 3052 O O . ARG B 1 114 ? 18.656 -18.25 10.039 1 38.81 114 ARG B O 1
ATOM 3059 N N . ARG B 1 115 ? 17.734 -16.625 10.266 1 35.31 115 ARG B N 1
ATOM 3060 C CA . ARG B 1 115 ? 18.125 -16.797 11.664 1 35.31 115 ARG B CA 1
ATOM 3061 C C . ARG B 1 115 ? 16.969 -17.375 12.484 1 35.31 115 ARG B C 1
ATOM 3063 O O . ARG B 1 115 ? 15.93 -16.734 12.625 1 35.31 115 ARG B O 1
ATOM 3070 N N . PHE B 1 116 ? 16.75 -18.797 12.398 1 32.5 116 PHE B N 1
ATOM 3071 C CA . PHE B 1 116 ? 15.82 -19.531 13.258 1 32.5 116 PHE B CA 1
ATOM 3072 C C . PHE B 1 116 ? 15.867 -19 14.68 1 32.5 116 PHE B C 1
ATOM 3074 O O . PHE B 1 116 ? 16.781 -19.328 15.445 1 32.5 116 PHE B O 1
ATOM 3081 N N . ASN B 1 117 ? 15.742 -17.812 14.914 1 34.25 117 ASN B N 1
ATOM 3082 C CA . ASN B 1 117 ? 15.453 -17.812 16.344 1 34.25 117 ASN B CA 1
ATOM 3083 C C . ASN B 1 117 ? 14.172 -18.578 16.656 1 34.25 117 ASN B C 1
ATOM 3085 O O . ASN B 1 117 ? 13.195 -18.516 15.914 1 34.25 117 ASN B O 1
ATOM 3089 N N . ASN B 1 118 ? 14.242 -19.812 17.266 1 34.72 118 ASN B N 1
ATOM 3090 C CA . ASN B 1 118 ? 13.289 -20.672 17.938 1 34.72 118 ASN B CA 1
ATOM 3091 C C . ASN B 1 118 ? 11.984 -19.938 18.234 1 34.72 118 ASN B C 1
ATOM 3093 O O . ASN B 1 118 ? 11.336 -20.188 19.266 1 34.72 118 ASN B O 1
ATOM 3097 N N . THR B 1 119 ? 11.867 -18.734 17.875 1 38.16 119 THR B N 1
ATOM 3098 C CA . THR B 1 119 ? 10.609 -18.188 18.359 1 38.16 119 THR B CA 1
ATOM 3099 C C . THR B 1 119 ? 9.43 -18.859 17.656 1 38.16 119 THR B C 1
ATOM 3101 O O . THR B 1 119 ? 9.406 -18.984 16.438 1 38.16 119 THR B O 1
ATOM 3104 N N . ASN B 1 120 ? 8.758 -19.797 18.281 1 38.81 120 ASN B N 1
ATOM 3105 C CA . ASN B 1 120 ? 7.457 -20.391 18.016 1 38.81 120 ASN B CA 1
ATOM 3106 C C . ASN B 1 120 ? 6.547 -19.422 17.266 1 38.81 120 ASN B C 1
ATOM 3108 O O . ASN B 1 120 ? 5.855 -18.609 17.875 1 38.81 120 ASN B O 1
ATOM 3112 N N . THR B 1 121 ? 7.02 -18.922 16.266 1 45.06 121 THR B N 1
ATOM 3113 C CA . THR B 1 121 ? 6.086 -18.078 15.523 1 45.06 121 THR B CA 1
ATOM 3114 C C . THR B 1 121 ? 4.75 -18.797 15.328 1 45.06 121 THR B C 1
ATOM 3116 O O . THR B 1 121 ? 4.707 -19.906 14.781 1 45.06 121 THR B O 1
ATOM 3119 N N . THR B 1 122 ? 3.852 -18.578 16.203 1 50.25 122 THR B N 1
ATOM 3120 C CA . THR B 1 122 ? 2.488 -19.094 16.156 1 50.25 122 THR B CA 1
ATOM 3121 C C . THR B 1 122 ? 1.905 -18.938 14.75 1 50.25 122 THR B C 1
ATOM 3123 O O . THR B 1 122 ? 1.878 -17.828 14.203 1 50.25 122 THR B O 1
ATOM 3126 N N . VAL B 1 123 ? 1.903 -20.047 14.031 1 55.97 123 VAL B N 1
ATOM 3127 C CA . VAL B 1 123 ? 1.256 -20.125 12.727 1 55.97 123 VAL B CA 1
ATOM 3128 C C . VAL B 1 123 ? -0.164 -19.578 12.82 1 55.97 123 VAL B C 1
ATOM 3130 O O . VAL B 1 123 ? -0.945 -20 13.68 1 55.97 123 VAL B O 1
ATOM 3133 N N . ASP B 1 124 ? -0.345 -18.594 12.094 1 61.28 124 ASP B N 1
ATOM 3134 C CA . ASP B 1 124 ? -1.718 -18.109 11.984 1 61.28 124 ASP B CA 1
ATOM 3135 C C . ASP B 1 124 ? -2.535 -18.969 11.031 1 61.28 124 ASP B C 1
ATOM 3137 O O . ASP B 1 124 ? -2.447 -18.812 9.812 1 61.28 124 ASP B O 1
ATOM 3141 N N . LYS B 1 125 ? -3.285 -19.781 11.578 1 67.62 125 LYS B N 1
ATOM 3142 C CA . LYS B 1 125 ? -4.082 -20.719 10.789 1 67.62 125 LYS B CA 1
ATOM 3143 C C . LYS B 1 125 ? -5.195 -19.984 10.031 1 67.62 125 LYS B C 1
ATOM 3145 O O . LYS B 1 125 ? -5.809 -20.547 9.125 1 67.62 125 LYS B O 1
ATOM 3150 N N . ASN B 1 126 ? -5.363 -18.703 10.328 1 65.69 126 ASN B N 1
ATOM 3151 C CA . ASN B 1 126 ? -6.395 -17.938 9.641 1 65.69 126 ASN B CA 1
ATOM 3152 C C . ASN B 1 126 ? -5.84 -17.234 8.406 1 65.69 126 ASN B C 1
ATOM 3154 O O . ASN B 1 126 ? -6.598 -16.656 7.621 1 65.69 126 ASN B O 1
ATOM 3158 N N . ASN B 1 127 ? -4.621 -17.406 8.219 1 70.88 127 ASN B N 1
ATOM 3159 C CA . ASN B 1 127 ? -4.004 -16.844 7.016 1 70.88 127 ASN B CA 1
ATOM 3160 C C . ASN B 1 127 ? -4.473 -17.578 5.762 1 70.88 127 ASN B C 1
ATOM 3162 O O . ASN B 1 127 ? -4.52 -18.812 5.738 1 70.88 127 ASN B O 1
ATOM 3166 N N . TYR B 1 128 ? -4.781 -16.781 4.723 1 74.62 128 TYR B N 1
ATOM 3167 C CA . TYR B 1 128 ? -5.375 -17.375 3.525 1 74.62 128 TYR B CA 1
ATOM 3168 C C . TYR B 1 128 ? -4.406 -18.344 2.855 1 74.62 128 TYR B C 1
ATOM 3170 O O . TYR B 1 128 ? -4.824 -19.344 2.271 1 74.62 128 TYR B O 1
ATOM 3178 N N . LEU B 1 129 ? -3.131 -18.078 2.965 1 80 129 LEU B N 1
ATOM 3179 C CA . LEU B 1 129 ? -2.146 -18.953 2.344 1 80 129 LEU B CA 1
ATOM 3180 C C . LEU B 1 129 ? -2.072 -20.297 3.078 1 80 129 LEU B C 1
ATOM 3182 O O . LEU B 1 129 ? -1.855 -21.328 2.457 1 80 129 LEU B O 1
ATOM 3186 N N . TYR B 1 130 ? -2.215 -20.172 4.371 1 78.5 130 TYR B N 1
ATOM 3187 C CA . TYR B 1 130 ? -2.27 -21.406 5.137 1 78.5 130 TYR B CA 1
ATOM 3188 C C . TYR B 1 130 ? -3.488 -22.234 4.746 1 78.5 130 TYR B C 1
ATOM 3190 O O . TYR B 1 130 ? -3.379 -23.453 4.523 1 78.5 130 TYR B O 1
ATOM 3198 N N . GLN B 1 131 ? -4.535 -21.562 4.621 1 80.25 131 GLN B N 1
ATOM 3199 C CA . GLN B 1 131 ? -5.785 -22.25 4.301 1 80.25 131 GLN B CA 1
ATOM 3200 C C . GLN B 1 131 ? -5.738 -22.859 2.904 1 80.25 131 GLN B C 1
ATOM 3202 O O . GLN B 1 131 ? -6.105 -24.016 2.715 1 80.25 131 GLN B O 1
ATOM 3207 N N . LEU B 1 132 ? -5.227 -22.125 1.99 1 85.81 132 LEU B N 1
ATOM 3208 C CA . LEU B 1 132 ? -5.133 -22.625 0.622 1 85.81 132 LEU B CA 1
ATOM 3209 C C . LEU B 1 132 ? -4.16 -23.797 0.534 1 85.81 132 LEU B C 1
ATOM 3211 O O . LEU B 1 132 ? -4.352 -24.703 -0.275 1 85.81 132 LEU B O 1
ATOM 3215 N N . ALA B 1 133 ? -3.195 -23.75 1.36 1 87.25 133 ALA B N 1
ATOM 3216 C CA . ALA B 1 133 ? -2.215 -24.844 1.356 1 87.25 133 ALA B CA 1
ATOM 3217 C C . ALA B 1 133 ? -2.873 -26.172 1.688 1 87.25 133 ALA B C 1
ATOM 3219 O O . AL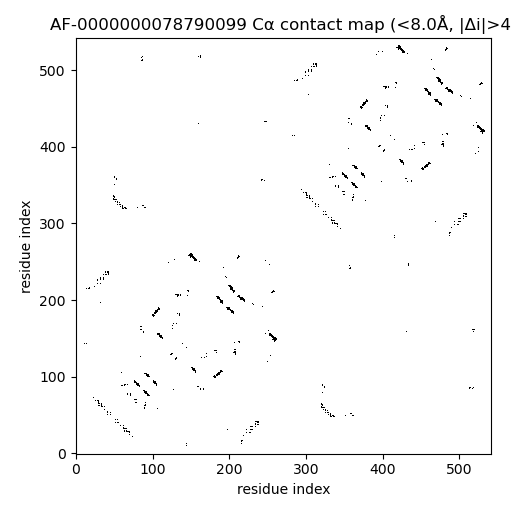A B 1 133 ? -2.35 -27.234 1.335 1 87.25 133 ALA B O 1
ATOM 3220 N N . GLY B 1 134 ? -3.98 -26.109 2.346 1 89 134 GLY B N 1
ATOM 3221 C CA . GLY B 1 134 ? -4.719 -27.312 2.68 1 89 134 GLY B CA 1
ATOM 3222 C C . GLY B 1 134 ? -5.168 -28.094 1.46 1 89 134 GLY B C 1
ATOM 3223 O O . GLY B 1 134 ? -5.383 -29.297 1.536 1 89 134 GLY B O 1
ATOM 3224 N N . ILE B 1 135 ? -5.281 -27.5 0.351 1 91.88 135 ILE B N 1
ATOM 3225 C CA . ILE B 1 135 ? -5.656 -28.141 -0.904 1 91.88 135 ILE B CA 1
ATOM 3226 C C . ILE B 1 135 ? -4.652 -29.25 -1.241 1 91.88 135 ILE B C 1
ATOM 3228 O O . ILE B 1 135 ? -5.016 -30.266 -1.821 1 91.88 135 ILE B O 1
ATOM 3232 N N . ASN B 1 136 ? -3.432 -29.141 -0.78 1 92.25 136 ASN B N 1
ATOM 3233 C CA . ASN B 1 136 ? -2.357 -30.062 -1.143 1 92.25 136 ASN B CA 1
ATOM 3234 C C . ASN B 1 136 ? -2.217 -31.188 -0.124 1 92.25 136 ASN B C 1
ATOM 3236 O O . ASN B 1 136 ? -1.29 -32 -0.211 1 92.25 136 ASN B O 1
ATOM 3240 N N . ASN B 1 137 ? -3.086 -31.266 0.8 1 91.44 137 ASN B N 1
ATOM 3241 C CA . ASN B 1 137 ? -2.881 -32.188 1.914 1 91.44 137 ASN B CA 1
ATOM 3242 C C . ASN B 1 137 ? -2.867 -33.656 1.447 1 91.44 137 ASN B C 1
ATOM 3244 O O . ASN B 1 137 ? -2.123 -34.469 1.985 1 91.44 137 ASN B O 1
ATOM 3248 N N . GLU B 1 138 ? -3.699 -34 0.455 1 90.12 138 GLU B N 1
ATOM 3249 C CA . GLU B 1 138 ? -3.68 -35.344 -0.082 1 90.12 138 GLU B CA 1
ATOM 3250 C C . GLU B 1 138 ? -2.332 -35.656 -0.724 1 90.12 138 GLU B C 1
ATOM 3252 O O . GLU B 1 138 ? -1.819 -36.781 -0.582 1 90.12 138 GLU B O 1
ATOM 3257 N N . LEU B 1 139 ? -1.78 -34.719 -1.358 1 90.94 139 LEU B N 1
ATOM 3258 C CA . LEU B 1 139 ? -0.464 -34.906 -1.963 1 90.94 139 LEU B CA 1
ATOM 3259 C C . LEU B 1 139 ? 0.611 -35.031 -0.891 1 90.94 139 LEU B C 1
ATOM 3261 O O . LEU B 1 139 ? 1.517 -35.875 -1.022 1 90.94 139 LEU B O 1
ATOM 3265 N N . SER B 1 140 ? 0.486 -34.25 0.138 1 87.62 140 SER B N 1
ATOM 3266 C CA . SER B 1 140 ? 1.421 -34.312 1.256 1 87.62 140 SER B CA 1
ATOM 3267 C C . SER B 1 140 ? 1.35 -35.688 1.944 1 87.62 140 SER B C 1
ATOM 3269 O O . SER B 1 140 ? 2.381 -36.281 2.264 1 87.62 140 SER B O 1
ATOM 3271 N N . ALA B 1 141 ? 0.166 -36.125 2.141 1 88.31 141 ALA B N 1
ATOM 3272 C CA . ALA B 1 141 ? -0.052 -37.406 2.785 1 88.31 141 ALA B CA 1
ATOM 3273 C C . ALA B 1 141 ? 0.543 -38.562 1.953 1 88.31 141 ALA B C 1
ATOM 3275 O O . ALA B 1 141 ? 1.007 -39.562 2.502 1 88.31 141 ALA B O 1
ATOM 3276 N N . ALA B 1 142 ? 0.51 -38.312 0.66 1 89.06 142 ALA B N 1
ATOM 3277 C CA . ALA B 1 142 ? 1.065 -39.312 -0.252 1 89.06 142 ALA B CA 1
ATOM 3278 C C . ALA B 1 142 ? 2.586 -39.219 -0.327 1 89.06 142 ALA B C 1
ATOM 3280 O O . ALA B 1 142 ? 3.232 -39.969 -1.058 1 89.06 142 ALA B O 1
ATOM 3281 N N . GLY B 1 143 ? 3.207 -38.188 0.389 1 86.5 143 GLY B N 1
ATOM 3282 C CA . GLY B 1 143 ? 4.652 -38.031 0.453 1 86.5 143 GLY B CA 1
ATOM 3283 C C . GLY B 1 143 ? 5.227 -37.281 -0.732 1 86.5 143 GLY B C 1
ATOM 3284 O O . GLY B 1 143 ? 6.441 -37.281 -0.935 1 86.5 143 GLY B O 1
ATOM 3285 N N . LEU B 1 144 ? 4.352 -36.688 -1.477 1 86.5 144 LEU B N 1
ATOM 3286 C CA . LEU B 1 144 ? 4.797 -36.062 -2.717 1 86.5 144 LEU B CA 1
ATOM 3287 C C . LEU B 1 144 ? 5.348 -34.688 -2.449 1 86.5 144 LEU B C 1
ATOM 3289 O O . LEU B 1 144 ? 6.031 -34.094 -3.301 1 86.5 144 LEU B O 1
ATOM 3293 N N . LEU B 1 145 ? 5.02 -34.094 -1.248 1 84.69 145 LEU B N 1
ATOM 3294 C CA . LEU B 1 145 ? 5.457 -32.75 -0.966 1 84.69 145 LEU B CA 1
ATOM 3295 C C . LEU B 1 145 ? 6.52 -32.719 0.128 1 84.69 145 LEU B C 1
ATOM 3297 O O . LEU B 1 145 ? 6.832 -31.672 0.685 1 84.69 145 LEU B O 1
ATOM 3301 N N . SER B 1 146 ? 6.914 -33.875 0.472 1 70.12 146 SER B N 1
ATOM 3302 C CA . SER B 1 146 ? 7.969 -33.938 1.478 1 70.12 146 SER B CA 1
ATOM 3303 C C . SER B 1 146 ? 9.273 -33.344 0.945 1 70.12 146 SER B C 1
ATOM 3305 O O . SER B 1 146 ? 9.633 -33.562 -0.213 1 70.12 146 SER B O 1
ATOM 3307 N N . SER B 1 147 ? 9.516 -32.094 1.444 1 59.12 147 SER B N 1
ATOM 3308 C CA . SER B 1 147 ? 10.75 -31.484 0.991 1 59.12 147 SER B CA 1
ATOM 3309 C C . SER B 1 147 ? 11.883 -31.703 1.993 1 59.12 147 SER B C 1
ATOM 3311 O O . SER B 1 147 ? 11.633 -31.844 3.191 1 59.12 147 SER B O 1
ATOM 3313 N N . ARG B 1 148 ? 12.945 -32.125 1.425 1 49.88 148 ARG B N 1
ATOM 3314 C CA . ARG B 1 148 ? 14.141 -32.156 2.264 1 49.88 148 ARG B CA 1
ATOM 3315 C C . ARG B 1 148 ? 14.398 -30.766 2.867 1 49.88 148 ARG B C 1
ATOM 3317 O O . ARG B 1 148 ? 14.164 -29.75 2.221 1 49.88 148 ARG B O 1
ATOM 3324 N N . GLN B 1 149 ? 14.344 -30.609 4.238 1 46.06 149 GLN B N 1
ATOM 3325 C CA . GLN B 1 149 ? 14.562 -29.391 5.027 1 46.06 149 GLN B CA 1
ATOM 3326 C C . GLN B 1 149 ? 15.648 -28.531 4.41 1 46.06 149 GLN B C 1
ATOM 3328 O O . GLN B 1 149 ? 16.766 -28.984 4.184 1 46.06 149 GLN B O 1
ATOM 3333 N N . THR B 1 150 ? 15.305 -27.781 3.41 1 44.69 150 THR B N 1
ATOM 3334 C CA . THR B 1 150 ? 16.359 -26.859 3 1 44.69 150 THR B CA 1
ATOM 3335 C C . THR B 1 150 ? 16.516 -25.734 4.02 1 44.69 150 THR B C 1
ATOM 3337 O O . THR B 1 150 ? 15.594 -25.438 4.77 1 44.69 150 THR B O 1
ATOM 3340 N N . ASN B 1 151 ? 17.75 -25.438 4.453 1 43.19 151 ASN B N 1
ATOM 3341 C CA . ASN B 1 151 ? 18.172 -24.422 5.426 1 43.19 151 ASN B CA 1
ATOM 3342 C C . ASN B 1 151 ? 17.672 -23.047 5.055 1 43.19 151 ASN B C 1
ATOM 3344 O O . ASN B 1 151 ? 18.188 -22.031 5.539 1 43.19 151 ASN B O 1
ATOM 3348 N N . GLY B 1 152 ? 16.734 -22.953 4.062 1 46.44 152 GLY B N 1
ATOM 3349 C CA . GLY B 1 152 ? 16.359 -21.562 3.836 1 46.44 152 GLY B CA 1
ATOM 3350 C C . GLY B 1 152 ? 14.867 -21.328 3.982 1 46.44 152 GLY B C 1
ATOM 3351 O O . GLY B 1 152 ? 14.062 -22.234 3.818 1 46.44 152 GLY B O 1
ATOM 3352 N N . VAL B 1 153 ? 14.633 -20.266 4.773 1 46.78 153 VAL B N 1
ATOM 3353 C CA . VAL B 1 153 ? 13.25 -19.844 4.977 1 46.78 153 VAL B CA 1
ATOM 3354 C C . VAL B 1 153 ? 12.852 -18.828 3.92 1 46.78 153 VAL B C 1
ATOM 3356 O O . VAL B 1 153 ? 13.625 -17.906 3.613 1 46.78 153 VAL B O 1
ATOM 3359 N N . ILE B 1 154 ? 11.891 -19.234 3.023 1 47.78 154 ILE B N 1
ATOM 3360 C CA . ILE B 1 154 ? 11.328 -18.281 2.086 1 47.78 154 ILE B CA 1
ATOM 3361 C C . ILE B 1 154 ? 10.172 -17.516 2.748 1 47.78 154 ILE B C 1
ATOM 3363 O O . ILE B 1 154 ? 9.336 -18.125 3.418 1 47.78 154 ILE B O 1
ATOM 3367 N N . 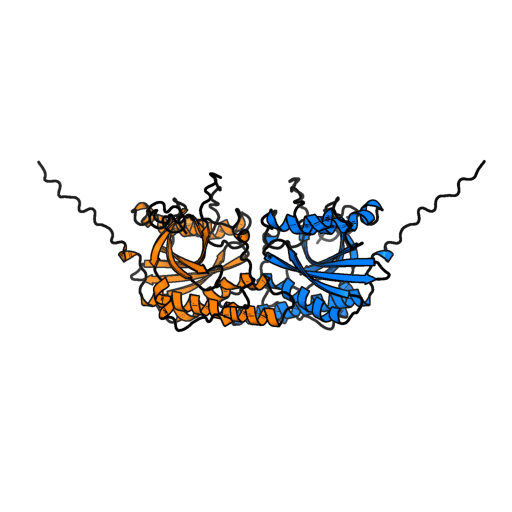GLN B 1 155 ? 10.328 -16.203 2.686 1 57.31 155 GLN B N 1
ATOM 3368 C CA . GLN B 1 155 ? 9.242 -15.344 3.158 1 57.31 155 GLN B CA 1
ATOM 3369 C C . GLN B 1 155 ? 8.43 -14.781 1.992 1 57.31 155 GLN B C 1
ATOM 3371 O O . GLN B 1 155 ? 9 -14.219 1.056 1 57.31 155 GLN B O 1
ATOM 3376 N N . LEU B 1 156 ? 7.191 -15.328 2.035 1 54 156 LEU B N 1
ATOM 3377 C CA . LEU B 1 156 ? 6.293 -14.758 1.04 1 54 156 LEU B CA 1
ATOM 3378 C C . LEU B 1 156 ? 5.766 -13.398 1.499 1 54 156 LEU B C 1
ATOM 3380 O O . LEU B 1 156 ? 5.523 -13.195 2.689 1 54 156 LEU B O 1
ATOM 3384 N N . GLU B 1 157 ? 5.984 -12.484 0.659 1 48.72 157 GLU B N 1
ATOM 3385 C CA . GLU B 1 157 ? 5.457 -11.164 0.993 1 48.72 157 GLU B CA 1
ATOM 3386 C C . GLU B 1 157 ? 3.957 -11.219 1.273 1 48.72 157 GLU B C 1
ATOM 3388 O O . GLU B 1 157 ? 3.199 -11.812 0.5 1 48.72 157 GLU B O 1
ATOM 3393 N N . LEU B 1 158 ? 3.631 -11.297 2.65 1 43.97 158 LEU B N 1
ATOM 3394 C CA . LEU B 1 158 ? 2.209 -11.156 2.943 1 43.97 158 LEU B CA 1
ATOM 3395 C C . LEU B 1 158 ? 1.8 -9.688 2.957 1 43.97 158 LEU B C 1
ATOM 3397 O O . LEU B 1 158 ? 2.602 -8.82 3.303 1 43.97 158 LEU B O 1
ATOM 3401 N N . ALA B 1 159 ? 0.865 -9.492 2.152 1 41.41 159 ALA B N 1
ATOM 3402 C CA . ALA B 1 159 ? 0.268 -8.164 2.328 1 41.41 159 ALA B CA 1
ATOM 3403 C C . ALA B 1 159 ? 0.042 -7.859 3.807 1 41.41 159 ALA B C 1
ATOM 3405 O O . ALA B 1 159 ? 0.09 -8.758 4.648 1 41.41 159 ALA B O 1
ATOM 3406 N N . LEU B 1 160 ? -0.122 -6.656 4.141 1 38.5 160 LEU B N 1
ATOM 3407 C CA . LEU B 1 160 ? -0.344 -6.121 5.48 1 38.5 160 LEU B CA 1
ATOM 3408 C C . LEU B 1 160 ? -1.283 -7.023 6.273 1 38.5 160 LEU B C 1
ATOM 3410 O O . LEU B 1 160 ? -2.285 -7.504 5.742 1 38.5 160 LEU B O 1
ATOM 3414 N N . PRO B 1 161 ? -0.713 -7.742 7.316 1 33.88 161 PRO B N 1
ATOM 3415 C CA . PRO B 1 161 ? -1.527 -8.656 8.125 1 33.88 161 PRO B CA 1
ATOM 3416 C C . PRO B 1 161 ? -2.945 -8.141 8.352 1 33.88 161 PRO B C 1
ATOM 3418 O O . PRO B 1 161 ? -3.131 -6.965 8.688 1 33.88 161 PRO B O 1
ATOM 3421 N N . ASP B 1 162 ? -3.963 -8.547 7.547 1 34.72 162 ASP B N 1
ATOM 3422 C CA . ASP B 1 162 ? -5.336 -8.375 8.008 1 34.72 162 ASP B CA 1
ATOM 3423 C C . ASP B 1 162 ? -5.465 -8.734 9.484 1 34.72 162 ASP B C 1
ATOM 3425 O O . ASP B 1 162 ? -4.855 -9.703 9.953 1 34.72 162 ASP B O 1
ATOM 3429 N N . THR B 1 163 ? -5.668 -7.902 10.336 1 33.47 163 THR B N 1
ATOM 3430 C CA . THR B 1 163 ? -6.18 -8.359 11.617 1 33.47 163 THR B CA 1
ATOM 3431 C C . THR B 1 163 ? -7.09 -9.57 11.438 1 33.47 163 THR B C 1
ATOM 3433 O O . THR B 1 163 ? -7.613 -9.805 10.344 1 33.47 163 THR B O 1
ATOM 3436 N N . ASN B 1 164 ? -7.387 -10.312 12.594 1 33.69 164 ASN B N 1
ATOM 3437 C CA . ASN B 1 164 ? -7.848 -11.672 12.836 1 33.69 164 ASN B CA 1
ATOM 3438 C C . ASN B 1 164 ? -9.031 -12.031 11.938 1 33.69 164 ASN B C 1
ATOM 3440 O O . ASN B 1 164 ? -9.062 -13.117 11.352 1 33.69 164 ASN B O 1
ATOM 3444 N N . ASN B 1 165 ? -10.211 -11.477 12.266 1 32.84 165 ASN B N 1
ATOM 3445 C CA . ASN B 1 165 ? -11.398 -12.297 12.477 1 32.84 165 ASN B CA 1
ATOM 3446 C C . ASN B 1 165 ? -12.188 -12.492 11.188 1 32.84 165 ASN B C 1
ATOM 3448 O O . ASN B 1 165 ? -13.055 -13.359 11.117 1 32.84 165 ASN B O 1
ATOM 3452 N N . ALA B 1 166 ? -12.312 -11.461 10.305 1 32.69 166 ALA B N 1
ATOM 3453 C CA . ALA B 1 166 ? -13.5 -11.664 9.484 1 32.69 166 ALA B CA 1
ATOM 3454 C C . ALA B 1 166 ? -13.195 -12.578 8.297 1 32.69 166 ALA B C 1
ATOM 3456 O O . ALA B 1 166 ? -14.109 -13 7.582 1 32.69 166 ALA B O 1
ATOM 3457 N N . VAL B 1 167 ? -12.086 -12.562 7.812 1 33.81 167 VAL B N 1
ATOM 3458 C CA . VAL B 1 167 ? -11.914 -13.312 6.57 1 33.81 167 VAL B CA 1
ATOM 3459 C C . VAL B 1 167 ? -12.109 -14.805 6.832 1 33.81 167 VAL B C 1
ATOM 3461 O O . VAL B 1 167 ? -12.078 -15.609 5.902 1 33.81 167 VAL B O 1
ATOM 3464 N N . VAL B 1 168 ? -12.047 -15.125 8.023 1 34.06 168 VAL B N 1
ATOM 3465 C CA . VAL B 1 168 ? -12.195 -16.547 8.32 1 34.06 168 VAL B CA 1
ATOM 3466 C C . VAL B 1 168 ? -13.484 -17.062 7.691 1 34.06 168 VAL B C 1
ATOM 3468 O O . VAL B 1 168 ? -13.609 -18.266 7.418 1 34.06 168 VAL B O 1
ATOM 3471 N N . SER B 1 169 ? -14.344 -16.125 7.566 1 34.91 169 SER B N 1
ATOM 3472 C CA . SER B 1 169 ? -15.633 -16.766 7.285 1 34.91 169 SER B CA 1
ATOM 3473 C C . SER B 1 169 ? -15.664 -17.359 5.883 1 34.91 169 SER B C 1
ATOM 3475 O O . SER B 1 169 ? -16.234 -18.422 5.668 1 34.91 169 SER B O 1
ATOM 3477 N N . LEU B 1 170 ? -15.156 -16.594 4.941 1 35 170 LEU B N 1
ATOM 3478 C CA . LEU B 1 170 ? -15.406 -17.156 3.621 1 35 170 LEU B CA 1
ATOM 3479 C C . LEU B 1 170 ? -14.516 -18.375 3.379 1 35 170 LEU B C 1
ATOM 3481 O O . LEU B 1 170 ? -14.938 -19.328 2.725 1 35 170 LEU B O 1
ATOM 3485 N N . MET B 1 171 ? -13.367 -18.328 3.877 1 36.78 171 MET B N 1
ATOM 3486 C CA . MET B 1 171 ? -12.492 -19.469 3.648 1 36.78 171 MET B CA 1
ATOM 3487 C C . MET B 1 171 ? -12.945 -20.672 4.465 1 36.78 171 MET B C 1
ATOM 3489 O O . MET B 1 171 ? -12.68 -21.812 4.086 1 36.78 171 MET B O 1
ATOM 3493 N N . ASN B 1 172 ? -13.344 -20.391 5.617 1 38.19 172 ASN B N 1
ATOM 3494 C CA . ASN B 1 172 ? -13.891 -21.531 6.344 1 38.19 172 ASN B CA 1
ATOM 3495 C C . ASN B 1 172 ? -14.898 -22.312 5.5 1 38.19 172 ASN B C 1
ATOM 3497 O O . ASN B 1 172 ? -15.102 -23.5 5.715 1 38.19 172 ASN B O 1
ATOM 3501 N N . GLN B 1 173 ? -15.578 -21.625 4.777 1 38.09 173 GLN B N 1
ATOM 3502 C CA . GLN B 1 173 ? -16.516 -22.453 4.008 1 38.09 173 GLN B CA 1
ATOM 3503 C C . GLN B 1 173 ? -15.766 -23.375 3.053 1 38.09 173 GLN B C 1
ATOM 3505 O O . GLN B 1 173 ? -16.266 -24.453 2.707 1 38.09 173 GLN B O 1
ATOM 3510 N N . THR B 1 174 ? -14.648 -22.938 2.59 1 37.06 174 THR B N 1
ATOM 3511 C CA . THR B 1 174 ? -13.992 -23.797 1.605 1 37.06 174 THR B CA 1
ATOM 3512 C C . THR B 1 174 ? -13.188 -24.906 2.293 1 37.06 174 THR B C 1
ATOM 3514 O O . THR B 1 174 ? -12.938 -25.953 1.702 1 37.06 174 THR B O 1
ATOM 3517 N N . ALA B 1 175 ? -12.633 -24.641 3.467 1 38.59 175 ALA B N 1
ATOM 3518 C CA . ALA B 1 175 ? -11.797 -25.703 4.039 1 38.59 175 ALA B CA 1
ATOM 3519 C C . ALA B 1 175 ? -12.641 -26.906 4.422 1 38.59 175 ALA B C 1
ATOM 3521 O O . ALA B 1 175 ? -12.141 -28.047 4.434 1 38.59 175 ALA B O 1
ATOM 3522 N N . GLN B 1 176 ? -13.688 -26.75 5.242 1 40.91 176 GLN B N 1
ATOM 3523 C CA . GLN B 1 176 ? -14.367 -27.969 5.629 1 40.91 176 GLN B CA 1
ATOM 3524 C C . GLN B 1 176 ? -14.93 -28.703 4.41 1 40.91 176 GLN B C 1
ATOM 3526 O O . GLN B 1 176 ? -15.305 -29.875 4.496 1 40.91 176 GLN B O 1
ATOM 3531 N N . LYS B 1 177 ? -15.43 -27.953 3.469 1 46.78 177 LYS B N 1
ATOM 3532 C CA . LYS B 1 177 ? -15.977 -28.641 2.303 1 46.78 177 LYS B CA 1
ATOM 3533 C C . LYS B 1 177 ? -14.875 -28.984 1.303 1 46.78 177 LYS B C 1
ATOM 3535 O O . LYS B 1 177 ? -13.867 -28.266 1.209 1 46.78 177 LYS B O 1
ATOM 3540 N N . SER B 1 178 ? -14.828 -30.266 0.721 1 61.22 178 SER B N 1
ATOM 3541 C CA . SER B 1 178 ? -13.93 -30.812 -0.29 1 61.22 178 SER B CA 1
ATOM 3542 C C . SER B 1 178 ? -13.57 -29.75 -1.333 1 61.22 178 SER B C 1
ATOM 3544 O O . SER B 1 178 ? -14.453 -29.188 -1.97 1 61.22 178 SER B O 1
ATOM 3546 N N . SER B 1 179 ? -12.438 -29.078 -1.275 1 77.75 179 SER B N 1
ATOM 3547 C CA . SER B 1 179 ? -11.945 -28.125 -2.262 1 77.75 179 SER B CA 1
ATOM 3548 C C . SER B 1 179 ? -12.148 -28.625 -3.682 1 77.75 179 SER B C 1
ATOM 3550 O O . SER B 1 179 ? -11.953 -29.812 -3.955 1 77.75 179 SER B O 1
ATOM 3552 N N . PRO B 1 180 ? -12.773 -27.781 -4.473 1 88 180 PRO B N 1
ATOM 3553 C CA . PRO B 1 180 ? -12.906 -28.188 -5.875 1 88 180 PRO B CA 1
ATOM 3554 C C . PRO B 1 180 ? -11.562 -28.312 -6.582 1 88 180 PRO B C 1
ATOM 3556 O O . PRO B 1 180 ? -11.508 -28.734 -7.742 1 88 180 PRO B O 1
ATOM 3559 N N . PHE B 1 181 ? -10.562 -28.031 -5.855 1 93.56 181 PHE B N 1
ATOM 3560 C CA . PHE B 1 181 ? -9.219 -28.094 -6.434 1 93.56 181 PHE B CA 1
ATOM 3561 C C . PHE B 1 181 ? -8.453 -29.281 -5.875 1 93.56 181 PHE B C 1
ATOM 3563 O O . PHE B 1 181 ? -8.609 -29.641 -4.707 1 93.56 181 PHE B O 1
ATOM 3570 N N . SER B 1 182 ? -7.641 -29.812 -6.742 1 92.19 182 SER B N 1
ATOM 3571 C CA . SER B 1 182 ? -6.824 -30.953 -6.328 1 92.19 182 SER B CA 1
ATOM 3572 C C . SER B 1 182 ? -5.379 -30.531 -6.074 1 92.19 182 SER B C 1
ATOM 3574 O O . SER B 1 182 ? -4.621 -31.266 -5.426 1 92.19 182 SER B O 1
ATOM 3576 N N . LYS B 1 183 ? -5.004 -29.375 -6.637 1 94.12 183 LYS B N 1
ATOM 3577 C CA . LYS B 1 183 ? -3.646 -28.875 -6.469 1 94.12 183 LYS B CA 1
ATOM 3578 C C . LYS B 1 183 ? -3.645 -27.359 -6.25 1 94.12 183 LYS B C 1
ATOM 3580 O O . LYS B 1 183 ? -4.441 -26.641 -6.852 1 94.12 183 LYS B O 1
ATOM 3585 N N . PHE B 1 184 ? -2.768 -26.906 -5.402 1 94.06 184 PHE B N 1
ATOM 3586 C CA . PHE B 1 184 ? -2.52 -25.484 -5.195 1 94.06 184 PHE B CA 1
ATOM 3587 C C . PHE B 1 184 ? -1.047 -25.156 -5.41 1 94.06 184 PHE B C 1
ATOM 3589 O O . PHE B 1 184 ? -0.174 -25.734 -4.758 1 94.06 184 PHE B O 1
ATOM 3596 N N . TYR B 1 185 ? -0.866 -24.25 -6.379 1 94.06 185 TYR B N 1
ATOM 3597 C CA . TYR B 1 185 ? 0.48 -23.812 -6.719 1 94.06 185 TYR B CA 1
ATOM 3598 C C . TYR B 1 185 ? 0.676 -22.344 -6.34 1 94.06 185 TYR B C 1
ATOM 3600 O O . TYR B 1 185 ? -0.276 -21.562 -6.352 1 94.06 185 TYR B O 1
ATOM 3608 N N . ILE B 1 186 ? 1.899 -22 -6.02 1 91.62 186 ILE B N 1
ATOM 3609 C CA . ILE B 1 186 ? 2.355 -20.625 -5.941 1 91.62 186 ILE B CA 1
ATOM 3610 C C . ILE B 1 186 ? 3.531 -20.406 -6.895 1 91.62 186 ILE B C 1
ATOM 3612 O O . ILE B 1 186 ? 4.566 -21.078 -6.77 1 91.62 186 ILE B O 1
ATOM 3616 N N . VAL B 1 187 ? 3.264 -19.609 -7.852 1 95.12 187 VAL B N 1
ATOM 3617 C CA . VAL B 1 187 ? 4.41 -19.109 -8.609 1 95.12 187 VAL B CA 1
ATOM 3618 C C . VAL B 1 187 ? 5.141 -18.047 -7.797 1 95.12 187 VAL B C 1
ATOM 3620 O O . VAL B 1 187 ? 4.605 -16.953 -7.57 1 95.12 187 VAL B O 1
ATOM 3623 N N . THR B 1 188 ? 6.328 -18.375 -7.375 1 90.62 188 THR B N 1
ATOM 3624 C CA . THR B 1 188 ? 7.129 -17.422 -6.617 1 90.62 188 THR B CA 1
ATOM 3625 C C . THR B 1 188 ? 8.148 -16.734 -7.523 1 90.62 188 THR B C 1
ATOM 3627 O O . THR B 1 188 ? 8.672 -17.344 -8.453 1 90.62 188 THR B O 1
ATOM 3630 N N . TYR B 1 189 ? 8.336 -15.508 -7.27 1 91.69 189 TYR B N 1
ATOM 3631 C CA . TYR B 1 189 ? 9.406 -14.812 -7.98 1 91.69 189 TYR B CA 1
ATOM 3632 C C . TYR B 1 189 ? 10.234 -13.969 -7.023 1 91.69 189 TYR B C 1
ATOM 3634 O O . TYR B 1 189 ? 9.742 -13.516 -5.988 1 91.69 189 TYR B O 1
ATOM 3642 N N . ALA B 1 190 ? 11.508 -13.82 -7.348 1 87.44 190 ALA B N 1
ATOM 3643 C CA . ALA B 1 190 ? 12.438 -13.031 -6.547 1 87.44 190 ALA B CA 1
ATOM 3644 C C . ALA B 1 190 ? 13.039 -11.891 -7.363 1 87.44 190 ALA B C 1
ATOM 3646 O O . ALA B 1 190 ? 13.438 -12.086 -8.516 1 87.44 190 ALA B O 1
ATOM 3647 N N . VAL B 1 191 ? 13.008 -10.75 -6.746 1 88.56 191 VAL B N 1
ATOM 3648 C CA . VAL B 1 191 ? 13.672 -9.586 -7.32 1 88.56 191 VAL B CA 1
ATOM 3649 C C . VAL B 1 191 ? 15.039 -9.391 -6.668 1 88.56 191 VAL B C 1
ATOM 3651 O O . VAL B 1 191 ? 15.156 -9.445 -5.441 1 88.56 191 VAL B O 1
ATOM 3654 N N . ASP B 1 192 ? 15.984 -9.234 -7.52 1 88.19 192 ASP B N 1
ATOM 3655 C CA . ASP B 1 192 ? 17.328 -8.961 -7.004 1 88.19 192 ASP B CA 1
ATOM 3656 C C . ASP B 1 192 ? 17.375 -7.602 -6.301 1 88.19 192 ASP B C 1
ATOM 3658 O O . ASP B 1 192 ? 16.891 -6.602 -6.836 1 88.19 192 ASP B O 1
ATOM 3662 N N . ASN B 1 193 ? 18 -7.539 -5.164 1 81.44 193 ASN B N 1
ATOM 3663 C CA . ASN B 1 193 ? 17.984 -6.324 -4.355 1 81.44 193 ASN B CA 1
ATOM 3664 C C . ASN B 1 193 ? 18.828 -5.219 -4.984 1 81.44 193 ASN B C 1
ATOM 3666 O O . ASN B 1 193 ? 18.516 -4.035 -4.836 1 81.44 193 ASN B O 1
ATOM 3670 N N . ASP B 1 194 ? 19.859 -5.574 -5.66 1 85.75 194 ASP B N 1
ATOM 3671 C CA . ASP B 1 194 ? 20.797 -4.594 -6.215 1 85.75 194 ASP B CA 1
ATOM 3672 C C . ASP B 1 194 ? 20.359 -4.164 -7.613 1 85.75 194 ASP B C 1
ATOM 3674 O O . ASP B 1 194 ? 20.125 -2.979 -7.863 1 85.75 194 ASP B O 1
ATOM 3678 N N . SER B 1 195 ? 20.172 -5.094 -8.406 1 91.06 195 SER B N 1
ATOM 3679 C CA . SER B 1 195 ? 19.859 -4.77 -9.797 1 91.06 195 SER B CA 1
ATOM 3680 C C . SER B 1 195 ? 18.375 -4.457 -9.969 1 91.06 195 SER B C 1
ATOM 3682 O O . SER B 1 195 ? 17.969 -3.904 -10.992 1 91.06 195 SER B O 1
ATOM 3684 N N . LYS B 1 196 ? 17.547 -4.926 -9.07 1 92.44 196 LYS B N 1
ATOM 3685 C CA . LYS B 1 196 ? 16.094 -4.773 -9.094 1 92.44 196 LYS B CA 1
ATOM 3686 C C . LYS B 1 196 ? 15.477 -5.574 -10.242 1 92.44 196 LYS B C 1
ATOM 3688 O O . LYS B 1 196 ? 14.312 -5.367 -10.602 1 92.44 196 LYS B O 1
ATOM 3693 N N . MET B 1 197 ? 16.25 -6.539 -10.82 1 94.75 197 MET B N 1
ATOM 3694 C CA . MET B 1 197 ? 15.766 -7.438 -11.867 1 94.75 197 MET B CA 1
ATOM 3695 C C . MET B 1 197 ? 15.148 -8.695 -11.25 1 94.75 197 MET B C 1
ATOM 3697 O O . MET B 1 197 ? 15.539 -9.109 -10.164 1 94.75 197 MET B O 1
ATOM 3701 N N . ILE B 1 198 ? 14.172 -9.18 -11.984 1 94.12 198 ILE B N 1
ATOM 3702 C CA . ILE B 1 198 ? 13.695 -10.5 -11.594 1 94.12 198 ILE B CA 1
ATOM 3703 C C . ILE B 1 198 ? 14.805 -11.531 -11.805 1 94.12 198 ILE B C 1
ATOM 3705 O O . ILE B 1 198 ? 15.328 -11.672 -12.914 1 94.12 198 ILE B O 1
ATOM 3709 N N . LYS B 1 199 ? 15.086 -12.281 -10.742 1 92.69 199 LYS B N 1
ATOM 3710 C CA . LYS B 1 199 ? 16.234 -13.172 -10.852 1 92.69 199 LYS B CA 1
ATOM 3711 C C . LYS B 1 199 ? 15.805 -14.641 -10.789 1 92.69 199 LYS B C 1
ATOM 3713 O O . LYS B 1 199 ? 16.562 -15.531 -11.172 1 92.69 199 LYS B O 1
ATOM 3718 N N . HIS B 1 200 ? 14.664 -14.875 -10.227 1 92.31 200 HIS B N 1
ATOM 3719 C CA . HIS B 1 200 ? 14.219 -16.25 -10.039 1 92.31 200 HIS B CA 1
ATOM 3720 C C . HIS B 1 200 ? 12.703 -16.359 -10.094 1 92.31 200 HIS B C 1
ATOM 3722 O O . HIS B 1 200 ? 11.992 -15.523 -9.516 1 92.31 200 HIS B O 1
ATOM 3728 N N . ILE B 1 201 ? 12.219 -17.312 -10.875 1 95.38 201 ILE B N 1
ATOM 3729 C CA . ILE B 1 201 ? 10.805 -17.672 -10.914 1 95.38 201 ILE B CA 1
ATOM 3730 C C . ILE B 1 201 ? 10.656 -19.188 -10.758 1 95.38 201 ILE B C 1
ATOM 3732 O O . ILE B 1 201 ? 11.359 -19.953 -11.406 1 95.38 201 ILE B O 1
ATOM 3736 N N . GLU B 1 202 ? 9.711 -19.609 -9.867 1 93.38 202 GLU B N 1
ATOM 3737 C CA . GLU B 1 202 ? 9.562 -21.031 -9.586 1 93.38 202 GLU B CA 1
ATOM 3738 C C . GLU B 1 202 ? 8.109 -21.391 -9.305 1 93.38 202 GLU B C 1
ATOM 3740 O O . GLU B 1 202 ? 7.406 -20.656 -8.602 1 93.38 202 GLU B O 1
ATOM 3745 N N . LEU B 1 203 ? 7.707 -22.453 -9.945 1 95.06 203 LEU B N 1
ATOM 3746 C CA . LEU B 1 203 ? 6.449 -23.078 -9.531 1 95.06 203 LEU B CA 1
ATOM 3747 C C . LEU B 1 203 ? 6.645 -23.906 -8.258 1 95.06 203 LEU B C 1
ATOM 3749 O O . LEU B 1 203 ? 7.496 -24.797 -8.219 1 95.06 203 LEU B O 1
ATOM 3753 N N . THR B 1 204 ? 5.824 -23.531 -7.238 1 89.44 204 THR B N 1
ATOM 3754 C CA . THR B 1 204 ? 5.973 -24.234 -5.961 1 89.44 204 THR B CA 1
ATOM 3755 C C . THR B 1 204 ? 4.625 -24.719 -5.453 1 89.44 204 THR B C 1
ATOM 3757 O O . THR B 1 204 ? 3.576 -24.297 -5.938 1 89.44 204 THR B O 1
ATOM 3760 N N . MET B 1 205 ? 4.711 -25.688 -4.559 1 89.69 205 MET B N 1
ATOM 3761 C CA . MET B 1 205 ? 3.535 -26.156 -3.834 1 89.69 205 MET B CA 1
ATOM 3762 C C . MET B 1 205 ? 3.74 -26.047 -2.328 1 89.69 205 MET B C 1
ATOM 3764 O O . MET B 1 205 ? 4.738 -26.531 -1.795 1 89.69 205 MET B O 1
ATOM 3768 N N . PRO B 1 206 ? 2.82 -25.297 -1.685 1 86.75 206 PRO B N 1
ATOM 3769 C CA . PRO B 1 206 ? 2.953 -25.188 -0.23 1 86.75 206 PRO B CA 1
ATOM 3770 C C . PRO B 1 206 ? 2.506 -26.469 0.492 1 86.75 206 PRO B C 1
ATOM 3772 O O . PRO B 1 206 ? 1.54 -27.109 0.075 1 86.75 206 PRO B O 1
ATOM 3775 N N . ASN B 1 207 ? 3.256 -26.859 1.454 1 83.06 207 ASN B N 1
ATOM 3776 C CA . ASN B 1 207 ? 2.895 -27.875 2.43 1 83.06 207 ASN B CA 1
ATOM 3777 C C . ASN B 1 207 ? 2.336 -27.25 3.709 1 83.06 207 ASN B C 1
ATOM 3779 O O . ASN B 1 207 ? 3.066 -26.609 4.461 1 83.06 207 ASN B O 1
ATOM 3783 N N . GLN B 1 208 ? 1.101 -27.438 3.912 1 80.81 208 GLN B N 1
ATOM 3784 C CA . GLN B 1 208 ? 0.413 -26.797 5.023 1 80.81 208 GLN B CA 1
ATOM 3785 C C . GLN B 1 208 ? 0.995 -27.234 6.363 1 80.81 208 GLN B C 1
ATOM 3787 O O . GLN B 1 208 ? 1.214 -26.406 7.25 1 80.81 208 GLN B O 1
ATOM 3792 N N . THR B 1 209 ? 1.218 -28.5 6.508 1 76 209 THR B N 1
ATOM 3793 C CA . THR B 1 209 ? 1.641 -29.094 7.773 1 76 209 THR B CA 1
ATOM 3794 C C . THR B 1 209 ? 3.072 -28.688 8.109 1 76 209 THR B C 1
ATOM 3796 O O . THR B 1 209 ? 3.359 -28.281 9.234 1 76 209 THR B O 1
ATOM 3799 N N . GLU B 1 210 ? 3.865 -28.781 7.141 1 71.94 210 GLU B N 1
ATOM 3800 C CA . GLU B 1 210 ? 5.285 -28.516 7.363 1 71.94 210 GLU B CA 1
ATOM 3801 C C . GLU B 1 210 ? 5.605 -27.031 7.195 1 71.94 210 GLU B C 1
ATOM 3803 O O . GLU B 1 210 ? 6.699 -26.578 7.547 1 71.94 210 GLU B O 1
ATOM 3808 N N . MET B 1 211 ? 4.691 -26.266 6.656 1 75.44 211 MET B N 1
ATOM 3809 C CA . MET B 1 211 ? 4.891 -24.844 6.406 1 75.44 211 MET B CA 1
ATOM 3810 C C . MET B 1 211 ? 6.113 -24.609 5.52 1 75.44 211 MET B C 1
ATOM 3812 O O . MET B 1 211 ? 6.957 -23.766 5.824 1 75.44 211 MET B O 1
ATOM 3816 N N . THR B 1 212 ? 6.16 -25.438 4.473 1 74.56 212 THR B N 1
ATOM 3817 C CA . THR B 1 212 ? 7.242 -25.344 3.5 1 74.56 212 THR B CA 1
ATOM 3818 C C . THR B 1 212 ? 6.688 -25.203 2.084 1 74.56 212 THR B C 1
ATOM 3820 O O . THR B 1 212 ? 5.512 -25.484 1.842 1 74.56 212 THR B O 1
ATOM 3823 N N . LEU B 1 213 ? 7.543 -24.688 1.238 1 82.81 213 LEU B N 1
ATOM 3824 C CA . LEU B 1 213 ? 7.25 -24.641 -0.191 1 82.81 213 LEU B CA 1
ATOM 3825 C C . LEU B 1 213 ? 8.094 -25.656 -0.95 1 82.81 213 LEU B C 1
ATOM 3827 O O . LEU B 1 213 ? 9.32 -25.594 -0.923 1 82.81 213 LEU B O 1
ATOM 3831 N N . LYS B 1 214 ? 7.438 -26.562 -1.599 1 84.06 214 LYS B N 1
ATOM 3832 C CA . LYS B 1 214 ? 8.133 -27.531 -2.438 1 84.06 214 LYS B CA 1
ATOM 3833 C C . LYS B 1 214 ? 8.344 -26.984 -3.848 1 84.06 214 LYS B C 1
ATOM 3835 O O . LYS B 1 214 ? 7.383 -26.641 -4.535 1 84.06 214 LYS B O 1
ATOM 3840 N N . PRO B 1 215 ? 9.602 -26.969 -4.266 1 87.62 215 PRO B N 1
ATOM 3841 C CA . PRO B 1 215 ? 9.82 -26.625 -5.668 1 87.62 215 PRO B CA 1
ATOM 3842 C C . PRO B 1 215 ? 9.336 -27.703 -6.633 1 87.62 215 PRO B C 1
ATOM 3844 O O . PRO B 1 215 ? 9.625 -28.875 -6.438 1 87.62 215 PRO B O 1
ATOM 3847 N N . ILE B 1 216 ? 8.609 -27.297 -7.617 1 91.62 216 ILE B N 1
ATOM 3848 C CA . ILE B 1 216 ? 8.047 -28.234 -8.586 1 91.62 216 ILE B CA 1
ATOM 3849 C C . ILE B 1 216 ? 8.719 -28.047 -9.938 1 91.62 216 ILE B C 1
ATOM 3851 O O . ILE B 1 216 ? 9.086 -29.016 -10.602 1 91.62 216 ILE B O 1
ATOM 3855 N N . GLN B 1 217 ? 8.906 -26.844 -10.352 1 93.75 217 GLN B N 1
ATOM 3856 C CA . GLN B 1 217 ? 9.398 -26.516 -11.688 1 93.75 217 GLN B CA 1
ATOM 3857 C C . GLN B 1 217 ? 10.133 -25.188 -11.695 1 93.75 217 GLN B C 1
ATOM 3859 O O . GLN B 1 217 ? 9.586 -24.172 -11.273 1 93.75 217 GLN B O 1
ATOM 3864 N N . ASP B 1 218 ? 11.375 -25.203 -12.117 1 95.56 218 ASP B N 1
ATOM 3865 C CA . ASP B 1 218 ? 12.125 -23.953 -12.305 1 95.56 218 ASP B CA 1
ATOM 3866 C C . ASP B 1 218 ? 11.703 -23.25 -13.586 1 95.56 218 ASP B C 1
ATOM 3868 O O . ASP B 1 218 ? 11.922 -23.766 -14.688 1 95.56 218 ASP B O 1
ATOM 3872 N N . LEU B 1 219 ? 11.156 -22.062 -13.422 1 97.94 219 LEU B N 1
ATOM 3873 C CA . LEU B 1 219 ? 10.648 -21.328 -14.57 1 97.94 219 LEU B CA 1
ATOM 3874 C C . LEU B 1 219 ? 11.625 -20.234 -14.992 1 97.94 219 LEU B C 1
ATOM 3876 O O . LEU B 1 219 ? 11.398 -19.547 -15.992 1 97.94 219 LEU B O 1
ATOM 3880 N N . THR B 1 220 ? 12.75 -20.062 -14.352 1 97.44 220 THR B N 1
ATOM 3881 C CA . THR B 1 220 ? 13.703 -18.969 -14.555 1 97.44 220 THR B CA 1
ATOM 3882 C C . THR B 1 220 ? 14.227 -18.969 -15.984 1 97.44 220 THR B C 1
ATOM 3884 O O . THR B 1 220 ? 14.312 -17.922 -16.625 1 97.44 220 THR B O 1
ATOM 3887 N N . PRO B 1 221 ? 14.516 -20.141 -16.562 1 97.88 221 PRO B N 1
ATOM 3888 C CA . PRO B 1 221 ? 15.055 -20.141 -17.922 1 97.88 221 PRO B CA 1
ATOM 3889 C C . PRO B 1 221 ? 14.07 -19.609 -18.953 1 97.88 221 PRO B C 1
ATOM 3891 O O . PRO B 1 221 ? 14.469 -19.188 -20.047 1 97.88 221 PRO B O 1
ATOM 3894 N N . LEU B 1 222 ? 12.82 -19.625 -18.641 1 98.25 222 LEU B N 1
ATOM 3895 C CA . LEU B 1 222 ? 11.797 -19.203 -19.594 1 98.25 222 LEU B CA 1
ATOM 3896 C C . LEU B 1 222 ? 11.828 -17.688 -19.766 1 98.25 222 LEU B C 1
ATOM 3898 O O . LEU B 1 222 ? 11.234 -17.156 -20.703 1 98.25 222 LEU B O 1
ATOM 3902 N N . ILE B 1 223 ? 12.516 -16.922 -18.844 1 98.12 223 ILE B N 1
ATOM 3903 C CA . ILE B 1 223 ? 12.625 -15.461 -18.922 1 98.12 223 ILE B CA 1
ATOM 3904 C C . ILE B 1 223 ? 13.242 -15.062 -20.266 1 98.12 223 ILE B C 1
ATOM 3906 O O . ILE B 1 223 ? 12.797 -14.094 -20.891 1 98.12 223 ILE B O 1
ATOM 3910 N N . LYS B 1 224 ? 14.234 -15.773 -20.719 1 96.75 224 LYS B N 1
ATOM 3911 C CA . LYS B 1 224 ? 14.969 -15.43 -21.938 1 96.75 224 LYS B CA 1
ATOM 3912 C C . LYS B 1 224 ? 14.055 -15.492 -23.156 1 96.75 224 LYS B C 1
ATOM 3914 O O . LYS B 1 224 ? 14.352 -14.867 -24.188 1 96.75 224 LYS B O 1
ATOM 3919 N N . HIS B 1 225 ? 12.977 -16.219 -23.109 1 97.31 225 HIS B N 1
ATOM 3920 C CA . HIS B 1 225 ? 12.078 -16.391 -24.25 1 97.31 225 HIS B CA 1
ATOM 3921 C C . HIS B 1 225 ? 10.898 -15.43 -24.156 1 97.31 225 HIS B C 1
ATOM 3923 O O . HIS B 1 225 ? 10.062 -15.383 -25.078 1 97.31 225 HIS B O 1
ATOM 3929 N N . SER B 1 226 ? 10.812 -14.703 -23.078 1 97.81 226 SER B N 1
ATOM 3930 C CA . SER B 1 226 ? 9.711 -13.758 -22.922 1 97.81 226 SER B CA 1
ATOM 3931 C C . SER B 1 226 ? 9.852 -12.586 -23.891 1 97.81 226 SER B C 1
ATOM 3933 O O . SER B 1 226 ? 10.945 -12.062 -24.094 1 97.81 226 SER B O 1
ATOM 3935 N N . PRO B 1 227 ? 8.758 -12.148 -24.531 1 97.94 227 PRO B N 1
ATOM 3936 C CA . PRO B 1 227 ? 8.82 -10.945 -25.359 1 97.94 227 PRO B CA 1
ATOM 3937 C C . PRO B 1 227 ? 9.008 -9.672 -24.547 1 97.94 227 PRO B C 1
ATOM 3939 O O . PRO B 1 227 ? 9.266 -8.602 -25.109 1 97.94 227 PRO B O 1
ATOM 3942 N N . PHE B 1 228 ? 8.859 -9.75 -23.281 1 98.19 228 PHE B N 1
ATOM 3943 C CA . PHE B 1 228 ? 9.023 -8.602 -22.375 1 98.19 228 PHE B CA 1
ATOM 3944 C C . PHE B 1 228 ? 10.391 -8.625 -21.719 1 98.19 228 PHE B C 1
ATOM 3946 O O . PHE B 1 228 ? 10.625 -9.414 -20.797 1 98.19 228 PHE B O 1
ATOM 3953 N N . GLN B 1 229 ? 11.227 -7.832 -22.25 1 96.62 229 GLN B N 1
ATOM 3954 C CA . GLN B 1 229 ? 12.555 -7.668 -21.672 1 96.62 229 GLN B CA 1
ATOM 3955 C C . GLN B 1 229 ? 12.664 -6.352 -20.906 1 96.62 229 GLN B C 1
ATOM 3957 O O . GLN B 1 229 ? 12.062 -5.348 -21.297 1 96.62 229 GLN B O 1
ATOM 3962 N N . ILE B 1 230 ? 13.375 -6.379 -19.828 1 96.94 230 ILE B N 1
ATOM 3963 C CA . ILE B 1 230 ? 13.539 -5.207 -18.969 1 96.94 230 ILE B CA 1
ATOM 3964 C C . ILE B 1 230 ? 14.984 -4.711 -19.062 1 96.94 230 ILE B C 1
ATOM 3966 O O . ILE B 1 230 ? 15.922 -5.492 -18.891 1 96.94 230 ILE B O 1
ATOM 3970 N N . SER B 1 231 ? 15.125 -3.473 -19.328 1 95.69 231 SER B N 1
ATOM 3971 C CA . SER B 1 231 ? 16.453 -2.867 -19.406 1 95.69 231 SER B CA 1
ATOM 3972 C C . SER B 1 231 ? 16.859 -2.273 -18.062 1 95.69 231 SER B C 1
ATOM 3974 O O . SER B 1 231 ? 16.016 -2.072 -17.188 1 95.69 231 SER B O 1
ATOM 3976 N N . LEU B 1 232 ? 18.109 -1.972 -17.953 1 93 232 LEU B N 1
ATOM 3977 C CA . LEU B 1 232 ? 18.625 -1.365 -16.734 1 93 232 LEU B CA 1
ATOM 3978 C C . LEU B 1 232 ? 18.031 0.024 -16.531 1 93 232 LEU B C 1
ATOM 3980 O O . LEU B 1 232 ? 17.812 0.443 -15.391 1 93 232 LEU B O 1
ATOM 3984 N N . GLU B 1 233 ? 17.766 0.725 -17.547 1 94.81 233 GLU B N 1
ATOM 3985 C CA . GLU B 1 233 ? 17.172 2.057 -17.469 1 94.81 233 GLU B CA 1
ATOM 3986 C C . GLU B 1 233 ? 15.758 2 -16.891 1 94.81 233 GLU B C 1
ATOM 3988 O O . GLU B 1 233 ? 15.352 2.898 -16.141 1 94.81 233 GLU B O 1
ATOM 3993 N N . GLU B 1 234 ? 15.117 0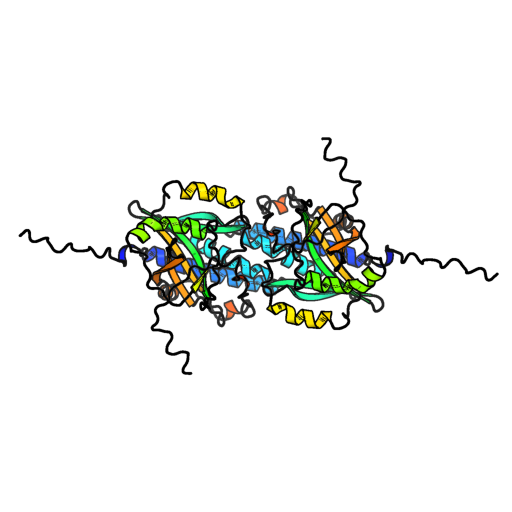.965 -17.172 1 96.25 234 GLU B N 1
ATOM 3994 C CA . GLU B 1 234 ? 13.727 0.836 -16.75 1 96.25 234 GLU B CA 1
ATOM 3995 C C . GLU B 1 234 ? 13.641 0.568 -15.242 1 96.25 234 GLU B C 1
ATOM 3997 O O . GLU B 1 234 ? 12.602 0.803 -14.625 1 96.25 234 GLU B O 1
ATOM 4002 N N . VAL B 1 235 ? 14.727 0.119 -14.641 1 95.62 235 VAL B N 1
ATOM 4003 C CA . VAL B 1 235 ? 14.68 -0.186 -13.211 1 95.62 235 VAL B CA 1
ATOM 4004 C C . VAL B 1 235 ? 15.188 1.011 -12.414 1 95.62 235 VAL B C 1
ATOM 4006 O O . VAL B 1 235 ? 15.094 1.028 -11.18 1 95.62 235 VAL B O 1
ATOM 4009 N N . GLU B 1 236 ? 15.609 2.039 -12.953 1 92.38 236 GLU B N 1
ATOM 4010 C CA . GLU B 1 236 ? 16.219 3.195 -12.305 1 92.38 236 GLU B CA 1
ATOM 4011 C C . GLU B 1 236 ? 15.273 3.838 -11.297 1 92.38 236 GLU B C 1
ATOM 4013 O O . GLU B 1 236 ? 15.672 4.188 -10.188 1 92.38 236 GLU B O 1
ATOM 4018 N N . PRO B 1 237 ? 14.078 3.916 -11.664 1 90 237 PRO B N 1
ATOM 4019 C CA . PRO B 1 237 ? 13.172 4.605 -10.75 1 90 237 PRO B CA 1
ATOM 4020 C C . PRO B 1 237 ? 13.062 3.914 -9.391 1 90 237 PRO B C 1
ATOM 4022 O O . PRO B 1 237 ? 12.695 4.547 -8.398 1 90 237 PRO B O 1
ATOM 4025 N N . ILE B 1 238 ? 13.359 2.611 -9.367 1 90.19 238 ILE B N 1
ATOM 4026 C CA . ILE B 1 238 ? 13.148 1.915 -8.109 1 90.19 238 ILE B CA 1
ATOM 4027 C C . ILE B 1 238 ? 14.5 1.526 -7.504 1 90.19 238 ILE B C 1
ATOM 4029 O O . ILE B 1 238 ? 14.562 0.729 -6.566 1 90.19 238 ILE B O 1
ATOM 4033 N N . GLN B 1 239 ? 15.539 2.021 -8 1 87.75 239 GLN B N 1
ATOM 4034 C CA . GLN B 1 239 ? 16.875 1.674 -7.527 1 87.75 239 GLN B CA 1
ATOM 4035 C C . GLN B 1 239 ? 17.062 2.084 -6.07 1 87.75 239 GLN B C 1
ATOM 4037 O O . GLN B 1 239 ? 17.781 1.407 -5.316 1 87.75 239 GLN B O 1
ATOM 4042 N N . SER B 1 240 ? 16.438 3.135 -5.699 1 76.38 240 SER B N 1
ATOM 4043 C CA . SER B 1 240 ? 16.609 3.66 -4.348 1 76.38 240 SER B CA 1
ATOM 4044 C C . SER B 1 240 ? 15.625 3.018 -3.377 1 76.38 240 SER B C 1
ATOM 4046 O O . SER B 1 240 ? 15.703 3.248 -2.168 1 76.38 240 SER B O 1
ATOM 4048 N N . ASP B 1 241 ? 14.703 2.25 -4.02 1 75.81 241 ASP B N 1
ATOM 4049 C CA . ASP B 1 241 ? 13.719 1.62 -3.139 1 75.81 241 ASP B CA 1
ATOM 4050 C C . ASP B 1 241 ? 14.398 0.692 -2.135 1 75.81 241 ASP B C 1
ATOM 4052 O O . ASP B 1 241 ? 15.359 -0.006 -2.477 1 75.81 241 ASP B O 1
ATOM 4056 N N . GLN B 1 242 ? 14.195 0.998 -0.854 1 56.75 242 GLN B N 1
ATOM 4057 C CA . GLN B 1 242 ? 14.648 0.042 0.152 1 56.75 242 GLN B CA 1
ATOM 4058 C C . GLN B 1 242 ? 13.539 -0.948 0.502 1 56.75 242 GLN B C 1
ATOM 4060 O O . GLN B 1 242 ? 12.375 -0.56 0.654 1 56.75 242 GLN B O 1
ATOM 4065 N N . VAL B 1 243 ? 13.508 -1.947 -0.168 1 48.94 243 VAL B N 1
ATOM 4066 C CA . VAL B 1 243 ? 12.516 -2.963 0.164 1 48.94 243 VAL B CA 1
ATOM 4067 C C . VAL B 1 243 ? 12.492 -3.186 1.675 1 48.94 243 VAL B C 1
ATOM 4069 O O . VAL B 1 243 ? 13.508 -3.545 2.273 1 48.94 243 VAL B O 1
ATOM 4072 N N . PRO B 1 244 ? 11.617 -2.521 2.42 1 41.69 244 PRO B N 1
ATOM 4073 C CA . PRO B 1 244 ? 11.68 -2.771 3.863 1 41.69 244 PRO B CA 1
ATOM 4074 C C . PRO B 1 244 ? 11.812 -4.254 4.199 1 41.69 244 PRO B C 1
ATOM 4076 O O . PRO B 1 244 ? 11.023 -5.07 3.719 1 41.69 244 PRO B O 1
ATOM 4079 N N . ASP B 1 245 ? 12.984 -4.641 4.516 1 39.78 245 ASP B N 1
ATOM 4080 C CA . ASP B 1 245 ? 13.086 -5.957 5.141 1 39.78 245 ASP B CA 1
ATOM 4081 C C . ASP B 1 245 ? 11.906 -6.207 6.082 1 39.78 245 ASP B C 1
ATOM 4083 O O . ASP B 1 245 ? 11.453 -7.34 6.227 1 39.78 245 ASP B O 1
ATOM 4087 N N . ALA B 1 246 ? 11.648 -5.242 6.762 1 35.88 246 ALA B N 1
ATOM 4088 C CA . ALA B 1 246 ? 10.719 -5.188 7.891 1 35.88 246 ALA B CA 1
ATOM 4089 C C . ALA B 1 246 ? 9.281 -5.383 7.426 1 35.88 246 ALA B C 1
ATOM 4091 O O . ALA B 1 246 ? 8.398 -5.723 8.227 1 35.88 246 ALA B O 1
ATOM 4092 N N . ALA B 1 247 ? 9 -4.891 6.305 1 36.44 247 ALA B N 1
ATOM 4093 C CA . ALA B 1 247 ? 7.668 -5.242 5.816 1 36.44 247 ALA B CA 1
ATOM 4094 C C . ALA B 1 247 ? 7.398 -6.734 5.992 1 36.44 247 ALA B C 1
ATOM 4096 O O . ALA B 1 247 ? 6.254 -7.18 5.883 1 36.44 247 ALA B O 1
ATOM 4097 N N . TYR B 1 248 ? 8.391 -7.461 5.988 1 35.09 248 TYR B N 1
ATOM 4098 C CA . TYR B 1 248 ? 8.414 -8.906 6.188 1 35.09 248 TYR B CA 1
ATOM 4099 C C . TYR B 1 248 ? 8.508 -9.25 7.668 1 35.09 248 TYR B C 1
ATOM 4101 O O . TYR B 1 248 ? 8.82 -10.391 8.023 1 35.09 248 TYR B O 1
ATOM 4109 N N . GLU B 1 249 ? 8.516 -8.297 8.398 1 33.59 249 GLU B N 1
ATOM 4110 C CA . GLU B 1 249 ? 8.594 -8.648 9.812 1 33.59 249 GLU B CA 1
ATOM 4111 C C . GLU B 1 249 ? 7.445 -9.562 10.219 1 33.59 249 GLU B C 1
ATOM 4113 O O . GLU B 1 249 ? 6.48 -9.727 9.477 1 33.59 249 GLU B O 1
ATOM 4118 N N . GLN B 1 250 ? 7.406 -9.852 11.5 1 34.25 250 GLN B N 1
ATOM 4119 C CA . GLN B 1 250 ? 6.742 -10.977 12.148 1 34.25 250 GLN B CA 1
ATOM 4120 C C . GLN B 1 250 ? 5.309 -11.125 11.648 1 34.25 250 GLN B C 1
ATOM 4122 O O . GLN B 1 250 ? 4.848 -12.242 11.391 1 34.25 250 GLN B O 1
ATOM 4127 N N . ASN B 1 251 ? 4.594 -10.047 11.688 1 34.91 251 ASN B N 1
ATOM 4128 C CA . ASN B 1 251 ? 3.162 -10.312 11.578 1 34.91 251 ASN B CA 1
ATOM 4129 C C . ASN B 1 251 ? 2.719 -10.367 10.117 1 34.91 251 ASN B C 1
ATOM 4131 O O . ASN B 1 251 ? 1.56 -10.672 9.828 1 34.91 251 ASN B O 1
ATOM 4135 N N . THR B 1 252 ? 3.619 -9.977 9.242 1 37.41 252 THR B N 1
ATOM 4136 C CA . THR B 1 252 ? 3.162 -10.008 7.859 1 37.41 252 THR B CA 1
ATOM 4137 C C . THR B 1 252 ? 3.775 -11.18 7.109 1 37.41 252 THR B C 1
ATOM 4139 O O . THR B 1 252 ? 3.527 -11.359 5.914 1 37.41 252 THR B O 1
ATOM 4142 N N . LEU B 1 253 ? 4.719 -11.797 7.703 1 37.12 253 LEU B N 1
ATOM 4143 C CA . LEU B 1 253 ? 5.453 -12.875 7.043 1 37.12 253 LEU B CA 1
ATOM 4144 C C . LEU B 1 253 ? 4.73 -14.203 7.203 1 37.12 253 LEU B C 1
ATOM 4146 O O . LEU B 1 253 ? 4.391 -14.602 8.32 1 37.12 253 LEU B O 1
ATOM 4150 N N . PHE B 1 254 ? 3.875 -14.5 6.363 1 34.62 254 PHE B N 1
ATOM 4151 C CA . PHE B 1 254 ? 3.561 -15.922 6.418 1 34.62 254 PHE B CA 1
ATOM 4152 C C . PHE B 1 254 ? 4.723 -16.75 5.887 1 34.62 254 PHE B C 1
ATOM 4154 O O . PHE B 1 254 ? 5.074 -16.656 4.711 1 34.62 254 PHE B O 1
ATOM 4161 N N . GLY B 1 255 ? 5.793 -16.875 6.684 1 39.47 255 GLY B N 1
ATOM 4162 C CA . GLY B 1 255 ? 7.074 -17.484 6.367 1 39.47 255 GLY B CA 1
ATOM 4163 C C . GLY B 1 255 ? 6.961 -18.953 5.984 1 39.47 255 GLY B C 1
ATOM 4164 O O . GLY B 1 255 ? 6.504 -19.766 6.781 1 39.47 255 GLY B O 1
ATOM 4165 N N . TYR B 1 256 ? 6.441 -19.328 4.797 1 30.45 256 TYR B N 1
ATOM 4166 C CA . TYR B 1 256 ? 6.785 -20.703 4.457 1 30.45 256 TYR B CA 1
ATOM 4167 C C . TYR B 1 256 ? 8.297 -20.859 4.336 1 30.45 256 TYR B C 1
ATOM 4169 O O . TYR B 1 256 ? 8.992 -19.953 3.881 1 30.45 256 TYR B O 1
ATOM 4177 N N . GLU B 1 257 ? 8.938 -21.703 5.164 1 33.38 257 GLU B N 1
ATOM 4178 C CA . GLU B 1 257 ? 10.352 -22.062 5.137 1 33.38 257 GLU B CA 1
ATOM 4179 C C . GLU B 1 257 ? 10.695 -22.859 3.879 1 33.38 257 GLU B C 1
ATOM 4181 O O . GLU B 1 257 ? 9.938 -23.75 3.471 1 33.38 257 GLU B O 1
ATOM 4186 N N . ILE B 1 258 ? 11.461 -22.25 2.896 1 29.62 258 ILE B N 1
ATOM 4187 C CA . ILE B 1 258 ? 12.023 -23.141 1.883 1 29.62 258 ILE B CA 1
ATOM 4188 C C . ILE B 1 258 ? 13.297 -23.781 2.42 1 29.62 258 ILE B C 1
ATOM 4190 O O . ILE B 1 258 ? 14.188 -23.109 2.924 1 29.62 258 ILE B O 1
ATOM 4194 N N . ASN B 1 259 ? 13.391 -25.031 2.582 1 27.31 259 ASN B N 1
ATOM 4195 C CA . ASN B 1 259 ? 14.594 -25.812 2.881 1 27.31 259 ASN B CA 1
ATOM 4196 C C . ASN B 1 259 ? 15.523 -25.875 1.672 1 27.31 259 ASN B C 1
ATOM 4198 O O . ASN B 1 259 ? 15.133 -26.359 0.609 1 27.31 259 ASN B O 1
ATOM 4202 N N . ALA B 1 260 ? 16.344 -24.797 1.514 1 28.83 260 ALA B N 1
ATOM 4203 C CA . ALA B 1 260 ? 17.359 -25 0.482 1 28.83 260 ALA B CA 1
ATOM 4204 C C . ALA B 1 260 ? 18.234 -26.203 0.804 1 28.83 260 ALA B C 1
ATOM 4206 O O . ALA B 1 260 ? 18.453 -26.531 1.974 1 28.83 260 ALA B O 1
ATOM 4207 N N . ASP B 1 261 ? 18.609 -26.953 -0.152 1 29.41 261 ASP B N 1
ATOM 4208 C CA . ASP B 1 261 ? 19.562 -28.047 -0.025 1 29.41 261 ASP B CA 1
ATOM 4209 C C . ASP B 1 261 ? 20.906 -27.531 0.509 1 29.41 261 ASP B C 1
ATOM 4211 O O . ASP B 1 261 ? 21.328 -26.422 0.178 1 29.41 261 ASP B O 1
ATOM 4215 N N . PRO B 1 262 ? 21.656 -28.141 1.521 1 28.38 262 PRO B N 1
ATOM 4216 C CA . PRO B 1 262 ? 22.953 -27.859 2.129 1 28.38 262 PRO B CA 1
ATOM 4217 C C . PRO B 1 262 ? 24.047 -27.578 1.093 1 28.38 262 PRO B C 1
ATOM 4219 O O . PRO B 1 262 ? 25.094 -27.031 1.435 1 28.38 262 PRO B O 1
ATOM 4222 N N . GLU B 1 263 ? 24.094 -27.969 -0.013 1 31.8 263 GLU B N 1
ATOM 4223 C CA . GLU B 1 263 ? 25.312 -28 -0.81 1 31.8 263 GLU B CA 1
ATOM 4224 C C . GLU B 1 263 ? 25.719 -26.609 -1.271 1 31.8 263 GLU B C 1
ATOM 4226 O O . GLU B 1 263 ? 26.875 -26.375 -1.646 1 31.8 263 GLU B O 1
ATOM 4231 N N . THR B 1 264 ? 24.875 -25.625 -1.442 1 30.56 264 THR B N 1
ATOM 4232 C CA . THR B 1 264 ? 25.422 -24.438 -2.086 1 30.56 264 THR B CA 1
ATOM 4233 C C . THR B 1 264 ? 25.859 -23.422 -1.045 1 30.56 264 THR B C 1
ATOM 4235 O O . THR B 1 264 ? 26.266 -22.297 -1.391 1 30.56 264 THR B O 1
ATOM 4238 N N . GLU B 1 265 ? 25.953 -23.594 0.214 1 30.62 265 GLU B N 1
ATOM 4239 C CA . GLU B 1 265 ? 26.5 -22.734 1.253 1 30.62 265 GLU B CA 1
ATOM 4240 C C . GLU B 1 265 ? 28.016 -22.594 1.133 1 30.62 265 GLU B C 1
ATOM 4242 O O . GLU B 1 265 ? 28.625 -21.797 1.838 1 30.62 265 GLU B O 1
ATOM 4247 N N . MET B 1 266 ? 28.75 -23.422 0.52 1 31.73 266 MET B N 1
ATOM 4248 C CA . MET B 1 266 ? 30.203 -23.469 0.706 1 31.73 266 MET B CA 1
ATOM 4249 C C . MET B 1 266 ? 30.859 -22.25 0.081 1 31.73 266 MET B C 1
ATOM 4251 O O . MET B 1 266 ? 31.953 -21.844 0.494 1 31.73 266 MET B O 1
ATOM 4255 N N . GLU B 1 267 ? 30.516 -21.719 -1.031 1 29.72 267 GLU B N 1
ATOM 4256 C CA . GLU B 1 267 ? 31.484 -20.844 -1.685 1 29.72 267 GLU B CA 1
ATOM 4257 C C . GLU B 1 267 ? 31.359 -19.406 -1.184 1 29.72 267 GLU B C 1
ATOM 4259 O O . GLU B 1 267 ? 32.219 -18.578 -1.461 1 29.72 267 GLU B O 1
ATOM 4264 N N . ALA B 1 268 ? 30.328 -19 -0.515 1 31.17 268 ALA B N 1
ATOM 4265 C CA . ALA B 1 268 ? 30.375 -17.562 -0.259 1 31.17 268 ALA B CA 1
ATOM 4266 C C . ALA B 1 268 ? 31.125 -17.25 1.028 1 31.17 268 ALA B C 1
ATOM 4268 O O . ALA B 1 268 ? 31.297 -16.094 1.398 1 31.17 268 ALA B O 1
ATOM 4269 N N . ASP B 1 269 ? 31.484 -18.156 1.985 1 26.75 269 ASP B N 1
ATOM 4270 C CA . ASP B 1 269 ? 32.344 -17.781 3.121 1 26.75 269 ASP B CA 1
ATOM 4271 C C . ASP B 1 269 ? 33.75 -17.453 2.67 1 26.75 269 ASP B C 1
ATOM 4273 O O . ASP B 1 269 ? 34.562 -16.984 3.467 1 26.75 269 ASP B O 1
ATOM 4277 N N . ALA B 1 270 ? 34.438 -18.094 1.605 1 29.02 270 ALA B N 1
ATOM 4278 C CA . ALA B 1 270 ? 35.875 -18.016 1.453 1 29.02 270 ALA B CA 1
ATOM 4279 C C . ALA B 1 270 ? 36.281 -16.734 0.732 1 29.02 270 ALA B C 1
ATOM 4281 O O . ALA B 1 270 ? 37.469 -16.422 0.627 1 29.02 270 ALA B O 1
ATOM 4282 N N . GLU B 1 271 ? 35.375 -15.898 -0.117 1 24.39 271 GLU B N 1
ATOM 4283 C CA . GLU B 1 271 ? 36.031 -14.711 -0.628 1 24.39 271 GLU B CA 1
ATOM 4284 C C . GLU B 1 271 ? 35.625 -13.469 0.161 1 24.39 271 GLU B C 1
ATOM 4286 O O . GLU B 1 271 ? 34.469 -13.328 0.558 1 24.39 271 GLU B O 1
#

Sequence (542 aa):
MIKLSKNHRGGVCMHHLEIPASIAQQLVDGLMGGYKDYLAERKQKQQSLTISGAFAWTRSNFIDSKISELVSKEPSISSQPDKAGYAWEYIQFIHEQSNHRSLIIVKNARQLKRRFNNTNTTVDKNNYLYQLAGINNELSAAGLLSSRQTNGVIQLELALPDTNNAVVSLMNQTAQKSSPFSKFYIVTYAVDNDSKMIKHIELTMPNQTEMTLKPIQDLTPLIKHSPFQISLEEVEPIQSDQVPDAAYEQNTLFGYEINADPETEMEADAEMIKLSKNHRGGVCMHHLEIPASIAQQLVDGLMGGYKDYLAERKQKQQSLTISGAFAWTRSNFIDSKISELVSKEPSISSQPDKAGYAWEYIQFIHEQSNHRSLIIVKNARQLKRRFNNTNTTVDKNNYLYQLAGINNELSAAGLLSSRQTNGVIQLELALPDTNNAVVSLMNQTAQKSSPFSKFYIVTYAVDNDSKMIKHIELTMPNQTEMTLKPIQDLTPLIKHSPFQISLEEVEPIQSDQVPDAAYEQNTLFGYEINADPETEMEADAE

Solvent-accessible surface area (backbone atoms only — not comparable to full-atom values): 29898 Å² total; per-residue (Å²): 134,82,78,74,72,80,76,74,76,74,73,79,60,75,77,75,72,51,74,58,66,71,58,52,46,36,50,49,34,10,41,40,39,7,47,49,50,34,34,52,50,49,40,52,37,55,73,74,30,81,46,45,53,44,57,68,60,34,40,61,34,32,19,44,25,34,23,46,61,55,35,62,76,38,89,47,37,48,70,46,79,45,66,51,47,74,59,41,62,45,50,41,34,39,37,53,54,98,92,38,31,31,40,34,36,75,41,50,37,42,78,39,73,54,76,71,61,84,65,76,69,75,77,58,74,69,38,62,68,47,51,51,16,50,41,27,45,68,46,41,73,70,55,72,48,70,58,69,80,13,81,26,27,28,29,33,64,34,62,77,55,58,52,71,70,70,50,40,59,65,51,52,58,45,66,79,41,86,56,86,38,65,35,39,36,36,37,33,32,26,64,37,86,78,76,61,42,80,71,41,34,32,37,25,32,44,32,50,88,76,36,25,46,26,82,63,40,81,46,43,76,52,55,80,73,29,92,47,76,82,55,75,76,55,37,51,71,55,59,78,59,63,75,45,69,45,62,49,30,78,77,18,27,58,57,32,31,25,34,41,71,78,77,74,67,66,69,71,77,79,112,133,79,78,73,68,80,75,71,75,72,73,78,62,73,78,74,72,51,73,58,69,69,57,52,46,36,50,49,33,9,43,41,40,7,47,49,52,35,33,52,50,49,41,53,38,55,73,73,29,81,46,47,53,45,57,70,61,33,41,61,33,32,19,45,24,34,24,45,61,56,36,63,75,38,88,45,36,48,68,47,80,46,65,51,53,70,61,42,62,46,49,41,33,40,38,55,52,97,91,39,30,31,40,33,35,74,41,52,39,42,79,38,74,55,75,73,63,83,65,78,70,75,77,60,73,70,35,62,68,48,51,50,17,49,41,26,47,67,47,42,74,70,55,72,47,69,58,73,80,12,78,25,25,29,28,35,68,34,64,78,54,52,61,82,69,70,54,41,57,66,51,51,56,46,69,78,40,86,56,87,37,65,37,39,37,35,38,33,34,26,64,36,85,80,74,61,40,80,71,42,34,32,39,24,32,45,32,51,89,77,36,25,47,26,80,63,42,82,46,44,77,52,55,81,73,31,92,46,76,81,55,75,76,54,36,51,70,55,59,79,58,61,74,47,70,41,62,49,32,79,76,16,28,57,56,32,33,25,33,40,71,78,76,75,66,65,69,71,79,78,113

=== Feature glossary ===
Legend for the data blocks above and below:

— What the protein is —

Sequence gives the chain of amino acids in standard one-letter code (A=alanine, C=cysteine, …, Y=tyrosine), read N→C. It is the only feature that is directly encoded by the gene; all structural features are derived from the folded form of this sequence.

The annotation block draws on four external resources. InterPro: which protein families and domains the sequence belongs to. GO: standardized terms for what the protein does, what process it participates in, and where in the cell it acts. CATH: which structural fold it has in the CATH hierarchy. Organism: the species of origin.

— Where its atoms are —

Atomic coordinates in PDBx/mmCIF format — the same representation the Protein Data Bank distributes. Each line of the _atom_site loop places one backbone atom in Cartesian space (units: ångströms, origin: arbitrary).

Six rendered views show the 3D structure from the faces of a cube — i.e. along ±x, ±y, ±z. Rendering representation is drawn randomly per protein from cartoon (secondary-structure ribbons), sticks (backbone bonds), or molecular surface; coloring is either N→C rainbow (blue at the N-terminus through red at the C-terminus) or one color per chain.

— Local backbone conformation —

DSSP 8-state secondary structure assigns each residue one of H (α-helix), G (3₁₀-helix), I (π-helix), E (extended β-strand), B (isolated β-bridge), T (hydrogen-bonded turn), S (bend), or '-' (coil). The assignment is computed from backbone hydrogen-bond geometry via the Kabsch–Sander algorithm.

P-SEA three-state annotation labels each residue as helix, strand, or coil based purely on the geometry of the Cα trace. It serves as a fallback when the full backbone (and thus DSSP) is unavailable.

φ (phi) and ψ (psi) are the two rotatable backbone dihedrals per residue: φ is the C(i-1)–N–Cα–C torsion, ψ is the N–Cα–C–N(i+1) torsion, both in degrees on (−180°, 180°]. α-helical residues cluster near (−60°, −45°); β-strand residues near (−120°, +130°). A Ramachandran plot is simply a scatter of (φ, ψ) for every residue.

— Global shape and packing —

Radius of gyration (Rg) is the root-mean-square distance of Cα atoms from their centroid — a single number for overall size and compactness. A globular domain of N residues has Rg ≈ 2.2·N^0.38 Å; an extended or disordered chain has a much larger Rg. The Cα contact count is the number of residue pairs whose Cα atoms are within 8 Å and are more than four positions apart in sequence — a standard proxy for tertiary packing density. The bounding box is the smallest axis-aligned box enclosing all Cα atoms.

Accessible surface area quantifies burial. A residue with SASA near zero is packed into the hydrophobic core; one with SASA >100 Å² sits on the surface. Computed here via the Shrake–Rupley numerical algorithm with a 1.4 Å probe.

The contact map is a binary N×N matrix image: pixel (i, j) is dark where Cα_i and Cα_j are within 8 Å and |i−j|>4. Because the |i−j|>4 filter removes local helical contacts, off-diagonal stripes parallel to the main diagonal indicate parallel β-sheets; stripes perpendicular to it indicate antiparallel β-sheets. The Ramachandran plot scatters every residue's (φ, ψ) pair against the sterically allowed regions. The PAE heatmap renders the predicted-aligned-error matrix.

— Structural neighborhood —

A 3Di character summarizes, for each residue, the relative orientation of the Cα frame of its nearest spatial neighbor. Because it encodes fold topology rather than chemistry, 3Di alignments detect remote structural similarity that sequence alignment misses.

Structural nearest neighbors (via Foldseek easy-search vs the PDB). Reported per hit: target PDB id, E-value, and alignment TM-score. A TM-score above ~0.5 is the conventional threshold for 'same fold'.

— Confidence and disorder —

For AlphaFold models, the B-factor field carries pLDDT — the model's own estimate of local accuracy on a 0–100 scale. Regions with pLDDT<50 should be treated as essentially unmodeled; they often correspond to intrinsically disordered segments.

B-factor (Debye–Waller factor) reflects atomic displacement in the crystal lattice. It is an experimental observable (units Å²), not a prediction; low values mean the atom is pinned down, high values mean it moves or is heterogeneous across the crystal.

Predicted Aligned Error (PAE) is an AlphaFold confidence matrix: entry (i, j) is the expected error in the position of residue j, in ångströms, when the prediction is superimposed on the true structure at residue i. Low PAE within a block of residues means that block is internally rigid and well-predicted; high PAE between two blocks means their relative placement is uncertain even if each block individually is confident.